Protein AF-0000000068983477 (afdb_homodimer)

Nearest PDB structures (foldseek):
  2esn-assembly1_C  TM=6.328E-01  e=3.014E-26  Pseudomonas aeruginosa
  4x6g-assembly1_D  TM=7.445E-01  e=6.152E-18  Pseudomonas aeruginosa PAO1
  6g4r-assembly1_E  TM=5.663E-01  e=3.046E-17  Corynebacterium glutamicum
  1ixc-assembly1_B-2  TM=5.524E-01  e=1.456E-17  Cupriavidus necator
  7d98-assembly1_Q  TM=5.535E-01  e=3.239E-17  Cupriavidus necator

pLDDT: mean 86.62, std 11.87, range [41.88, 98.44]

Structure (mmCIF, N/CA/C/O backbone):
data_AF-0000000068983477-model_v1
#
loop_
_entity.id
_entity.type
_entity.pdbx_description
1 polymer 'LysR family transcriptional regulator'
#
loop_
_atom_site.group_PDB
_atom_site.id
_atom_site.type_symbol
_atom_site.label_atom_id
_atom_site.label_alt_id
_atom_site.label_comp_id
_atom_site.label_asym_id
_atom_site.label_entity_id
_atom_site.label_seq_id
_atom_site.pdbx_PDB_ins_code
_atom_site.Cartn_x
_atom_site.Cartn_y
_atom_site.Cartn_z
_atom_site.occupancy
_atom_site.B_iso_or_equiv
_atom_site.auth_seq_id
_atom_site.auth_comp_id
_atom_site.auth_asym_id
_atom_site.auth_atom_id
_atom_site.pdbx_PDB_model_num
ATOM 1 N N . MET A 1 1 ? -20.734 -16.891 -41.625 1 42.5 1 MET A N 1
ATOM 2 C CA . MET A 1 1 ? -19.266 -16.938 -41.688 1 42.5 1 MET A CA 1
ATOM 3 C C . MET A 1 1 ? -18.75 -18.344 -41.438 1 42.5 1 MET A C 1
ATOM 5 O O . MET A 1 1 ? -19.203 -19.031 -40.531 1 42.5 1 MET A O 1
ATOM 9 N N . ASN A 1 2 ? -18.406 -19.078 -42.406 1 46.81 2 ASN A N 1
ATOM 10 C CA . ASN A 1 2 ? -17.859 -20.438 -42.312 1 46.81 2 ASN A CA 1
ATOM 11 C C . ASN A 1 2 ? -16.562 -20.469 -41.531 1 46.81 2 ASN A C 1
ATOM 13 O O . ASN A 1 2 ? -15.539 -19.938 -42 1 46.81 2 ASN A O 1
ATOM 17 N N . LEU A 1 3 ? -16.594 -20.891 -40.406 1 57.69 3 LEU A N 1
ATOM 18 C CA . LEU A 1 3 ? -15.469 -20.938 -39.469 1 57.69 3 LEU A CA 1
ATOM 19 C C . LEU A 1 3 ? -14.281 -21.672 -40.094 1 57.69 3 LEU A C 1
ATOM 21 O O . LEU A 1 3 ? -13.125 -21.375 -39.781 1 57.69 3 LEU A O 1
ATOM 25 N N . GLN A 1 4 ? -14.555 -22.609 -41.031 1 56.66 4 GLN A N 1
ATOM 26 C CA . GLN A 1 4 ? -13.492 -23.391 -41.656 1 56.66 4 GLN A CA 1
ATOM 27 C C . GLN A 1 4 ? -12.602 -22.5 -42.531 1 56.66 4 GLN A C 1
ATOM 29 O O . GLN A 1 4 ? -11.445 -22.828 -42.781 1 56.66 4 GLN A O 1
ATOM 34 N N . LYS A 1 5 ? -13.07 -21.422 -42.906 1 60.09 5 LYS A N 1
ATOM 35 C CA . LYS A 1 5 ? -12.344 -20.547 -43.844 1 60.09 5 LYS A CA 1
ATOM 36 C C . LYS A 1 5 ? -11.648 -19.422 -43.094 1 60.09 5 LYS A C 1
ATOM 38 O O . LYS A 1 5 ? -10.875 -18.656 -43.656 1 60.09 5 LYS A O 1
ATOM 43 N N . VAL A 1 6 ? -11.922 -19.391 -41.812 1 61.41 6 VAL A N 1
ATOM 44 C CA . VAL A 1 6 ? -11.367 -18.281 -41.031 1 61.41 6 VAL A CA 1
ATOM 45 C C . VAL A 1 6 ? -10.094 -18.75 -40.344 1 61.41 6 VAL A C 1
ATOM 47 O O . VAL A 1 6 ? -10.055 -19.828 -39.75 1 61.41 6 VAL A O 1
ATOM 50 N N . ASP A 1 7 ? -8.922 -18.156 -40.656 1 68.75 7 ASP A N 1
ATOM 51 C CA . ASP A 1 7 ? -7.688 -18.344 -39.906 1 68.75 7 ASP A CA 1
ATOM 52 C C . ASP A 1 7 ? -7.859 -17.875 -38.469 1 68.75 7 ASP A C 1
ATOM 54 O O . ASP A 1 7 ? -7.793 -16.672 -38.188 1 68.75 7 ASP A O 1
ATOM 58 N N . LEU A 1 8 ? -8.086 -18.844 -37.656 1 70.94 8 LEU A N 1
ATOM 59 C CA . LEU A 1 8 ? -8.375 -18.562 -36.25 1 70.94 8 LEU A CA 1
ATOM 60 C C . LEU A 1 8 ? -7.18 -17.906 -35.562 1 70.94 8 LEU A C 1
ATOM 62 O O . LEU A 1 8 ? -7.324 -17.281 -34.5 1 70.94 8 LEU A O 1
ATOM 66 N N . ASN A 1 9 ? -6.051 -18.062 -36.25 1 74.81 9 ASN A N 1
ATOM 67 C CA . ASN A 1 9 ? -4.871 -17.391 -35.688 1 74.81 9 ASN A CA 1
ATOM 68 C C . ASN A 1 9 ? -5.039 -15.875 -35.688 1 74.81 9 ASN A C 1
ATOM 70 O O . ASN A 1 9 ? -4.367 -15.172 -34.938 1 74.81 9 ASN A O 1
ATOM 74 N N . LEU A 1 10 ? -5.957 -15.492 -36.531 1 82.31 10 LEU A N 1
ATOM 75 C CA . LEU A 1 10 ? -6.227 -14.062 -36.594 1 82.31 10 LEU A CA 1
ATOM 76 C C . LEU A 1 10 ? -6.719 -13.523 -35.25 1 82.31 10 LEU A C 1
ATOM 78 O O . LEU A 1 10 ? -6.477 -12.367 -34.906 1 82.31 10 LEU A O 1
ATOM 82 N N . LEU A 1 11 ? -7.332 -14.414 -34.531 1 82.25 11 LEU A N 1
ATOM 83 C CA . LEU A 1 11 ? -7.859 -14 -33.219 1 82.25 11 LEU A CA 1
ATOM 84 C C . LEU A 1 11 ? -6.723 -13.703 -32.25 1 82.25 11 LEU A C 1
ATOM 86 O O . LEU A 1 11 ? -6.824 -12.781 -31.438 1 82.25 11 LEU A O 1
ATOM 90 N N . VAL A 1 12 ? -5.691 -14.469 -32.344 1 82.44 12 VAL A N 1
ATOM 91 C CA . VAL A 1 12 ? -4.508 -14.242 -31.516 1 82.44 12 VAL A CA 1
ATOM 92 C C . VAL A 1 12 ? -3.904 -12.883 -31.844 1 82.44 12 VAL A C 1
ATOM 94 O O . VAL A 1 12 ? -3.584 -12.102 -30.938 1 82.44 12 VAL A O 1
ATOM 97 N N . TYR A 1 13 ? -3.824 -12.633 -33.125 1 86.62 13 TYR A N 1
ATOM 98 C CA . TYR A 1 13 ? -3.268 -11.367 -33.594 1 86.62 13 TYR A CA 1
ATOM 99 C C . TYR A 1 13 ? -4.141 -10.195 -33.156 1 86.62 13 TYR A C 1
ATOM 101 O O . TYR A 1 13 ? -3.631 -9.156 -32.75 1 86.62 13 TYR A O 1
ATOM 109 N N . LEU A 1 14 ? -5.41 -10.398 -33.25 1 90.12 14 LEU A N 1
ATOM 110 C CA . LEU A 1 14 ? -6.34 -9.344 -32.875 1 90.12 14 LEU A CA 1
ATOM 111 C C . LEU A 1 14 ? -6.207 -9.016 -31.391 1 90.12 14 LEU A C 1
ATOM 113 O O . LEU A 1 14 ? -6.199 -7.84 -31.016 1 90.12 14 LEU A O 1
ATOM 117 N N . ASP A 1 15 ? -6.121 -10.008 -30.594 1 86.12 15 ASP A N 1
ATOM 118 C CA . ASP A 1 15 ? -5.973 -9.82 -29.141 1 86.12 15 ASP A CA 1
ATOM 119 C C . ASP A 1 15 ? -4.746 -8.961 -28.828 1 86.12 15 ASP A C 1
ATOM 121 O O . ASP A 1 15 ? -4.836 -8.008 -28.047 1 86.12 15 ASP A O 1
ATOM 125 N N . VAL A 1 16 ? -3.643 -9.242 -29.438 1 86.12 16 VAL A N 1
ATOM 126 C CA . VAL A 1 16 ? -2.391 -8.531 -29.203 1 86.12 16 VAL A CA 1
ATOM 127 C C . VAL A 1 16 ? -2.496 -7.102 -29.75 1 86.12 16 VAL A C 1
ATOM 129 O O . VAL A 1 16 ? -2.047 -6.152 -29.094 1 86.12 16 VAL A O 1
ATOM 132 N N . LEU A 1 17 ? -3.145 -7 -30.906 1 91.06 17 LEU A N 1
ATOM 133 C CA . LEU A 1 17 ? -3.318 -5.688 -31.531 1 91.06 17 LEU A CA 1
ATOM 134 C C . LEU A 1 17 ? -4.148 -4.773 -30.641 1 91.06 17 LEU A C 1
ATOM 136 O O . LEU A 1 17 ? -3.814 -3.6 -30.453 1 91.06 17 LEU A O 1
ATOM 140 N N . LEU A 1 18 ? -5.168 -5.305 -30.016 1 88.62 18 LEU A N 1
ATOM 141 C CA . LEU A 1 18 ? -6.074 -4.492 -29.203 1 88.62 18 LEU A CA 1
ATOM 142 C C . LEU A 1 18 ? -5.461 -4.184 -27.844 1 88.62 18 LEU A C 1
ATOM 144 O O . LEU A 1 18 ? -5.781 -3.164 -27.234 1 88.62 18 LEU A O 1
ATOM 148 N N . ARG A 1 19 ? -4.625 -5.016 -27.422 1 83.81 19 ARG A N 1
ATOM 149 C CA . ARG A 1 19 ? -3.916 -4.801 -26.156 1 83.81 19 ARG A CA 1
ATOM 150 C C . ARG A 1 19 ? -2.84 -3.729 -26.312 1 83.81 19 ARG A C 1
ATOM 152 O O . ARG A 1 19 ? -2.727 -2.83 -25.484 1 83.81 19 ARG A O 1
ATOM 159 N N . GLU A 1 20 ? -2.09 -3.801 -27.344 1 83 20 GLU A N 1
ATOM 160 C CA . GLU A 1 20 ? -0.937 -2.93 -27.547 1 83 20 GLU A CA 1
ATOM 161 C C . GLU A 1 20 ? -1.353 -1.604 -28.188 1 83 20 GLU A C 1
ATOM 163 O O . GLU A 1 20 ? -0.685 -0.585 -28 1 83 20 GLU A O 1
ATOM 168 N N . LYS A 1 21 ? -2.438 -1.65 -28.969 1 89.12 21 LYS A N 1
ATOM 169 C CA . LYS A 1 21 ? -2.949 -0.511 -29.719 1 89.12 21 LYS A CA 1
ATOM 170 C C . LYS A 1 21 ? -1.852 0.123 -30.578 1 89.12 21 LYS A C 1
ATOM 172 O O . LYS A 1 21 ? -1.79 1.348 -30.703 1 89.12 21 LYS A O 1
ATOM 177 N N . ASN A 1 22 ? -0.98 -0.625 -30.938 1 89 22 ASN A N 1
ATOM 178 C CA . ASN A 1 22 ? 0.175 -0.281 -31.766 1 89 22 ASN A CA 1
ATOM 179 C C . ASN A 1 22 ? 0.612 -1.453 -32.625 1 89 22 ASN A C 1
ATOM 181 O O . ASN A 1 22 ? 0.946 -2.523 -32.125 1 89 22 ASN A O 1
ATOM 185 N N . VAL A 1 23 ? 0.662 -1.191 -33.969 1 90.75 23 VAL A N 1
ATOM 186 C CA . VAL A 1 23 ? 0.909 -2.264 -34.906 1 90.75 23 VAL A CA 1
ATOM 187 C C . VAL A 1 23 ? 2.346 -2.762 -34.781 1 90.75 23 VAL A C 1
ATOM 189 O O . VAL A 1 23 ? 2.596 -3.969 -34.781 1 90.75 23 VAL A O 1
ATOM 192 N N . THR A 1 24 ? 3.229 -1.795 -34.531 1 89.81 24 THR A N 1
ATOM 193 C CA . THR A 1 24 ? 4.641 -2.148 -34.438 1 89.81 24 THR A CA 1
ATOM 194 C C . THR A 1 24 ? 4.906 -2.945 -33.156 1 89.81 24 THR A C 1
ATOM 196 O O . THR A 1 24 ? 5.566 -3.986 -33.188 1 89.81 24 THR A O 1
ATOM 199 N N . ARG A 1 25 ? 4.336 -2.5 -32.094 1 87.81 25 ARG A N 1
ATOM 200 C CA . ARG A 1 25 ? 4.512 -3.184 -30.828 1 87.81 25 ARG A CA 1
ATOM 201 C C . ARG A 1 25 ? 3.85 -4.559 -30.844 1 87.81 25 ARG A C 1
ATOM 203 O O . ARG A 1 25 ? 4.391 -5.52 -30.297 1 87.81 25 ARG A O 1
ATOM 210 N N . ALA A 1 26 ? 2.758 -4.648 -31.469 1 90.38 26 ALA A N 1
ATOM 211 C CA . ALA A 1 26 ? 2.059 -5.922 -31.594 1 90.38 26 ALA A CA 1
ATOM 212 C C . ALA A 1 26 ? 2.881 -6.918 -32.406 1 90.38 26 ALA A C 1
ATOM 214 O O . ALA A 1 26 ? 2.971 -8.094 -32.062 1 90.38 26 ALA A O 1
ATOM 215 N N . ALA A 1 27 ? 3.494 -6.449 -33.438 1 90.12 27 ALA A N 1
ATOM 216 C CA . ALA A 1 27 ? 4.344 -7.293 -34.281 1 90.12 27 ALA A CA 1
ATOM 217 C C . ALA A 1 27 ? 5.531 -7.832 -33.5 1 90.12 27 ALA A C 1
ATOM 219 O O . ALA A 1 27 ? 5.836 -9.023 -33.562 1 90.12 27 ALA A O 1
ATOM 220 N N . GLU A 1 28 ? 6.082 -6.949 -32.719 1 83.69 28 GLU A N 1
ATOM 221 C CA . GLU A 1 28 ? 7.227 -7.316 -31.891 1 83.69 28 GLU A CA 1
ATOM 222 C C . GLU A 1 28 ? 6.848 -8.375 -30.859 1 83.69 28 GLU A C 1
ATOM 224 O O . GLU A 1 28 ? 7.578 -9.352 -30.672 1 83.69 28 GLU A O 1
ATOM 229 N N . GLN A 1 29 ? 5.723 -8.219 -30.375 1 80.81 29 GLN A N 1
ATOM 230 C CA . GLN A 1 29 ? 5.258 -9.141 -29.344 1 80.81 29 GLN A CA 1
ATOM 231 C C . GLN A 1 29 ? 5 -10.531 -29.922 1 80.81 29 GLN A C 1
ATOM 233 O O . GLN A 1 29 ? 5.207 -11.539 -29.234 1 80.81 29 GLN A O 1
ATOM 238 N N . LEU A 1 30 ? 4.656 -10.594 -31.156 1 81.25 30 LEU A N 1
ATOM 239 C CA . LEU A 1 30 ? 4.277 -11.859 -31.781 1 81.25 30 LEU A CA 1
ATOM 240 C C . LEU A 1 30 ? 5.414 -12.414 -32.625 1 81.25 30 LEU A C 1
ATOM 242 O O . LEU A 1 30 ? 5.27 -13.469 -33.25 1 81.25 30 LEU A O 1
ATOM 246 N N . GLY A 1 31 ? 6.496 -11.648 -32.656 1 81.94 31 GLY A N 1
ATOM 247 C CA . GLY A 1 31 ? 7.668 -12.117 -33.375 1 81.94 31 GLY A CA 1
ATOM 248 C C . GLY A 1 31 ? 7.488 -12.125 -34.906 1 81.94 31 GLY A C 1
ATOM 249 O O . GLY A 1 31 ? 7.98 -13.023 -35.594 1 81.94 31 GLY A O 1
ATOM 250 N N . ILE A 1 32 ? 6.699 -11.25 -35.375 1 86 32 ILE A N 1
ATOM 251 C CA . ILE A 1 32 ? 6.516 -11.141 -36.812 1 86 32 ILE A CA 1
ATOM 252 C C . ILE A 1 32 ? 6.898 -9.734 -37.281 1 86 32 ILE A C 1
ATOM 254 O O . ILE A 1 32 ? 7.211 -8.867 -36.469 1 86 32 ILE A O 1
ATOM 258 N N . THR A 1 33 ? 7.039 -9.578 -38.562 1 87.12 33 THR A N 1
ATOM 259 C CA . THR A 1 33 ? 7.418 -8.281 -39.094 1 87.12 33 THR A CA 1
ATOM 260 C C . THR A 1 33 ? 6.234 -7.32 -39.094 1 87.12 33 THR A C 1
ATOM 262 O O . THR A 1 33 ? 5.078 -7.75 -39.062 1 87.12 33 THR A O 1
ATOM 265 N N . GLN A 1 34 ? 6.578 -6.07 -39.031 1 91.06 34 GLN A N 1
ATOM 266 C CA . GLN A 1 34 ? 5.543 -5.039 -39.031 1 91.06 34 GLN A CA 1
ATOM 267 C C . GLN A 1 34 ? 4.676 -5.117 -40.281 1 91.06 34 GLN A C 1
ATOM 269 O O . GLN A 1 34 ? 3.449 -5.027 -40.219 1 91.06 34 GLN A O 1
ATOM 274 N N . PRO A 1 35 ? 5.227 -5.316 -41.5 1 92.31 35 PRO A N 1
ATOM 275 C CA . PRO A 1 35 ? 4.359 -5.465 -42.688 1 92.31 35 PRO A CA 1
ATOM 276 C C . PRO A 1 35 ? 3.42 -6.668 -42.562 1 92.31 35 PRO A C 1
ATOM 278 O O . PRO A 1 35 ? 2.266 -6.594 -43 1 92.31 35 PRO A O 1
ATOM 281 N N . ALA A 1 36 ? 3.938 -7.688 -42 1 90.06 36 ALA A N 1
ATOM 282 C CA . ALA A 1 36 ? 3.107 -8.867 -41.781 1 90.06 36 ALA A CA 1
ATOM 283 C C . ALA A 1 36 ? 1.941 -8.555 -40.844 1 90.06 36 ALA A C 1
ATOM 285 O O . ALA A 1 36 ? 0.804 -8.945 -41.125 1 90.06 36 ALA A O 1
ATOM 286 N N . MET A 1 37 ? 2.221 -7.879 -39.781 1 92.69 37 MET A N 1
ATOM 287 C CA . MET A 1 37 ? 1.184 -7.492 -38.812 1 92.69 37 MET A CA 1
ATOM 288 C C . MET A 1 37 ? 0.181 -6.539 -39.469 1 92.69 37 MET A C 1
ATOM 290 O O . MET A 1 37 ? -1.021 -6.637 -39.219 1 92.69 37 MET A O 1
ATOM 294 N N . SER A 1 38 ? 0.656 -5.645 -40.344 1 92.62 38 SER A N 1
ATOM 295 C CA . SER A 1 38 ? -0.219 -4.727 -41.062 1 92.62 38 SER A CA 1
ATOM 296 C C . SER A 1 38 ? -1.166 -5.477 -42 1 92.62 38 SER A C 1
ATOM 298 O O . SER A 1 38 ? -2.342 -5.125 -42.125 1 92.62 38 SER A O 1
ATOM 300 N N . ASN A 1 39 ? -0.614 -6.441 -42.656 1 92.06 39 ASN A N 1
ATOM 301 C CA . ASN A 1 39 ? -1.444 -7.285 -43.5 1 92.06 39 ASN A CA 1
ATOM 302 C C . ASN A 1 39 ? -2.506 -8.031 -42.688 1 92.06 39 ASN A C 1
ATOM 304 O O . ASN A 1 39 ? -3.652 -8.148 -43.125 1 92.06 39 ASN A O 1
ATOM 308 N N . ILE A 1 40 ? -2.051 -8.523 -41.594 1 91.75 40 ILE A N 1
ATOM 309 C CA . ILE A 1 40 ? -2.967 -9.234 -40.719 1 91.75 40 ILE A CA 1
ATOM 310 C C . ILE A 1 40 ? -4.086 -8.297 -40.25 1 91.75 40 ILE A C 1
ATOM 312 O O . ILE A 1 40 ? -5.254 -8.68 -40.219 1 91.75 40 ILE A O 1
ATOM 316 N N . LEU A 1 41 ? -3.758 -7.051 -39.906 1 93.44 41 LEU A N 1
ATOM 317 C CA . LEU A 1 41 ? -4.766 -6.074 -39.5 1 93.44 41 LEU A CA 1
ATOM 318 C C . LEU A 1 41 ? -5.758 -5.824 -40.625 1 93.44 41 LEU A C 1
ATOM 320 O O . LEU A 1 41 ? -6.961 -5.711 -40.375 1 93.44 41 LEU A O 1
ATOM 324 N N . ARG A 1 42 ? -5.285 -5.773 -41.875 1 92.31 42 ARG A N 1
ATOM 325 C CA . ARG A 1 42 ? -6.156 -5.605 -43.031 1 92.31 42 ARG A CA 1
ATOM 326 C C . ARG A 1 42 ? -7.129 -6.77 -43.156 1 92.31 42 ARG A C 1
ATOM 328 O O . ARG A 1 42 ? -8.32 -6.566 -43.406 1 92.31 42 ARG A O 1
ATOM 335 N N . ARG A 1 43 ? -6.637 -7.957 -42.969 1 89.94 43 ARG A N 1
ATOM 336 C CA . ARG A 1 43 ? -7.477 -9.148 -43.031 1 89.94 43 ARG A CA 1
ATOM 337 C C . ARG A 1 43 ? -8.523 -9.133 -41.938 1 89.94 43 ARG A C 1
ATOM 339 O O . ARG A 1 43 ? -9.68 -9.5 -42.156 1 89.94 43 ARG A O 1
ATOM 346 N N . LEU A 1 44 ? -8.055 -8.766 -40.75 1 92 44 LEU A N 1
ATOM 347 C CA . LEU A 1 44 ? -8.945 -8.68 -39.625 1 92 44 LEU A CA 1
ATOM 348 C C . LEU A 1 44 ? -10.062 -7.668 -39.875 1 92 44 LEU A C 1
ATOM 350 O O . LEU A 1 44 ? -11.227 -7.926 -39.562 1 92 44 LEU A O 1
ATOM 354 N N . ARG A 1 45 ? -9.695 -6.531 -40.438 1 92.44 45 ARG A N 1
ATOM 355 C CA . ARG A 1 45 ? -10.68 -5.508 -40.75 1 92.44 45 ARG A CA 1
ATOM 356 C C . ARG A 1 45 ? -11.727 -6.055 -41.719 1 92.44 45 ARG A C 1
ATOM 358 O O . ARG A 1 45 ? -12.922 -5.793 -41.562 1 92.44 45 ARG A O 1
ATOM 365 N N . SER A 1 46 ? -11.234 -6.773 -42.688 1 90.12 46 SER A N 1
ATOM 366 C CA . SER A 1 46 ? -12.133 -7.379 -43.688 1 90.12 46 SER A CA 1
ATOM 367 C C . SER A 1 46 ? -13.023 -8.43 -43.031 1 90.12 46 SER A C 1
ATOM 369 O O . SER A 1 46 ? -14.227 -8.484 -43.312 1 90.12 46 SER A O 1
ATOM 371 N N . LEU A 1 47 ? -12.43 -9.203 -42.219 1 86.5 47 LEU A N 1
ATOM 372 C CA . LEU A 1 47 ? -13.148 -10.297 -41.562 1 86.5 47 LEU A CA 1
ATOM 373 C C . LEU A 1 47 ? -14.281 -9.766 -40.719 1 86.5 47 LEU A C 1
ATOM 375 O O . LEU A 1 47 ? -15.367 -10.344 -40.688 1 86.5 47 LEU A O 1
ATOM 379 N N . PHE A 1 48 ? -14.031 -8.711 -40 1 88.88 48 PHE A N 1
ATOM 380 C CA . PHE A 1 48 ? -15 -8.203 -39.031 1 88.88 48 PHE A CA 1
ATOM 381 C C . PHE A 1 48 ? -15.781 -7.031 -39.625 1 88.88 48 PHE A C 1
ATOM 383 O O . PHE A 1 48 ? -16.688 -6.492 -39 1 88.88 48 PHE A O 1
ATOM 390 N N . ASN A 1 49 ? -15.414 -6.656 -40.781 1 89.31 49 ASN A N 1
ATOM 391 C CA . ASN A 1 49 ? -16.031 -5.512 -41.469 1 89.31 49 ASN A CA 1
ATOM 392 C C . ASN A 1 49 ? -16.031 -4.281 -40.562 1 89.31 49 ASN A C 1
ATOM 394 O O . ASN A 1 49 ? -17.078 -3.658 -40.344 1 89.31 49 ASN A O 1
ATOM 398 N N . ASP A 1 50 ? -14.922 -4.016 -39.938 1 91.81 50 ASP A N 1
ATOM 399 C CA . ASP A 1 50 ? -14.68 -2.922 -39 1 91.81 50 ASP A CA 1
ATOM 400 C C . ASP A 1 50 ? -13.211 -2.496 -39.031 1 91.81 50 ASP A C 1
ATOM 402 O O . ASP A 1 50 ? -12.312 -3.34 -39.094 1 91.81 50 ASP A O 1
ATOM 406 N N . PRO A 1 51 ? -12.898 -1.225 -38.906 1 93.38 51 PRO A N 1
ATOM 407 C CA . PRO A 1 51 ? -11.508 -0.774 -38.875 1 93.38 51 PRO A CA 1
ATOM 408 C C . PRO A 1 51 ? -10.734 -1.296 -37.656 1 93.38 51 PRO A C 1
ATOM 410 O O . PRO A 1 51 ? -9.5 -1.34 -37.688 1 93.38 51 PRO A O 1
ATOM 413 N N . LEU A 1 52 ? -11.391 -1.762 -36.562 1 92.38 52 LEU A N 1
ATOM 414 C CA . LEU A 1 52 ? -10.906 -2.359 -35.344 1 92.38 52 LEU A CA 1
ATOM 415 C C . LEU A 1 52 ? -9.984 -1.396 -34.594 1 92.38 52 LEU A C 1
ATOM 417 O O . LEU A 1 52 ? -10.195 -1.123 -33.406 1 92.38 52 LEU A O 1
ATOM 421 N N . LEU A 1 53 ? -8.984 -0.766 -35.25 1 92.06 53 LEU A N 1
ATOM 422 C CA . LEU A 1 53 ? -8.078 0.256 -34.75 1 92.06 53 LEU A CA 1
ATOM 423 C C . LEU A 1 53 ? -8 1.439 -35.688 1 92.06 53 LEU A C 1
ATOM 425 O O . LEU A 1 53 ? -7.789 1.258 -36.906 1 92.06 53 LEU A O 1
ATOM 429 N N . VAL A 1 54 ? -8.328 2.592 -35.031 1 90.12 54 VAL A N 1
ATOM 430 C CA . VAL A 1 54 ? -8.312 3.797 -35.875 1 90.12 54 VAL A CA 1
ATOM 431 C C . VAL A 1 54 ? -7.293 4.789 -35.312 1 90.12 54 VAL A C 1
ATOM 433 O O . VAL A 1 54 ? -7.047 4.824 -34.094 1 90.12 54 VAL A O 1
ATOM 436 N N . ARG A 1 55 ? -6.648 5.52 -36.125 1 82.94 55 ARG A N 1
ATOM 437 C CA . ARG A 1 55 ? -5.668 6.52 -35.75 1 82.94 55 ARG A CA 1
ATOM 438 C C . ARG A 1 55 ? -6.344 7.711 -35.062 1 82.94 55 ARG A C 1
ATOM 440 O O . ARG A 1 55 ? -7.375 8.188 -35.531 1 82.94 55 ARG A O 1
ATOM 447 N N . SER A 1 56 ? -5.914 7.914 -33.875 1 78.12 56 SER A N 1
ATOM 448 C CA . SER A 1 56 ? -6.355 9.086 -33.125 1 78.12 56 SER A CA 1
ATOM 449 C C . SER A 1 56 ? -5.168 9.914 -32.656 1 78.12 56 SER A C 1
ATOM 451 O O . SER A 1 56 ? -4.016 9.586 -32.938 1 78.12 56 SER A O 1
ATOM 453 N N . SER A 1 57 ? -5.457 11.055 -31.984 1 74.75 57 SER A N 1
ATOM 454 C CA . SER A 1 57 ? -4.426 11.938 -31.438 1 74.75 57 SER A CA 1
ATOM 455 C C . SER A 1 57 ? -3.574 11.211 -30.406 1 74.75 57 SER A C 1
ATOM 457 O O . SER A 1 57 ? -2.412 11.562 -30.203 1 74.75 57 SER A O 1
ATOM 459 N N . GLU A 1 58 ? -4.137 10.227 -29.906 1 68.38 58 GLU A N 1
ATOM 460 C CA . GLU A 1 58 ? -3.451 9.516 -28.844 1 68.38 58 GLU A CA 1
ATOM 461 C C . GLU A 1 58 ? -2.812 8.227 -29.359 1 68.38 58 GLU A C 1
ATOM 463 O O . GLU A 1 58 ? -2.277 7.438 -28.578 1 68.38 58 GLU A O 1
ATOM 468 N N . GLY A 1 59 ? -2.867 8.133 -30.656 1 77.38 59 GLY A N 1
ATOM 469 C CA . GLY A 1 59 ? -2.391 6.902 -31.266 1 77.38 59 GLY A CA 1
ATOM 470 C C . GLY A 1 59 ? -3.5 6.07 -31.875 1 77.38 59 GLY A C 1
ATOM 471 O O . GLY A 1 59 ? -4.473 6.621 -32.406 1 77.38 59 GLY A O 1
ATOM 472 N N . MET A 1 60 ? -3.268 4.793 -31.938 1 83.62 60 MET A N 1
ATOM 473 C CA . MET A 1 60 ? -4.312 3.914 -32.469 1 83.62 60 MET A CA 1
ATOM 474 C C . MET A 1 60 ? -5.332 3.586 -31.375 1 83.62 60 MET A C 1
ATOM 476 O O . MET A 1 60 ? -4.965 3.146 -30.281 1 83.62 60 MET A O 1
ATOM 480 N N . THR A 1 61 ? -6.555 3.828 -31.641 1 87.31 61 THR A N 1
ATOM 481 C CA . THR A 1 61 ? -7.641 3.617 -30.688 1 87.31 61 THR A CA 1
ATOM 482 C C . THR A 1 61 ? -8.609 2.559 -31.203 1 87.31 61 THR A C 1
ATOM 484 O O . THR A 1 61 ? -9 2.58 -32.375 1 87.31 61 THR A O 1
ATOM 487 N N . PRO A 1 62 ? -8.961 1.605 -30.328 1 88.88 62 PRO A N 1
ATOM 488 C CA . PRO A 1 62 ? -9.953 0.605 -30.734 1 88.88 62 PRO A CA 1
ATOM 489 C C . PRO A 1 62 ? -11.32 1.213 -31.047 1 88.88 62 PRO A C 1
ATOM 491 O O . P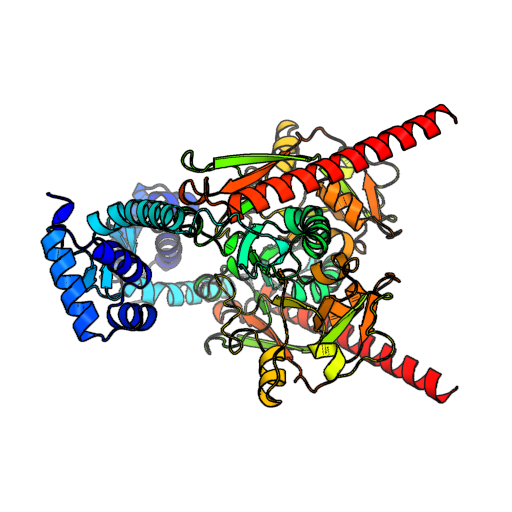RO A 1 62 ? -11.727 2.172 -30.375 1 88.88 62 PRO A O 1
ATOM 494 N N . THR A 1 63 ? -11.969 0.684 -32.062 1 89.94 63 THR A N 1
ATOM 495 C CA . THR A 1 63 ? -13.359 1.048 -32.312 1 89.94 63 THR A CA 1
ATOM 496 C C . THR A 1 63 ? -14.273 0.495 -31.219 1 89.94 63 THR A C 1
ATOM 498 O O . THR A 1 63 ? -13.836 -0.307 -30.391 1 89.94 63 THR A O 1
ATOM 501 N N . GLU A 1 64 ? -15.469 0.967 -31.219 1 83.06 64 GLU A N 1
ATOM 502 C CA . GLU A 1 64 ? -16.453 0.444 -30.266 1 83.06 64 GLU A CA 1
ATOM 503 C C . GLU A 1 64 ? -16.625 -1.065 -30.422 1 83.06 64 GLU A C 1
ATOM 505 O O . GLU A 1 64 ? -16.672 -1.795 -29.438 1 83.06 64 GLU A O 1
ATOM 510 N N . ARG A 1 65 ? -16.703 -1.457 -31.656 1 85.88 65 ARG A N 1
ATOM 511 C CA . ARG A 1 65 ? -16.844 -2.881 -31.953 1 85.88 65 ARG A CA 1
ATOM 512 C C . ARG A 1 65 ? -15.633 -3.662 -31.453 1 85.88 65 ARG A C 1
ATOM 514 O O . ARG A 1 65 ? -15.781 -4.742 -30.875 1 85.88 65 ARG A O 1
ATOM 521 N N . ALA A 1 66 ? -14.445 -3.148 -31.672 1 89.06 66 ALA A N 1
ATOM 522 C CA . ALA A 1 66 ? -13.219 -3.789 -31.203 1 89.06 66 ALA A CA 1
ATOM 523 C C . ALA A 1 66 ? -13.219 -3.93 -29.688 1 89.06 66 ALA A C 1
ATOM 525 O O . ALA A 1 66 ? -12.812 -4.961 -29.141 1 89.06 66 ALA A O 1
ATOM 526 N N . GLY A 1 67 ? -13.695 -2.936 -29.078 1 84.19 67 GLY A N 1
ATOM 527 C CA . GLY A 1 67 ? -13.812 -2.975 -27.641 1 84.19 67 GLY A CA 1
ATOM 528 C C . GLY A 1 67 ? -14.742 -4.07 -27.141 1 84.19 67 GLY A C 1
ATOM 529 O O . GLY A 1 67 ? -14.469 -4.715 -26.125 1 84.19 67 GLY A O 1
ATOM 530 N N . GLU A 1 68 ? -15.766 -4.293 -27.906 1 79.62 68 GLU A N 1
ATOM 531 C CA . GLU A 1 68 ? -16.734 -5.332 -27.578 1 79.62 68 GLU A CA 1
ATOM 532 C C . GLU A 1 68 ? -16.156 -6.723 -27.844 1 79.62 68 GLU A C 1
ATOM 534 O O . GLU A 1 68 ? -16.5 -7.68 -27.141 1 79.62 68 GLU A O 1
ATOM 539 N N . LEU A 1 69 ? -15.383 -6.805 -28.797 1 82.62 69 LEU A N 1
ATOM 540 C CA . LEU A 1 69 ? -14.852 -8.094 -29.234 1 82.62 69 LEU A CA 1
ATOM 541 C C . LEU A 1 69 ? -13.742 -8.562 -28.312 1 82.62 69 LEU A C 1
ATOM 543 O O . LEU A 1 69 ? -13.547 -9.766 -28.125 1 82.62 69 LEU A O 1
ATOM 547 N N . GLN A 1 70 ? -13.078 -7.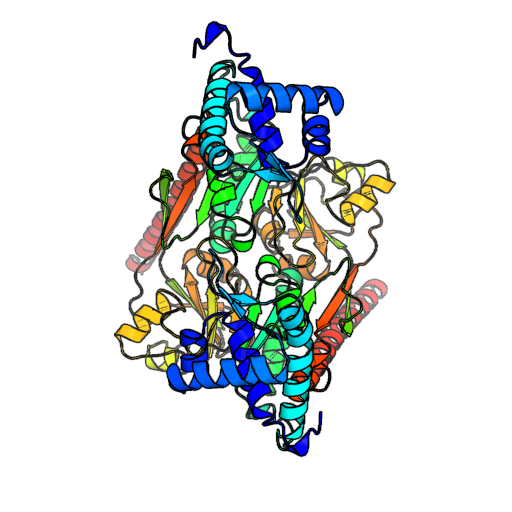578 -27.766 1 81.62 70 GLN A N 1
ATOM 548 C CA . GLN A 1 70 ? -11.828 -7.879 -27.062 1 81.62 70 GLN A CA 1
ATOM 549 C C . GLN A 1 70 ? -12.07 -8.859 -25.906 1 81.62 70 GLN A C 1
ATOM 551 O O . GLN A 1 70 ? -11.406 -9.891 -25.828 1 81.62 70 GLN A O 1
ATOM 556 N N . PRO A 1 71 ? -13.078 -8.625 -25.125 1 74.06 71 PRO A N 1
ATOM 557 C CA . PRO A 1 71 ? -13.289 -9.602 -24.047 1 74.06 71 PRO A CA 1
ATOM 558 C C . PRO A 1 71 ? -13.703 -10.977 -24.562 1 74.06 71 PRO A C 1
ATOM 560 O O . PRO A 1 71 ? -13.305 -12 -24.016 1 74.06 71 PRO A O 1
ATOM 563 N N . ARG A 1 72 ? -14.422 -11.008 -25.609 1 74.56 72 ARG A N 1
ATOM 564 C CA . ARG A 1 72 ? -14.883 -12.266 -26.188 1 74.56 72 ARG A CA 1
ATOM 565 C C . ARG A 1 72 ? -13.734 -13.031 -26.828 1 74.56 72 ARG A C 1
ATOM 567 O O . ARG A 1 72 ? -13.641 -14.25 -26.688 1 74.56 72 ARG A O 1
ATOM 574 N N . ILE A 1 73 ? -12.898 -12.328 -27.469 1 78.81 73 ILE A N 1
ATOM 575 C CA . ILE A 1 73 ? -11.734 -12.945 -28.094 1 78.81 73 ILE A CA 1
ATOM 576 C C . ILE A 1 73 ? -10.836 -13.547 -27.016 1 78.81 73 ILE A C 1
ATOM 578 O O . ILE A 1 73 ? -10.359 -14.68 -27.156 1 78.81 73 ILE A O 1
ATOM 582 N N . ARG A 1 74 ? -10.648 -12.883 -26.062 1 72.12 74 ARG A N 1
ATOM 583 C CA . ARG A 1 74 ? -9.797 -13.375 -24.984 1 72.12 74 ARG A CA 1
ATOM 584 C C . ARG A 1 74 ? -10.383 -14.633 -24.359 1 72.12 74 ARG A C 1
ATOM 586 O O . ARG A 1 74 ? -9.656 -15.57 -24.031 1 72.12 74 ARG A O 1
ATOM 593 N N . GLU A 1 75 ? -11.641 -14.633 -24.188 1 67.31 75 GLU A N 1
ATOM 594 C CA . GLU A 1 75 ? -12.32 -15.82 -23.672 1 67.31 75 GLU A CA 1
ATOM 595 C C . GLU A 1 75 ? -12.086 -17.016 -24.594 1 67.31 75 GLU A C 1
ATOM 597 O O . GLU A 1 75 ? -11.758 -18.109 -24.125 1 67.31 75 GLU A O 1
ATOM 602 N N . ILE A 1 76 ? -12.234 -16.734 -25.812 1 69.69 76 ILE A N 1
ATOM 603 C CA . ILE A 1 76 ? -12.086 -17.797 -26.797 1 69.69 76 ILE A CA 1
ATOM 604 C C . ILE A 1 76 ? -10.641 -18.297 -26.797 1 69.69 76 ILE A C 1
ATOM 606 O O . ILE A 1 76 ? -10.406 -19.5 -26.781 1 69.69 76 ILE A O 1
ATOM 610 N N . LEU A 1 77 ? -9.766 -17.359 -26.781 1 70.31 77 LEU A N 1
ATOM 611 C CA . LEU A 1 77 ? -8.367 -17.75 -26.812 1 70.31 77 LEU A CA 1
ATOM 612 C C . LEU A 1 77 ? -7.988 -18.5 -25.531 1 70.31 77 LEU A C 1
ATOM 614 O O . LEU A 1 77 ? -7.207 -19.453 -25.578 1 70.31 77 LEU A O 1
ATOM 618 N N . SER A 1 78 ? -8.523 -18.062 -24.469 1 66.69 78 SER A N 1
ATOM 619 C CA . SER A 1 78 ? -8.32 -18.797 -23.219 1 66.69 78 SER A CA 1
ATOM 620 C C . SER A 1 78 ? -8.875 -20.219 -23.312 1 66.69 78 SER A C 1
ATOM 622 O O . SER A 1 78 ? -8.219 -21.172 -22.891 1 66.69 78 SER A O 1
ATOM 624 N N . ASP A 1 79 ? -10.008 -20.328 -23.922 1 62.25 79 ASP A N 1
ATOM 625 C CA . ASP A 1 79 ? -10.641 -21.625 -24.094 1 62.25 79 ASP A CA 1
ATOM 626 C C . ASP A 1 79 ? -9.812 -22.516 -25.031 1 62.25 79 ASP A C 1
ATOM 628 O O . ASP A 1 79 ? -9.641 -23.703 -24.766 1 62.25 79 ASP A O 1
ATOM 632 N N . VAL A 1 80 ? -9.398 -21.875 -26.062 1 61.88 80 VAL A N 1
ATOM 633 C CA . VAL A 1 80 ? -8.594 -22.609 -27.031 1 61.88 80 VAL A CA 1
ATOM 634 C C . VAL A 1 80 ? -7.289 -23.062 -26.375 1 61.88 80 VAL A C 1
ATOM 636 O O . VAL A 1 80 ? -6.848 -24.203 -26.594 1 61.88 80 VAL A O 1
ATOM 639 N N . SER A 1 81 ? -6.684 -22.094 -25.703 1 61.12 81 SER A N 1
ATOM 640 C CA . SER A 1 81 ? -5.465 -22.453 -24.984 1 61.12 81 SER A CA 1
ATOM 641 C C . SER A 1 81 ? -5.703 -23.609 -24.047 1 61.12 81 SER A C 1
ATOM 643 O O . SER A 1 81 ? -4.887 -24.531 -23.969 1 61.12 81 SER A O 1
ATOM 645 N N . ALA A 1 82 ? -6.754 -23.5 -23.453 1 57.47 82 ALA A N 1
ATOM 646 C CA . ALA A 1 82 ? -7.121 -24.562 -22.531 1 57.47 82 ALA A CA 1
ATOM 647 C C . ALA A 1 82 ? -7.328 -25.891 -23.281 1 57.47 82 ALA A C 1
ATOM 649 O O . ALA A 1 82 ? -6.969 -26.953 -22.766 1 57.47 82 ALA A O 1
ATOM 650 N N . LEU A 1 83 ? -7.941 -25.719 -24.391 1 54.12 83 LEU A N 1
ATOM 651 C CA . LEU A 1 83 ? -8.203 -26.891 -25.219 1 54.12 83 LEU A CA 1
ATOM 652 C C . LEU A 1 83 ? -6.895 -27.5 -25.719 1 54.12 83 LEU A C 1
ATOM 654 O O . LEU A 1 83 ? -6.781 -28.719 -25.844 1 54.12 83 LEU A O 1
ATOM 658 N N . LEU A 1 84 ? -6.066 -26.594 -26.188 1 51.75 84 LEU A N 1
ATOM 659 C CA . LEU A 1 84 ? -4.809 -27.031 -26.781 1 51.75 84 LEU A CA 1
ATOM 660 C C . LEU A 1 84 ? -3.811 -27.438 -25.703 1 51.75 84 LEU A C 1
ATOM 662 O O . LEU A 1 84 ? -2.811 -28.094 -25.984 1 51.75 84 LEU A O 1
ATOM 666 N N . GLU A 1 85 ? -3.938 -26.641 -24.656 1 49.44 85 GLU A N 1
ATOM 667 C CA . GLU A 1 85 ? -3.074 -27.141 -23.578 1 49.44 85 GLU A CA 1
ATOM 668 C C . GLU A 1 85 ? -3.254 -28.641 -23.391 1 49.44 85 GLU A C 1
ATOM 670 O O . GLU A 1 85 ? -4.379 -29.125 -23.281 1 49.44 85 GLU A O 1
ATOM 675 N N . PRO A 1 86 ? -2.439 -29.375 -24.094 1 46.16 86 PRO A N 1
ATOM 676 C CA . PRO A 1 86 ? -2.609 -30.781 -23.75 1 46.16 86 PRO A CA 1
ATOM 677 C C . PRO A 1 86 ? -3.209 -30.984 -22.359 1 46.16 86 PRO A C 1
ATOM 679 O O . PRO A 1 86 ? -3.029 -30.125 -21.484 1 46.16 86 PRO A O 1
ATOM 682 N N . ARG A 1 87 ? -4.422 -31.562 -22.266 1 49.41 87 ARG A N 1
ATOM 683 C CA . ARG A 1 87 ? -4.875 -32 -20.953 1 49.41 87 ARG A CA 1
ATOM 684 C C . ARG A 1 87 ? -3.693 -32.25 -20.031 1 49.41 87 ARG A C 1
ATOM 686 O O . ARG A 1 87 ? -3.547 -33.375 -19.5 1 49.41 87 ARG A O 1
ATOM 693 N N . THR A 1 88 ? -2.572 -31.781 -20.438 1 52.06 88 THR A N 1
ATOM 694 C CA . THR A 1 88 ? -1.54 -32.125 -19.469 1 52.06 88 THR A CA 1
ATOM 695 C C . THR A 1 88 ? -1.874 -31.531 -18.094 1 52.06 88 THR A C 1
ATOM 697 O O . THR A 1 88 ? -2.334 -30.391 -18 1 52.06 88 THR A O 1
ATOM 700 N N . GLU A 1 89 ? -2.182 -32.375 -17.281 1 66.12 89 GLU A N 1
ATOM 701 C CA . GLU A 1 89 ? -2.441 -32.188 -15.859 1 66.12 89 GLU A CA 1
ATOM 702 C C . GLU A 1 89 ? -1.513 -31.125 -15.273 1 66.12 89 GLU A C 1
ATOM 704 O O . GLU A 1 89 ? -0.309 -31.141 -15.531 1 66.12 89 GLU A O 1
ATOM 709 N N . PHE A 1 90 ? -2.023 -29.938 -15.07 1 81.88 90 PHE A N 1
ATOM 710 C CA . PHE A 1 90 ? -1.225 -28.969 -14.328 1 81.88 90 PHE A CA 1
ATOM 711 C C . PHE A 1 90 ? -0.436 -29.656 -13.219 1 81.88 90 PHE A C 1
ATOM 713 O O . PHE A 1 90 ? -1.006 -30.375 -12.406 1 81.88 90 PHE A O 1
ATOM 720 N N . ARG A 1 91 ? 0.852 -29.547 -13.398 1 86.19 91 ARG A N 1
ATOM 721 C CA . ARG A 1 91 ? 1.748 -30.094 -12.383 1 86.19 91 ARG A CA 1
ATOM 722 C C . ARG A 1 91 ? 2.371 -28.984 -11.547 1 86.19 91 ARG A C 1
ATOM 724 O O . ARG A 1 91 ? 3.361 -28.375 -11.953 1 86.19 91 ARG A O 1
ATOM 731 N N . PRO A 1 92 ? 1.881 -28.812 -10.367 1 89.12 92 PRO A N 1
ATOM 732 C CA . PRO A 1 92 ? 2.318 -27.688 -9.523 1 89.12 92 PRO A CA 1
ATOM 733 C C . PRO A 1 92 ? 3.82 -27.719 -9.242 1 89.12 92 PRO A C 1
ATOM 735 O O . PRO A 1 92 ? 4.477 -26.672 -9.305 1 89.12 92 PRO A O 1
ATOM 738 N N . TYR A 1 93 ? 4.336 -28.828 -9.062 1 88.56 93 TYR A N 1
ATOM 739 C CA . TYR A 1 93 ? 5.719 -28.938 -8.609 1 88.56 93 TYR A CA 1
ATOM 740 C C . TYR A 1 93 ? 6.684 -28.484 -9.695 1 88.56 93 TYR A C 1
ATOM 742 O O . TYR A 1 93 ? 7.77 -27.984 -9.398 1 88.56 93 TYR A O 1
ATOM 750 N N . SER A 1 94 ? 6.246 -28.578 -10.883 1 87.62 94 SER A N 1
ATOM 751 C CA . SER A 1 94 ? 7.184 -28.312 -11.961 1 87.62 94 SER A CA 1
ATOM 752 C C . SER A 1 94 ? 6.879 -26.969 -12.633 1 87.62 94 SER A C 1
ATOM 754 O O . SER A 1 94 ? 7.637 -26.516 -13.484 1 87.62 94 SER A O 1
ATOM 756 N N . THR A 1 95 ? 5.891 -26.297 -12.203 1 86.31 95 THR A N 1
ATOM 757 C CA . THR A 1 95 ? 5.484 -25.078 -12.898 1 86.31 95 THR A CA 1
ATOM 758 C C . THR A 1 95 ? 6.305 -23.875 -12.422 1 86.31 95 THR A C 1
ATOM 760 O O . THR A 1 95 ? 6.699 -23.828 -11.25 1 86.31 95 THR A O 1
ATOM 763 N N . SER A 1 96 ? 6.598 -22.969 -13.336 1 85.25 96 SER A N 1
ATOM 764 C CA . SER A 1 96 ? 7.23 -21.703 -13 1 85.25 96 SER A CA 1
ATOM 765 C C . SER A 1 96 ? 6.316 -20.531 -13.328 1 85.25 96 SER A C 1
ATOM 767 O O . SER A 1 96 ? 6.789 -19.422 -13.594 1 85.25 96 SER A O 1
ATOM 769 N N . ARG A 1 97 ? 5.121 -20.781 -13.25 1 87.19 97 ARG A N 1
ATOM 770 C CA . ARG A 1 97 ? 4.109 -19.797 -13.625 1 87.19 97 ARG A CA 1
ATOM 771 C C . ARG A 1 97 ? 4.102 -18.625 -12.656 1 87.19 97 ARG A C 1
ATOM 773 O O . ARG A 1 97 ? 4.324 -18.797 -11.461 1 87.19 97 ARG A O 1
ATOM 780 N N . VAL A 1 98 ? 3.76 -17.438 -13.281 1 88.88 98 VAL A N 1
ATOM 781 C CA . VAL A 1 98 ? 3.559 -16.234 -12.492 1 88.88 98 VAL A CA 1
ATOM 782 C C . VAL A 1 98 ? 2.068 -16.031 -12.211 1 88.88 98 VAL A C 1
ATOM 784 O O . VAL A 1 98 ? 1.254 -16.031 -13.141 1 88.88 98 VAL A O 1
ATOM 787 N N . PHE A 1 99 ? 1.733 -15.984 -10.984 1 93.69 99 PHE A N 1
ATOM 788 C CA . PHE A 1 99 ? 0.379 -15.602 -10.602 1 93.69 99 PHE A CA 1
ATOM 789 C C . PHE A 1 99 ? 0.342 -14.164 -10.102 1 93.69 99 PHE A C 1
ATOM 791 O O . PHE A 1 99 ? 1.095 -13.797 -9.195 1 93.69 99 PHE A O 1
ATOM 798 N N . ARG A 1 100 ? -0.502 -13.367 -10.688 1 93.75 100 ARG A N 1
ATOM 799 C CA . ARG A 1 100 ? -0.704 -11.977 -10.273 1 93.75 100 ARG A CA 1
ATOM 800 C C . ARG A 1 100 ? -1.964 -11.836 -9.422 1 93.75 100 ARG A C 1
ATOM 802 O O . ARG A 1 100 ? -3.07 -12.109 -9.898 1 93.75 100 ARG A O 1
ATOM 809 N N . ILE A 1 101 ? -1.719 -11.406 -8.211 1 95.5 101 ILE A N 1
ATOM 810 C CA . ILE A 1 101 ? -2.814 -11.359 -7.246 1 95.5 101 ILE A CA 1
ATOM 811 C C . ILE A 1 101 ? -2.936 -9.953 -6.672 1 95.5 101 ILE A C 1
ATOM 813 O O . ILE A 1 101 ? -1.989 -9.43 -6.078 1 95.5 101 ILE A O 1
ATOM 817 N N . MET A 1 102 ? -4.066 -9.32 -6.91 1 94.19 102 MET A N 1
ATOM 818 C CA . MET A 1 102 ? -4.336 -8.047 -6.234 1 94.19 102 MET A CA 1
ATOM 819 C C . MET A 1 102 ? -4.836 -8.289 -4.812 1 94.19 102 MET A C 1
ATOM 821 O O . MET A 1 102 ? -5.789 -9.039 -4.605 1 94.19 102 MET A O 1
ATOM 825 N N . THR A 1 103 ? -4.168 -7.711 -3.877 1 92.75 103 THR A N 1
ATOM 826 C CA . THR A 1 103 ? -4.547 -7.859 -2.477 1 92.75 103 THR A CA 1
ATOM 827 C C . THR A 1 103 ? -4.391 -6.535 -1.731 1 92.75 103 THR A C 1
ATOM 829 O O . THR A 1 103 ? -3.527 -5.727 -2.07 1 92.75 103 THR A O 1
ATOM 832 N N . SER A 1 104 ? -5.293 -6.344 -0.754 1 89.06 104 SER A N 1
ATOM 833 C CA . SER A 1 104 ? -5.047 -5.285 0.219 1 89.06 104 SER A CA 1
ATOM 834 C C . SER A 1 104 ? -3.908 -5.656 1.163 1 89.06 104 SER A C 1
ATOM 836 O O . SER A 1 104 ? -3.498 -6.82 1.224 1 89.06 104 SER A O 1
ATOM 838 N N . ASP A 1 105 ? -3.465 -4.633 1.857 1 88.69 105 ASP A N 1
ATOM 839 C CA . ASP A 1 105 ? -2.449 -4.844 2.885 1 88.69 105 ASP A CA 1
ATOM 840 C C . ASP A 1 105 ? -2.941 -5.816 3.951 1 88.69 105 ASP A C 1
ATOM 842 O O . ASP A 1 105 ? -2.16 -6.605 4.488 1 88.69 105 ASP A O 1
ATOM 846 N N . TYR A 1 106 ? -4.207 -5.855 4.195 1 93.06 106 TYR A N 1
ATOM 847 C CA . TYR A 1 106 ? -4.809 -6.77 5.164 1 93.06 106 TYR A CA 1
ATOM 848 C C . TYR A 1 106 ? -4.691 -8.219 4.695 1 93.06 106 TYR A C 1
ATOM 850 O O . TYR A 1 106 ? -4.18 -9.07 5.418 1 93.06 106 TYR A O 1
ATOM 858 N N . ALA A 1 107 ? -5.176 -8.438 3.533 1 94 107 ALA A N 1
ATOM 859 C CA . ALA A 1 107 ? -5.148 -9.797 2.998 1 94 107 ALA A CA 1
ATOM 860 C C . ALA A 1 107 ? -3.717 -10.297 2.84 1 94 107 ALA A C 1
ATOM 862 O O . ALA A 1 107 ? -3.43 -11.469 3.092 1 94 107 ALA A O 1
ATOM 863 N N . GLU A 1 108 ? -2.881 -9.43 2.432 1 94.25 108 GLU A N 1
ATOM 864 C CA . GLU A 1 108 ? -1.487 -9.828 2.25 1 94.25 108 GLU A CA 1
ATOM 865 C C . GLU A 1 108 ? -0.853 -10.242 3.576 1 94.25 108 GLU A C 1
ATOM 867 O O . GLU A 1 108 ? -0.218 -11.297 3.666 1 94.25 108 GLU A O 1
ATOM 872 N N . ALA A 1 109 ? -1.085 -9.477 4.617 1 93.75 109 ALA A N 1
ATOM 873 C CA . ALA A 1 109 ? -0.455 -9.719 5.914 1 93.75 109 ALA A CA 1
ATOM 874 C C . ALA A 1 109 ? -1.02 -10.969 6.57 1 93.75 109 ALA A C 1
ATOM 876 O O . ALA A 1 109 ? -0.314 -11.664 7.309 1 93.75 109 ALA A O 1
ATOM 877 N N . THR A 1 110 ? -2.252 -11.297 6.316 1 95.62 110 THR A N 1
ATOM 878 C CA . THR A 1 110 ? -2.918 -12.328 7.109 1 95.62 110 THR A CA 1
ATOM 879 C C . THR A 1 110 ? -2.945 -13.656 6.355 1 95.62 110 THR A C 1
ATOM 881 O O . THR A 1 110 ? -2.9 -14.719 6.973 1 95.62 110 THR A O 1
ATOM 884 N N . LEU A 1 111 ? -2.973 -13.609 5.066 1 96.81 111 LEU A N 1
ATOM 885 C CA . LEU A 1 111 ? -3.164 -14.82 4.27 1 96.81 111 LEU A CA 1
ATOM 886 C C . LEU A 1 111 ? -1.869 -15.219 3.57 1 96.81 111 LEU A C 1
ATOM 888 O O . LEU A 1 111 ? -1.52 -16.406 3.529 1 96.81 111 LEU A O 1
ATOM 892 N N . VAL A 1 112 ? -1.129 -14.336 3.092 1 96.19 112 VAL A N 1
ATOM 893 C CA . VAL A 1 112 ? -0.057 -14.555 2.127 1 96.19 112 VAL A CA 1
ATOM 894 C C . VAL A 1 112 ? 1.094 -15.305 2.793 1 96.19 112 VAL A C 1
ATOM 896 O O . VAL A 1 112 ? 1.681 -16.219 2.197 1 96.19 112 VAL A O 1
ATOM 899 N N . PRO A 1 113 ? 1.465 -14.969 4.055 1 95.62 113 PRO A N 1
ATOM 900 C CA . PRO A 1 113 ? 2.559 -15.727 4.672 1 95.62 113 PRO A CA 1
ATOM 901 C C . PRO A 1 113 ? 2.283 -17.234 4.723 1 95.62 113 PRO A C 1
ATOM 903 O O . PRO A 1 113 ? 3.178 -18.031 4.457 1 95.62 113 PRO A O 1
ATOM 906 N N . ARG A 1 114 ? 1.041 -17.562 4.988 1 95.69 114 ARG A N 1
ATOM 907 C CA . ARG A 1 114 ? 0.651 -18.969 5.031 1 95.69 114 ARG A CA 1
ATOM 908 C C . ARG A 1 114 ? 0.619 -19.562 3.627 1 95.69 114 ARG A C 1
ATOM 910 O O . ARG A 1 114 ? 0.98 -20.734 3.436 1 95.69 114 ARG A O 1
ATOM 917 N N . LEU A 1 115 ? 0.199 -18.781 2.736 1 97.06 115 LEU A N 1
ATOM 918 C CA . LEU A 1 115 ? 0.125 -19.234 1.352 1 97.06 115 LEU A CA 1
ATOM 919 C C . LEU A 1 115 ? 1.519 -19.516 0.794 1 97.06 115 LEU A C 1
ATOM 921 O O . LEU A 1 115 ? 1.743 -20.531 0.155 1 97.06 115 LEU A O 1
ATOM 925 N N . VAL A 1 116 ? 2.443 -18.594 1.022 1 96.44 116 VAL A N 1
ATOM 926 C CA . VAL A 1 116 ? 3.805 -18.734 0.519 1 96.44 116 VAL A CA 1
ATOM 927 C C . VAL A 1 116 ? 4.457 -19.969 1.14 1 96.44 116 VAL A C 1
ATOM 929 O O . VAL A 1 116 ? 5.168 -20.719 0.46 1 96.44 116 VAL A O 1
ATOM 932 N N . LYS A 1 117 ? 4.191 -20.188 2.393 1 94.62 117 LYS A N 1
ATOM 933 C CA . LYS A 1 117 ? 4.715 -21.375 3.053 1 94.62 117 LYS A CA 1
ATOM 934 C C . LYS A 1 117 ? 4.199 -22.656 2.385 1 94.62 117 LYS A C 1
ATOM 936 O O . LYS A 1 117 ? 4.973 -23.562 2.102 1 94.62 117 LYS A O 1
ATOM 941 N N . ALA A 1 118 ? 2.924 -22.703 2.131 1 95 118 ALA A N 1
ATOM 942 C CA . ALA A 1 118 ? 2.316 -23.859 1.478 1 95 118 ALA A CA 1
ATOM 943 C C . ALA A 1 118 ? 2.873 -24.047 0.069 1 95 118 ALA A C 1
ATOM 945 O O . ALA A 1 118 ? 3.135 -25.172 -0.354 1 95 118 ALA A O 1
ATOM 946 N N . LEU A 1 119 ? 3.064 -22.984 -0.646 1 94.25 119 LEU A N 1
ATOM 947 C CA . LEU A 1 119 ? 3.533 -23.016 -2.027 1 94.25 119 LEU A CA 1
ATOM 948 C C . LEU A 1 119 ? 4.965 -23.531 -2.102 1 94.25 119 LEU A C 1
ATOM 950 O O . LEU A 1 119 ? 5.352 -24.172 -3.08 1 94.25 119 LEU A O 1
ATOM 954 N N . ARG A 1 120 ? 5.758 -23.234 -1.138 1 89.62 120 ARG A N 1
ATOM 955 C CA . ARG A 1 120 ? 7.152 -23.672 -1.132 1 89.62 120 ARG A CA 1
ATOM 956 C C . ARG A 1 120 ? 7.254 -25.188 -1.246 1 89.62 120 ARG A C 1
ATOM 958 O O . ARG A 1 120 ? 8.18 -25.703 -1.88 1 89.62 120 ARG A O 1
ATOM 965 N N . SER A 1 121 ? 6.328 -25.859 -0.679 1 88.69 121 SER A N 1
ATOM 966 C CA . SER A 1 121 ? 6.312 -27.312 -0.708 1 88.69 121 SER A CA 1
ATOM 967 C C . SER A 1 121 ? 5.609 -27.844 -1.956 1 88.69 121 SER A C 1
ATOM 969 O O . SER A 1 121 ? 6.09 -28.781 -2.6 1 88.69 121 SER A O 1
ATOM 971 N N . GLU A 1 122 ? 4.566 -27.219 -2.348 1 91.38 122 GLU A N 1
ATOM 972 C CA . GLU A 1 122 ? 3.689 -27.75 -3.387 1 91.38 122 GLU A CA 1
ATOM 973 C C . GLU A 1 122 ? 4.137 -27.281 -4.773 1 91.38 122 GLU A C 1
ATOM 975 O O . GLU A 1 122 ? 4 -28.031 -5.75 1 91.38 122 GLU A O 1
ATOM 980 N N . ALA A 1 123 ? 4.613 -26.109 -4.852 1 93.69 123 ALA A N 1
ATOM 981 C CA . ALA A 1 123 ? 4.984 -25.5 -6.125 1 93.69 123 ALA A CA 1
ATOM 982 C C . ALA A 1 123 ? 6.152 -24.531 -5.945 1 93.69 123 ALA A C 1
ATOM 984 O O . ALA A 1 123 ? 6 -23.328 -6.125 1 93.69 123 ALA A O 1
ATOM 985 N N . PRO A 1 124 ? 7.297 -25.078 -5.734 1 91.44 124 PRO A N 1
ATOM 986 C CA . PRO A 1 124 ? 8.445 -24.297 -5.289 1 91.44 124 PRO A CA 1
ATOM 987 C C . PRO A 1 124 ? 8.922 -23.297 -6.34 1 91.44 124 PRO A C 1
ATOM 989 O O . PRO A 1 124 ? 9.648 -22.344 -6.02 1 91.44 124 PRO A O 1
ATOM 992 N N . ASN A 1 125 ? 8.484 -23.438 -7.582 1 90.31 125 ASN A N 1
ATOM 993 C CA . ASN A 1 125 ? 9.008 -22.578 -8.633 1 90.31 125 ASN A CA 1
ATOM 994 C C . ASN A 1 125 ? 7.98 -21.531 -9.062 1 90.31 125 ASN A C 1
ATOM 996 O O . ASN A 1 125 ? 8.25 -20.719 -9.953 1 90.31 125 ASN A O 1
ATOM 1000 N N . VAL A 1 126 ? 6.863 -21.531 -8.438 1 92.56 126 VAL A N 1
ATOM 1001 C CA . VAL A 1 126 ? 5.828 -20.547 -8.719 1 92.56 126 VAL A CA 1
ATOM 1002 C C . VAL A 1 126 ? 6.301 -19.156 -8.289 1 92.56 126 VAL A C 1
ATOM 1004 O O . VAL A 1 126 ? 6.965 -19.016 -7.254 1 92.56 126 VAL A O 1
ATOM 1007 N N . ILE A 1 127 ? 5.949 -18.203 -9.117 1 92.25 127 ILE A N 1
ATOM 1008 C CA . ILE A 1 127 ? 6.242 -16.812 -8.797 1 92.25 127 ILE A CA 1
ATOM 1009 C C . ILE A 1 127 ? 4.945 -16.078 -8.469 1 92.25 127 ILE A C 1
ATOM 1011 O O . ILE A 1 127 ? 3.969 -16.172 -9.219 1 92.25 127 ILE A O 1
ATOM 1015 N N . LEU A 1 128 ? 4.941 -15.406 -7.348 1 94.62 128 LEU A N 1
ATOM 1016 C CA . LEU A 1 128 ? 3.779 -14.625 -6.934 1 94.62 128 LEU A CA 1
ATOM 1017 C C . LEU A 1 128 ? 4.047 -13.133 -7.09 1 94.62 128 LEU A C 1
ATOM 1019 O O . LEU A 1 128 ? 5.047 -12.617 -6.582 1 94.62 128 LEU A O 1
ATOM 1023 N N . ASP A 1 129 ? 3.162 -12.438 -7.785 1 93.31 129 ASP A N 1
ATOM 1024 C CA . ASP A 1 129 ? 3.207 -10.984 -7.953 1 93.31 129 ASP A CA 1
ATOM 1025 C C . ASP A 1 129 ? 1.99 -10.32 -7.316 1 93.31 129 ASP A C 1
ATOM 1027 O O . ASP A 1 129 ? 0.909 -10.297 -7.906 1 93.31 129 ASP A O 1
ATOM 1031 N N . PHE A 1 130 ? 2.223 -9.773 -6.164 1 93.12 130 PHE A N 1
ATOM 1032 C CA . PHE A 1 130 ? 1.135 -9.117 -5.445 1 93.12 130 PHE A CA 1
ATOM 1033 C C . PHE A 1 130 ? 1.024 -7.656 -5.855 1 93.12 130 PHE A C 1
ATOM 1035 O O . PHE A 1 130 ? 2.002 -6.906 -5.777 1 93.12 130 PHE A O 1
ATOM 1042 N N . LEU A 1 131 ? -0.173 -7.27 -6.219 1 90.25 131 LEU A N 1
ATOM 1043 C CA . LEU A 1 131 ? -0.454 -5.914 -6.676 1 90.25 131 LEU A CA 1
ATOM 1044 C C . LEU A 1 131 ? -1.351 -5.18 -5.684 1 90.25 131 LEU A C 1
ATOM 1046 O O . LEU A 1 131 ? -2.207 -5.793 -5.043 1 90.25 131 LEU A O 1
ATOM 1050 N N . THR A 1 132 ? -1.115 -3.891 -5.648 1 87.81 132 THR A N 1
ATOM 1051 C CA . THR A 1 132 ? -1.977 -3.088 -4.785 1 87.81 132 THR A CA 1
ATOM 1052 C C . THR A 1 132 ? -3.293 -2.766 -5.488 1 87.81 132 THR A C 1
ATOM 1054 O O . THR A 1 132 ? -3.332 -2.621 -6.711 1 87.81 132 THR A O 1
ATOM 1057 N N . PRO A 1 133 ? -4.309 -2.574 -4.68 1 87.06 133 PRO A N 1
ATOM 1058 C CA . PRO A 1 133 ? -5.617 -2.301 -5.277 1 87.06 133 PRO A CA 1
ATOM 1059 C C . PRO A 1 133 ? -5.605 -1.081 -6.191 1 87.06 133 PRO A C 1
ATOM 1061 O O . PRO A 1 133 ? -6.266 -1.082 -7.234 1 87.06 133 PRO A O 1
ATOM 1064 N N . SER A 1 134 ? -4.84 -0.118 -5.879 1 85.31 134 SER A N 1
ATOM 1065 C CA . SER A 1 134 ? -4.812 1.119 -6.652 1 85.31 134 SER A CA 1
ATOM 1066 C C . SER A 1 134 ? -4.156 0.905 -8.008 1 85.31 134 SER A C 1
ATOM 1068 O O . SER A 1 134 ? -4.316 1.724 -8.922 1 85.31 134 SER A O 1
ATOM 1070 N N . ASP A 1 135 ? -3.438 -0.196 -8.125 1 84.62 135 ASP A N 1
ATOM 1071 C CA . ASP A 1 135 ? -2.686 -0.447 -9.352 1 84.62 135 ASP A CA 1
ATOM 1072 C C . ASP A 1 135 ? -3.488 -1.313 -10.32 1 84.62 135 ASP A C 1
ATOM 1074 O O . ASP A 1 135 ? -3.031 -1.599 -11.43 1 84.62 135 ASP A O 1
ATOM 1078 N N . VAL A 1 136 ? -4.629 -1.727 -9.906 1 84.12 136 VAL A N 1
ATOM 1079 C CA . VAL A 1 136 ? -5.391 -2.686 -10.695 1 84.12 136 VAL A CA 1
ATOM 1080 C C . VAL A 1 136 ? -6.766 -2.111 -11.023 1 84.12 136 VAL A C 1
ATOM 1082 O O . VAL A 1 136 ? -7.473 -1.634 -10.141 1 84.12 136 VAL A O 1
ATOM 1085 N N . SER A 1 137 ? -7.117 -2.131 -12.242 1 82.69 137 SER A N 1
ATOM 1086 C CA . SER A 1 137 ? -8.453 -1.72 -12.672 1 82.69 137 SER A CA 1
ATOM 1087 C C . SER A 1 137 ? -9.359 -2.926 -12.891 1 82.69 137 SER A C 1
ATOM 1089 O O . SER A 1 137 ? -8.883 -4.059 -12.984 1 82.69 137 SER A O 1
ATOM 1091 N N . TYR A 1 138 ? -10.609 -2.615 -12.977 1 81.31 138 TYR A N 1
ATOM 1092 C CA . TYR A 1 138 ? -11.555 -3.67 -13.312 1 81.31 138 TYR A CA 1
ATOM 1093 C C . TYR A 1 138 ? -11.234 -4.277 -14.672 1 81.31 138 TYR A C 1
ATOM 1095 O O . TYR A 1 138 ? -11.391 -5.484 -14.875 1 81.31 138 TYR A O 1
ATOM 1103 N N . ARG A 1 139 ? -10.82 -3.443 -15.484 1 81.69 139 ARG A N 1
ATOM 1104 C CA . ARG A 1 139 ? -10.477 -3.898 -16.828 1 81.69 139 ARG A CA 1
ATOM 1105 C C . ARG A 1 139 ? -9.328 -4.898 -16.781 1 81.69 139 ARG A C 1
ATOM 1107 O O . ARG A 1 139 ? -9.336 -5.895 -17.516 1 81.69 139 ARG A O 1
ATOM 1114 N N . ASP A 1 140 ? -8.32 -4.648 -15.945 1 83.69 140 ASP A N 1
ATOM 1115 C CA . ASP A 1 140 ? -7.199 -5.566 -15.766 1 83.69 140 ASP A CA 1
ATOM 1116 C C . ASP A 1 140 ? -7.688 -6.941 -15.312 1 83.69 140 ASP A C 1
ATOM 1118 O O . ASP A 1 140 ? -7.176 -7.969 -15.773 1 83.69 140 ASP A O 1
ATOM 1122 N N . MET A 1 141 ? -8.664 -6.957 -14.523 1 85.44 141 MET A N 1
ATOM 1123 C CA . MET A 1 141 ? -9.234 -8.195 -14.016 1 85.44 141 MET A CA 1
ATOM 1124 C C . MET A 1 141 ? -10.062 -8.898 -15.094 1 85.44 141 MET A C 1
ATOM 1126 O O . MET A 1 141 ? -9.961 -10.109 -15.266 1 85.44 141 MET A O 1
ATOM 1130 N N . GLU A 1 142 ? -10.773 -8.109 -15.75 1 82.44 142 GLU A N 1
ATOM 1131 C CA . GLU A 1 142 ? -11.656 -8.664 -16.781 1 82.44 142 GLU A CA 1
ATOM 1132 C C . GLU A 1 142 ? -10.852 -9.336 -17.891 1 82.44 142 GLU A C 1
ATOM 1134 O O . GLU A 1 142 ? -11.266 -10.367 -18.422 1 82.44 142 GLU A O 1
ATOM 1139 N N . GLN A 1 143 ? -9.727 -8.758 -18.094 1 76.81 143 GLN A N 1
ATOM 1140 C CA . GLN A 1 143 ? -8.906 -9.242 -19.203 1 76.81 143 GLN A CA 1
ATOM 1141 C C . GLN A 1 143 ? -7.969 -10.359 -18.75 1 76.81 143 GLN A C 1
ATOM 1143 O O . GLN A 1 143 ? -7.188 -10.883 -19.547 1 76.81 143 GLN A O 1
ATOM 1148 N N . GLY A 1 144 ? -8.008 -10.656 -17.547 1 78.44 144 GLY A N 1
ATOM 1149 C CA . GLY A 1 144 ? -7.211 -11.758 -17.031 1 78.44 144 GLY A CA 1
ATOM 1150 C C . GLY A 1 144 ? -5.754 -11.391 -16.828 1 78.44 144 GLY A C 1
ATOM 1151 O O . GLY A 1 144 ? -4.906 -12.266 -16.656 1 78.44 144 GLY A O 1
ATOM 1152 N N . ARG A 1 145 ? -5.414 -10.109 -16.953 1 82.75 145 ARG A N 1
ATOM 1153 C CA . ARG A 1 145 ? -4.051 -9.68 -16.656 1 82.75 145 ARG A CA 1
ATOM 1154 C C . ARG A 1 145 ? -3.707 -9.883 -15.188 1 82.75 145 ARG A C 1
ATOM 1156 O O . ARG A 1 145 ? -2.537 -10.047 -14.836 1 82.75 145 ARG A O 1
ATOM 1163 N N . VAL A 1 146 ? -4.715 -9.789 -14.438 1 90.94 146 VAL A N 1
ATOM 1164 C CA . VAL A 1 146 ? -4.637 -10.141 -13.023 1 90.94 146 VAL A CA 1
ATOM 1165 C C . VAL A 1 146 ? -5.406 -11.43 -12.766 1 90.94 146 VAL A C 1
ATOM 1167 O O . VAL A 1 146 ? -6.566 -11.562 -13.164 1 90.94 146 VAL A O 1
ATOM 1170 N N . ASP A 1 147 ? -4.711 -12.344 -12.125 1 92.44 147 ASP A N 1
ATOM 1171 C CA . ASP A 1 147 ? -5.293 -13.672 -11.953 1 92.44 147 ASP A CA 1
ATOM 1172 C C . ASP A 1 147 ? -6.426 -13.648 -10.93 1 92.44 147 ASP A C 1
ATOM 1174 O O . ASP A 1 147 ? -7.48 -14.25 -11.148 1 92.44 147 ASP A O 1
ATOM 1178 N N . LEU A 1 148 ? -6.125 -13.016 -9.82 1 94.88 148 LEU A N 1
ATOM 1179 C CA . LEU A 1 148 ? -7.043 -13.023 -8.688 1 94.88 148 LEU A CA 1
ATOM 1180 C C . LEU A 1 148 ? -7.02 -11.688 -7.957 1 94.88 148 LEU A C 1
ATOM 1182 O O . LEU A 1 148 ? -6.004 -10.992 -7.953 1 94.88 148 LEU A O 1
ATOM 1186 N N . ALA A 1 149 ? -8.172 -11.383 -7.414 1 95.19 149 ALA A N 1
ATOM 1187 C CA . ALA A 1 149 ? -8.258 -10.305 -6.434 1 95.19 149 ALA A CA 1
ATOM 1188 C C . ALA A 1 149 ? -8.773 -10.82 -5.094 1 95.19 149 ALA A C 1
ATOM 1190 O O . ALA A 1 149 ? -9.758 -11.562 -5.047 1 95.19 149 ALA A O 1
ATOM 1191 N N . ILE A 1 150 ? -8.07 -10.539 -4.055 1 96 150 ILE A N 1
ATOM 1192 C CA . ILE A 1 150 ? -8.5 -10.875 -2.701 1 96 150 ILE A CA 1
ATOM 1193 C C . ILE A 1 150 ? -8.625 -9.602 -1.866 1 96 150 ILE A C 1
ATOM 1195 O O . ILE A 1 150 ? -7.621 -8.969 -1.536 1 96 150 ILE A O 1
ATOM 1199 N N . ASN A 1 151 ? -9.812 -9.242 -1.551 1 93.38 151 ASN A N 1
ATOM 1200 C CA . ASN A 1 151 ? -10.078 -7.988 -0.855 1 93.38 151 ASN A CA 1
ATOM 1201 C C . ASN A 1 151 ? -11.492 -7.965 -0.273 1 93.38 151 ASN A C 1
ATOM 1203 O O . ASN A 1 151 ? -12.242 -8.93 -0.405 1 93.38 151 ASN A O 1
ATOM 1207 N N . ARG A 1 152 ? -11.719 -6.953 0.52 1 91.12 152 ARG A N 1
ATOM 1208 C CA . ARG A 1 152 ? -13.094 -6.578 0.843 1 91.12 152 ARG A CA 1
ATOM 1209 C C . ARG A 1 152 ? -13.711 -5.738 -0.272 1 91.12 152 ARG A C 1
ATOM 1211 O O . ARG A 1 152 ? -13.211 -4.66 -0.595 1 91.12 152 ARG A O 1
ATOM 1218 N N . PHE A 1 153 ? -14.766 -6.289 -0.906 1 85.06 153 PHE A N 1
ATOM 1219 C CA . PHE A 1 153 ? -15.406 -5.578 -2.01 1 85.06 153 PHE A CA 1
ATOM 1220 C C . PHE A 1 153 ? -16.781 -5.074 -1.605 1 85.06 153 PHE A C 1
ATOM 1222 O O . PHE A 1 153 ? -17.562 -5.805 -0.995 1 85.06 153 PHE A O 1
ATOM 1229 N N . ASN A 1 154 ? -16.969 -3.793 -1.889 1 76.69 154 ASN A N 1
ATOM 1230 C CA . ASN A 1 154 ? -18.328 -3.303 -1.704 1 76.69 154 ASN A CA 1
ATOM 1231 C C . ASN A 1 154 ? -19.266 -3.816 -2.799 1 76.69 154 ASN A C 1
ATOM 1233 O O . ASN A 1 154 ? -20.406 -4.199 -2.52 1 76.69 154 ASN A O 1
ATOM 1237 N N . GLU A 1 155 ? -18.719 -3.756 -4.004 1 79 155 GLU A N 1
ATOM 1238 C CA . GLU A 1 155 ? -19.438 -4.25 -5.172 1 79 155 GLU A CA 1
ATOM 1239 C C . GLU A 1 155 ? -18.484 -4.91 -6.168 1 79 155 GLU A C 1
ATOM 1241 O O . GLU A 1 155 ? -17.344 -4.465 -6.336 1 79 155 GLU A O 1
ATOM 1246 N N . ILE A 1 156 ? -18.875 -6.043 -6.652 1 78.25 156 ILE A N 1
ATOM 1247 C CA . ILE A 1 156 ? -18.156 -6.727 -7.723 1 78.25 156 ILE A CA 1
ATOM 1248 C C . ILE A 1 156 ? -19.094 -6.984 -8.891 1 78.25 156 ILE A C 1
ATOM 1250 O O . ILE A 1 156 ? -20.234 -7.426 -8.695 1 78.25 156 ILE A O 1
ATOM 1254 N N . PRO A 1 157 ? -18.578 -6.613 -10 1 80.88 157 PRO A N 1
ATOM 1255 C CA . PRO A 1 157 ? -19.422 -6.941 -11.148 1 80.88 157 PRO A CA 1
ATOM 1256 C C . PRO A 1 157 ? -19.906 -8.391 -11.125 1 80.88 157 PRO A C 1
ATOM 1258 O O . PRO A 1 157 ? -19.141 -9.297 -10.773 1 80.88 157 PRO A O 1
ATOM 1261 N N . GLN A 1 158 ? -21.078 -8.562 -11.492 1 80.31 158 GLN A N 1
ATOM 1262 C CA . GLN A 1 158 ? -21.719 -9.875 -11.445 1 80.31 158 GLN A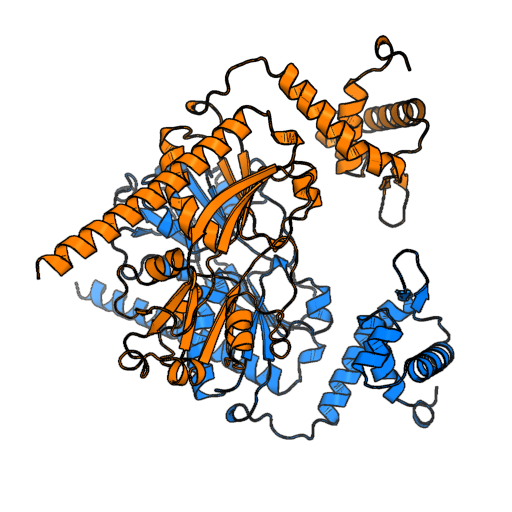 CA 1
ATOM 1263 C C . GLN A 1 158 ? -21.031 -10.859 -12.383 1 80.31 158 GLN A C 1
ATOM 1265 O O . GLN A 1 158 ? -21.156 -12.07 -12.227 1 80.31 158 GLN A O 1
ATOM 1270 N N . SER A 1 159 ? -20.375 -10.305 -13.273 1 85.56 159 SER A N 1
ATOM 1271 C CA . SER A 1 159 ? -19.703 -11.164 -14.25 1 85.56 159 SER A CA 1
ATOM 1272 C C . SER A 1 159 ? -18.516 -11.898 -13.633 1 85.56 159 SER A C 1
ATOM 1274 O O . SER A 1 159 ? -18.047 -12.891 -14.18 1 85.56 159 SER A O 1
ATOM 1276 N N . PHE A 1 160 ? -18.078 -11.422 -12.562 1 90.88 160 PHE A N 1
ATOM 1277 C CA . PHE A 1 160 ? -16.938 -12.055 -11.914 1 90.88 160 PHE A CA 1
ATOM 1278 C C . PHE A 1 160 ? -17.391 -13.234 -11.062 1 90.88 160 PHE A C 1
ATOM 1280 O O . PHE A 1 160 ? -18.5 -13.227 -10.523 1 90.88 160 PHE A O 1
ATOM 1287 N N . HIS A 1 161 ? -16.594 -14.258 -11.062 1 93.06 161 HIS A N 1
ATOM 1288 C CA . HIS A 1 161 ? -16.75 -15.273 -10.023 1 93.06 161 HIS A CA 1
ATOM 1289 C C . HIS A 1 161 ? -16.172 -14.789 -8.695 1 93.06 161 HIS A C 1
ATOM 1291 O O . HIS A 1 161 ? -15.25 -13.977 -8.672 1 93.06 161 HIS A O 1
ATOM 1297 N N . GLN A 1 162 ? -16.75 -15.195 -7.641 1 94.62 162 GLN A N 1
ATOM 1298 C CA . GLN A 1 162 ? -16.266 -14.828 -6.316 1 94.62 162 GLN A CA 1
ATOM 1299 C C . GLN A 1 162 ? -16.531 -15.938 -5.301 1 94.62 162 GLN A C 1
ATOM 1301 O O . GLN A 1 162 ? -17.484 -16.703 -5.445 1 94.62 162 GLN A O 1
ATOM 1306 N N . VAL A 1 163 ? -15.68 -16.062 -4.367 1 96.56 163 VAL A N 1
ATOM 1307 C CA . VAL A 1 163 ? -15.828 -17.016 -3.268 1 96.56 163 VAL A CA 1
ATOM 1308 C C . VAL A 1 163 ? -15.414 -16.359 -1.954 1 96.56 163 VAL A C 1
ATOM 1310 O O . VAL A 1 163 ? -14.477 -15.555 -1.925 1 96.56 163 VAL A O 1
ATOM 1313 N N . LEU A 1 164 ? -16.141 -16.672 -0.896 1 97.12 164 LEU A N 1
ATOM 1314 C CA . LEU A 1 164 ? -15.812 -16.203 0.443 1 97.12 164 LEU A CA 1
ATOM 1315 C C . LEU A 1 164 ? -14.539 -16.875 0.949 1 97.12 164 LEU A C 1
ATOM 1317 O O . LEU A 1 164 ? -14.438 -18.094 0.96 1 97.12 164 LEU A O 1
ATOM 1321 N N . VAL A 1 165 ? -13.531 -16.078 1.312 1 98 165 VAL A N 1
ATOM 1322 C CA . VAL A 1 165 ? -12.297 -16.594 1.896 1 98 165 VAL A CA 1
ATOM 1323 C C . VAL A 1 165 ? -12.477 -16.781 3.4 1 98 165 VAL A C 1
ATOM 1325 O O . VAL A 1 165 ? -12.281 -17.875 3.924 1 98 165 VAL A O 1
ATOM 1328 N N . TRP A 1 166 ? -12.836 -15.68 4.129 1 98.06 166 TRP A N 1
ATOM 1329 C CA . TRP A 1 166 ? -13.219 -15.773 5.535 1 98.06 166 TRP A CA 1
ATOM 1330 C C . TRP A 1 166 ? -13.961 -14.523 5.984 1 98.06 166 TRP A C 1
ATOM 1332 O O . TRP A 1 166 ? -14.125 -13.578 5.207 1 98.06 166 TRP A O 1
ATOM 1342 N N . ARG A 1 167 ? -14.547 -14.609 7.117 1 97.19 167 ARG A N 1
ATOM 1343 C CA . ARG A 1 167 ? -15.102 -13.461 7.824 1 97.19 167 ARG A CA 1
ATOM 1344 C C . ARG A 1 167 ? -14.203 -13.039 8.977 1 97.19 167 ARG A C 1
ATOM 1346 O O . ARG A 1 167 ? -13.477 -13.867 9.539 1 97.19 167 ARG A O 1
ATOM 1353 N N . ASP A 1 168 ? -14.211 -11.805 9.219 1 96.81 168 ASP A N 1
ATOM 1354 C CA . ASP A 1 168 ? -13.422 -11.266 10.328 1 96.81 168 ASP A CA 1
ATOM 1355 C C . ASP A 1 168 ? -14.18 -10.164 11.062 1 96.81 168 ASP A C 1
ATOM 1357 O O . ASP A 1 168 ? -15.188 -9.664 10.562 1 96.81 168 ASP A O 1
ATOM 1361 N N . THR A 1 169 ? -13.797 -9.984 12.25 1 97.06 169 THR A N 1
ATOM 1362 C CA . THR A 1 169 ? -14.359 -8.945 13.109 1 97.06 169 THR A CA 1
ATOM 1363 C C . THR A 1 169 ? -13.367 -7.805 13.305 1 97.06 169 THR A C 1
ATOM 1365 O O . THR A 1 169 ? -12.359 -7.723 12.594 1 97.06 169 THR A O 1
ATOM 1368 N N . PHE A 1 170 ? -13.758 -6.875 14.203 1 97.19 170 PHE A N 1
ATOM 1369 C CA . PHE A 1 170 ? -12.891 -5.73 14.461 1 97.19 170 PHE A CA 1
ATOM 1370 C C . PHE A 1 170 ? -12.398 -5.742 15.898 1 97.19 170 P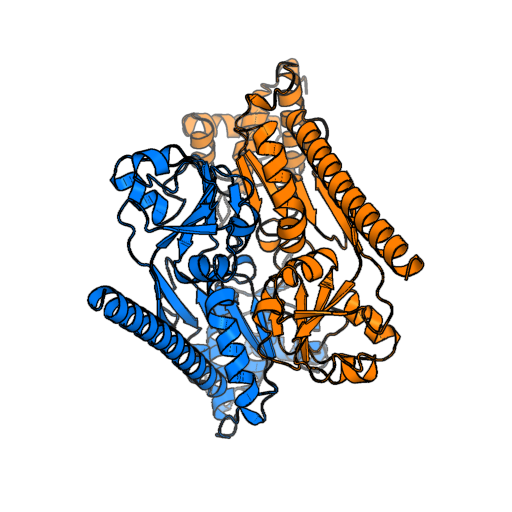HE A C 1
ATOM 1372 O O . PHE A 1 170 ? -13.078 -6.246 16.797 1 97.19 170 PHE A O 1
ATOM 1379 N N . SER A 1 171 ? -11.234 -5.203 16.094 1 97.94 171 SER A N 1
ATOM 1380 C CA . SER A 1 171 ? -10.625 -4.988 17.406 1 97.94 171 SER A CA 1
ATOM 1381 C C . SER A 1 171 ? -9.945 -3.629 17.484 1 97.94 171 SER A C 1
ATOM 1383 O O . SER A 1 171 ? -9.609 -3.037 16.453 1 97.94 171 SER A O 1
ATOM 1385 N N . CYS A 1 172 ? -9.805 -3.158 18.672 1 98.19 172 CYS A N 1
ATOM 1386 C CA . CYS A 1 172 ? -9.133 -1.885 18.891 1 98.19 172 CYS A CA 1
ATOM 1387 C C . CYS A 1 172 ? -7.707 -2.104 19.391 1 98.19 172 CYS A C 1
ATOM 1389 O O . CYS A 1 172 ? -7.473 -2.93 20.281 1 98.19 172 CYS A O 1
ATOM 1391 N N . LEU A 1 173 ? -6.793 -1.419 18.781 1 97.44 173 LEU A N 1
ATOM 1392 C CA . LEU A 1 173 ? -5.395 -1.398 19.203 1 97.44 173 LEU A CA 1
ATOM 1393 C C . LEU A 1 173 ? -5.082 -0.124 19.984 1 97.44 173 LEU A C 1
ATOM 1395 O O . LEU A 1 173 ? -5.355 0.98 19.516 1 97.44 173 LEU A O 1
ATOM 1399 N N . LEU A 1 174 ? -4.559 -0.306 21.188 1 97.19 174 LEU A N 1
ATOM 1400 C CA . LEU A 1 174 ? -4.145 0.8 22.047 1 97.19 174 LEU A CA 1
ATOM 1401 C C . LEU A 1 174 ? -2.715 0.605 22.531 1 97.19 174 LEU A C 1
ATOM 1403 O O . LEU A 1 174 ? -2.232 -0.526 22.625 1 97.19 174 LEU A O 1
ATOM 1407 N N . SER A 1 175 ? -2.092 1.728 22.828 1 96.56 175 SER A N 1
ATOM 1408 C CA . SER A 1 175 ? -0.859 1.625 23.594 1 96.56 175 SER A CA 1
ATOM 1409 C C . SER A 1 175 ? -1.121 1.018 24.969 1 96.56 175 SER A C 1
ATOM 1411 O O . SER A 1 175 ? -2.146 1.299 25.594 1 96.56 175 SER A O 1
ATOM 1413 N N . ALA A 1 176 ? -0.178 0.189 25.422 1 96.31 176 ALA A N 1
ATOM 1414 C CA . ALA A 1 176 ? -0.286 -0.374 26.766 1 96.31 176 ALA A CA 1
ATOM 1415 C C . ALA A 1 176 ? -0.323 0.728 27.812 1 96.31 176 ALA A C 1
ATOM 1417 O O . ALA A 1 176 ? -0.864 0.533 28.906 1 96.31 176 ALA A O 1
ATOM 1418 N N . ASP A 1 177 ? 0.163 1.89 27.453 1 96.12 177 ASP A N 1
ATOM 1419 C CA . ASP A 1 177 ? 0.227 3.023 28.375 1 96.12 177 ASP A CA 1
ATOM 1420 C C . ASP A 1 177 ? -0.926 3.994 28.125 1 96.12 177 ASP A C 1
ATOM 1422 O O . ASP A 1 177 ? -0.927 5.109 28.656 1 96.12 177 ASP A O 1
ATOM 1426 N N . SER A 1 178 ? -1.82 3.594 27.328 1 96.81 178 SER A N 1
ATOM 1427 C CA . SER A 1 178 ? -2.965 4.461 27.047 1 96.81 178 SER A CA 1
ATOM 1428 C C . SER A 1 178 ? -3.766 4.727 28.328 1 96.81 178 SER A C 1
ATOM 1430 O O . SER A 1 178 ? -3.982 3.816 29.125 1 96.81 178 SER A O 1
ATOM 1432 N N . PRO A 1 179 ? -4.27 5.941 28.453 1 96.44 179 PRO A N 1
ATOM 1433 C CA . PRO A 1 179 ? -5.121 6.234 29.609 1 96.44 179 PRO A CA 1
ATOM 1434 C C . PRO A 1 179 ? -6.469 5.516 29.547 1 96.44 179 PRO A C 1
ATOM 1436 O O . PRO A 1 179 ? -7.207 5.496 30.531 1 96.44 179 PRO A O 1
ATOM 1439 N N . TYR A 1 180 ? -6.715 4.902 28.453 1 96.69 180 TYR A N 1
ATOM 1440 C CA . TYR A 1 180 ? -8.047 4.352 28.234 1 96.69 180 TYR A CA 1
ATOM 1441 C C . TYR A 1 180 ? -8.055 2.842 28.453 1 96.69 180 TYR A C 1
ATOM 1443 O O . TYR A 1 180 ? -9.109 2.207 28.422 1 96.69 180 TYR A O 1
ATOM 1451 N N . VAL A 1 181 ? -6.934 2.23 28.656 1 96.31 181 VAL A N 1
ATOM 1452 C CA . VAL A 1 181 ? -6.816 0.776 28.688 1 96.31 181 VAL A CA 1
ATOM 1453 C C . VAL A 1 181 ? -7.684 0.209 29.812 1 96.31 181 VAL A C 1
ATOM 1455 O O . VAL A 1 181 ? -8.422 -0.758 29.609 1 96.31 181 VAL A O 1
ATOM 1458 N N . SER A 1 182 ? -7.695 0.778 30.953 1 95.62 182 SER A N 1
ATOM 1459 C CA . SER A 1 182 ? -8.375 0.247 32.125 1 95.62 182 SER A CA 1
ATOM 1460 C C . SER A 1 182 ? -9.875 0.534 32.062 1 95.62 182 SER A C 1
ATOM 1462 O O . SER A 1 182 ? -10.68 -0.205 32.656 1 95.62 182 SER A O 1
ATOM 1464 N N . ARG A 1 183 ? -10.258 1.58 31.453 1 95.5 183 ARG A N 1
ATOM 1465 C CA . ARG A 1 183 ? -11.656 1.942 31.312 1 95.5 183 ARG A CA 1
ATOM 1466 C C . ARG A 1 183 ? -12.016 2.141 29.844 1 95.5 183 ARG A C 1
ATOM 1468 O O . ARG A 1 183 ? -12.414 3.234 29.438 1 95.5 183 ARG A O 1
ATOM 1475 N N . PHE A 1 184 ? -12.023 1.099 29.141 1 97.56 184 PHE A N 1
ATOM 1476 C CA . PHE A 1 184 ? -12.297 1.166 27.719 1 97.56 184 PHE A CA 1
ATOM 1477 C C . PHE A 1 184 ? -13.789 1.041 27.438 1 97.56 184 PHE A C 1
ATOM 1479 O O . PHE A 1 184 ? -14.352 -0.053 27.531 1 97.56 184 PHE A O 1
ATOM 1486 N N . ASN A 1 185 ? -14.406 2.074 27.281 1 98.06 185 ASN A N 1
ATOM 1487 C CA . ASN A 1 185 ? -15.82 2.189 26.969 1 98.06 185 ASN A CA 1
ATOM 1488 C C . ASN A 1 185 ? -16.078 3.188 25.844 1 98.06 185 ASN A C 1
ATOM 1490 O O . ASN A 1 185 ? -15.125 3.768 25.297 1 98.06 185 ASN A O 1
ATOM 1494 N N . LEU A 1 186 ? -17.359 3.35 25.453 1 98.19 186 LEU A N 1
ATOM 1495 C CA . LEU A 1 186 ? -17.688 4.176 24.297 1 98.19 186 LEU A CA 1
ATOM 1496 C C . LEU A 1 186 ? -17.281 5.629 24.531 1 98.19 186 LEU A C 1
ATOM 1498 O O . LEU A 1 186 ? -16.75 6.285 23.641 1 98.19 186 LEU A O 1
ATOM 1502 N N . LYS A 1 187 ? -17.516 6.082 25.719 1 97.94 187 LYS A N 1
ATOM 1503 C CA . LYS A 1 187 ? -17.203 7.461 26.062 1 97.94 187 LYS A CA 1
ATOM 1504 C C . LYS A 1 187 ? -15.711 7.742 25.859 1 97.94 187 LYS A C 1
ATOM 1506 O O . LYS A 1 187 ? -15.336 8.719 25.219 1 97.94 187 LYS A O 1
ATOM 1511 N N . ASN A 1 188 ? -14.875 6.852 26.422 1 97.88 188 ASN A N 1
ATOM 1512 C CA . ASN A 1 188 ? -13.43 7.027 26.328 1 97.88 188 ASN A CA 1
ATOM 1513 C C . ASN A 1 188 ? -12.922 6.77 24.906 1 97.88 188 ASN A C 1
ATOM 1515 O O . ASN A 1 188 ? -11.969 7.402 24.453 1 97.88 188 ASN A O 1
ATOM 1519 N N . TYR A 1 189 ? -13.578 5.875 24.219 1 98.31 189 TYR A N 1
ATOM 1520 C CA . TYR A 1 189 ? -13.297 5.645 22.812 1 98.31 189 TYR A CA 1
ATOM 1521 C C . TYR A 1 189 ? -13.477 6.922 22 1 98.31 189 TYR A C 1
ATOM 1523 O O . TYR A 1 189 ? -12.641 7.254 21.156 1 98.31 189 TYR A O 1
ATOM 1531 N N . LEU A 1 190 ? -14.484 7.637 22.328 1 97.44 190 LEU A N 1
ATOM 1532 C CA . LEU A 1 190 ? -14.82 8.828 21.547 1 97.44 190 LEU A CA 1
ATOM 1533 C C . LEU A 1 190 ? -13.938 10.008 21.953 1 97.44 190 LEU A C 1
ATOM 1535 O O . LEU A 1 190 ? -13.789 10.961 21.188 1 97.44 190 LEU A O 1
ATOM 1539 N N . LYS A 1 191 ? -13.391 9.93 23.141 1 96.44 191 LYS A N 1
ATOM 1540 C CA . LYS A 1 191 ? -12.492 10.984 23.609 1 96.44 191 LYS A CA 1
ATOM 1541 C C . LYS A 1 191 ? -11.117 10.852 22.969 1 96.44 191 LYS A C 1
ATOM 1543 O O . LYS A 1 191 ? -10.383 11.844 22.859 1 96.44 191 LYS A O 1
ATOM 1548 N N . ALA A 1 192 ? -10.797 9.734 22.562 1 96.5 192 ALA A N 1
ATOM 1549 C CA . ALA A 1 192 ? -9.469 9.43 22.031 1 96.5 192 ALA A CA 1
ATOM 1550 C C . ALA A 1 192 ? -9.305 9.992 20.625 1 96.5 192 ALA A C 1
ATOM 1552 O O . ALA A 1 192 ? -10.281 10.414 20 1 96.5 192 ALA A O 1
ATOM 1553 N N . GLN A 1 193 ? -8.016 10.086 20.219 1 95.31 193 GLN A N 1
ATOM 1554 C CA . GLN A 1 193 ? -7.684 10.258 18.812 1 95.31 193 GLN A CA 1
ATOM 1555 C C . GLN A 1 193 ? -7.605 8.914 18.094 1 95.31 193 GLN A C 1
ATOM 1557 O O . GLN A 1 193 ? -7.359 7.887 18.719 1 95.31 193 GLN A O 1
ATOM 1562 N N . HIS A 1 194 ? -7.855 8.984 16.766 1 96.25 194 HIS A N 1
ATOM 1563 C CA . HIS A 1 194 ? -7.961 7.707 16.078 1 96.25 194 HIS A CA 1
ATOM 1564 C C . HIS A 1 194 ? -7.098 7.688 14.812 1 96.25 194 HIS A C 1
ATOM 1566 O O . HIS A 1 194 ? -6.859 8.734 14.203 1 96.25 194 HIS A O 1
ATOM 1572 N N . VAL A 1 195 ? -6.645 6.488 14.516 1 95.88 195 VAL A N 1
ATOM 1573 C CA . VAL A 1 195 ? -6.051 6.164 13.219 1 95.88 195 VAL A CA 1
ATOM 1574 C C . VAL A 1 195 ? -7.074 5.438 12.352 1 95.88 195 VAL A C 1
ATOM 1576 O O . VAL A 1 195 ? -7.703 4.477 12.789 1 95.88 195 VAL A O 1
ATOM 1579 N N . TRP A 1 196 ? -7.297 5.988 11.211 1 93.38 196 TRP A N 1
ATOM 1580 C CA . TRP A 1 196 ? -8.133 5.336 10.211 1 93.38 196 TRP A CA 1
ATOM 1581 C C . TRP A 1 196 ? -7.281 4.598 9.18 1 93.38 196 TRP A C 1
ATOM 1583 O O . TRP A 1 196 ? -6.359 5.176 8.602 1 93.38 196 TRP A O 1
ATOM 1593 N N . VAL A 1 197 ? -7.559 3.291 9.039 1 90.56 197 VAL A N 1
ATOM 1594 C CA . VAL A 1 197 ? -6.816 2.48 8.086 1 90.56 197 VAL A CA 1
ATOM 1595 C C . VAL A 1 197 ? -7.785 1.813 7.109 1 90.56 197 VAL A C 1
ATOM 1597 O O . VAL A 1 197 ? -8.688 1.082 7.523 1 90.56 197 VAL A O 1
ATOM 1600 N N . SER A 1 198 ? -7.57 2.109 5.844 1 77.38 198 SER A N 1
ATOM 1601 C CA . SER A 1 198 ? -8.391 1.369 4.891 1 77.38 198 SER A CA 1
ATOM 1602 C C . SER A 1 198 ? -7.855 1.517 3.469 1 77.38 198 SER A C 1
ATOM 1604 O O . SER A 1 198 ? -7.367 2.582 3.092 1 77.38 198 SER A O 1
ATOM 1606 N N . LYS A 1 199 ? -7.77 0.464 2.867 1 72.81 199 LYS A N 1
ATOM 1607 C CA . LYS A 1 199 ? -7.699 0.431 1.409 1 72.81 199 LYS A CA 1
ATOM 1608 C C . LYS A 1 199 ? -8.602 -0.659 0.84 1 72.81 199 LYS A C 1
ATOM 1610 O O . LYS A 1 199 ? -8.172 -1.798 0.655 1 72.81 199 LYS A O 1
ATOM 1615 N N . THR A 1 200 ? -9.891 -0.372 0.707 1 65.75 200 THR A N 1
ATOM 1616 C CA . THR A 1 200 ? -10.883 -1.327 0.225 1 65.75 200 THR A CA 1
ATOM 1617 C C . THR A 1 200 ? -11.156 -1.121 -1.262 1 65.75 200 THR A C 1
ATOM 1619 O O . THR A 1 200 ? -10.75 -0.109 -1.838 1 65.75 200 THR A O 1
ATOM 1622 N N . GLY A 1 201 ? -11.648 -2.09 -1.842 1 67 201 GLY A N 1
ATOM 1623 C CA . GLY A 1 201 ? -12.055 -1.985 -3.236 1 67 201 GLY A CA 1
ATOM 1624 C C . GLY A 1 201 ? -10.891 -2.133 -4.203 1 67 201 GLY A C 1
ATOM 1625 O O . GLY A 1 201 ? -9.938 -2.863 -3.93 1 67 201 GLY A O 1
ATOM 1626 N N . MET A 1 202 ? -11.164 -1.585 -5.383 1 69.56 202 MET A N 1
ATOM 1627 C CA . MET A 1 202 ? -10.18 -1.617 -6.465 1 69.56 202 MET A CA 1
ATOM 1628 C C . MET A 1 202 ? -10.078 -0.259 -7.148 1 69.56 202 MET A C 1
ATOM 1630 O O . MET A 1 202 ? -11.062 0.487 -7.203 1 69.56 202 MET A O 1
ATOM 1634 N N . GLY A 1 203 ? -8.852 -0.019 -7.535 1 70.38 203 GLY A N 1
ATOM 1635 C CA . GLY A 1 203 ? -8.648 1.209 -8.289 1 70.38 203 GLY A CA 1
ATOM 1636 C C . GLY A 1 203 ? -8.117 2.35 -7.438 1 70.38 203 GLY A C 1
ATOM 1637 O O . GLY A 1 203 ? -7.816 2.162 -6.258 1 70.38 203 GLY A O 1
ATOM 1638 N N . VAL A 1 204 ? -7.996 3.461 -8.109 1 68.44 204 VAL A N 1
ATOM 1639 C CA . VAL A 1 204 ? -7.445 4.656 -7.48 1 68.44 204 VAL A CA 1
ATOM 1640 C C . VAL A 1 204 ? -8.469 5.258 -6.523 1 68.44 204 VAL A C 1
ATOM 1642 O O . VAL A 1 204 ? -9.656 5.328 -6.84 1 68.44 204 VAL A O 1
ATOM 1645 N N . GLY A 1 205 ? -8.125 5.465 -5.32 1 65.31 205 GLY A N 1
ATOM 1646 C CA . GLY A 1 205 ? -8.93 6.176 -4.34 1 65.31 205 GLY A CA 1
ATOM 1647 C C . GLY A 1 205 ? -8.203 7.348 -3.711 1 65.31 205 GLY A C 1
ATOM 1648 O O . GLY A 1 205 ? -7.195 7.168 -3.02 1 65.31 205 GLY A O 1
ATOM 1649 N N . PHE A 1 206 ? -8.766 8.445 -4.211 1 62.75 206 PHE A N 1
ATOM 1650 C CA . PHE A 1 206 ? -8.062 9.641 -3.76 1 62.75 206 PHE A CA 1
ATOM 1651 C C . PHE A 1 206 ? -8.562 10.086 -2.389 1 62.75 206 PHE A C 1
ATOM 1653 O O . PHE A 1 206 ? -9.773 10.164 -2.164 1 62.75 206 PHE A O 1
ATOM 1660 N N . GLY A 1 207 ? -7.711 10.391 -1.46 1 64.62 207 GLY A N 1
ATOM 1661 C CA . GLY A 1 207 ? -7.762 11.047 -0.161 1 64.62 207 GLY A CA 1
ATOM 1662 C C . GLY A 1 207 ? -9.125 10.953 0.5 1 64.62 207 GLY A C 1
ATOM 1663 O O . GLY A 1 207 ? -10.055 10.383 -0.066 1 64.62 207 GLY A O 1
ATOM 1664 N N . VAL A 1 208 ? -9.188 11.125 1.809 1 64.19 208 VAL A N 1
ATOM 1665 C CA . VAL A 1 208 ? -10.391 11.07 2.635 1 64.19 208 VAL A CA 1
ATOM 1666 C C . VAL A 1 208 ? -10.875 12.484 2.938 1 64.19 208 VAL A C 1
ATOM 1668 O O . VAL A 1 208 ? -10.078 13.43 2.992 1 64.19 208 VAL A O 1
ATOM 1671 N N . ASN A 1 209 ? -12.109 12.703 2.748 1 64.31 209 ASN A N 1
ATOM 1672 C CA . ASN A 1 209 ? -12.703 13.898 3.336 1 64.31 209 ASN A CA 1
ATOM 1673 C C . ASN A 1 209 ? -13.164 13.648 4.77 1 64.31 209 ASN A C 1
ATOM 1675 O O . ASN A 1 209 ? -14.203 13.023 4.988 1 64.31 209 ASN A O 1
ATOM 1679 N N . PRO A 1 210 ? -12.383 14.133 5.645 1 62.44 210 PRO A N 1
ATOM 1680 C CA . PRO A 1 210 ? -12.688 13.836 7.047 1 62.44 210 PRO A CA 1
ATOM 1681 C C . PRO A 1 210 ? -14.078 14.32 7.457 1 62.44 210 PRO A C 1
ATOM 1683 O O . PRO A 1 210 ? -14.641 13.82 8.438 1 62.44 210 PRO A O 1
ATOM 1686 N N . GLU A 1 211 ? -14.547 15.289 6.754 1 60.88 211 GLU A N 1
ATOM 1687 C CA . GLU A 1 211 ? -15.852 15.82 7.133 1 60.88 211 GLU A CA 1
ATOM 1688 C C . GLU A 1 211 ? -16.984 14.914 6.652 1 60.88 211 GLU A C 1
ATOM 1690 O O . GLU A 1 211 ? -18.109 14.992 7.168 1 60.88 211 GLU A O 1
ATOM 1695 N N . LYS A 1 212 ? -16.672 14.172 5.688 1 59.22 212 LYS A N 1
ATOM 1696 C CA . LYS A 1 212 ? -17.703 13.258 5.195 1 59.22 212 LYS A CA 1
ATOM 1697 C C . LYS A 1 212 ? -17.547 11.867 5.82 1 59.22 212 LYS A C 1
ATOM 1699 O O . LYS A 1 212 ? -16.703 11.078 5.398 1 59.22 212 LYS A O 1
ATOM 1704 N N . SER A 1 213 ? -18.266 11.641 7.043 1 51.91 213 SER A N 1
ATOM 1705 C CA . SER A 1 213 ? -18.172 10.414 7.828 1 51.91 213 SER A CA 1
ATOM 1706 C C . SER A 1 213 ? -18.594 9.203 7.004 1 51.91 213 SER A C 1
ATOM 1708 O O . SER A 1 213 ? -18 8.125 7.133 1 51.91 213 SER A O 1
ATOM 1710 N N . GLY A 1 214 ? -19.75 9.352 6.301 1 53.34 214 GLY A N 1
ATOM 1711 C CA . GLY A 1 214 ? -20.344 8.234 5.59 1 53.34 214 GLY A CA 1
ATOM 1712 C C . GLY A 1 214 ? -19.391 7.543 4.645 1 53.34 214 GLY A C 1
ATOM 1713 O O . GLY A 1 214 ? -19.562 6.363 4.328 1 53.34 214 GLY A O 1
ATOM 1714 N N . GLY A 1 215 ? -18.344 8.172 4.465 1 64.81 215 GLY A N 1
ATOM 1715 C CA . GLY A 1 215 ? -17.438 7.645 3.447 1 64.81 215 GLY A CA 1
ATOM 1716 C C . GLY A 1 215 ? -16.219 6.973 4.031 1 64.81 215 GLY A C 1
ATOM 1717 O O . GLY A 1 215 ? -15.328 6.539 3.289 1 64.81 215 GLY A O 1
ATOM 1718 N N . LEU A 1 216 ? -16.312 6.738 5.414 1 76.88 216 LEU A N 1
ATOM 1719 C CA . LEU A 1 216 ? -15.094 6.258 6.055 1 76.88 216 LEU A CA 1
ATOM 1720 C C . LEU A 1 216 ? -15.141 4.746 6.238 1 76.88 216 LEU A C 1
ATOM 1722 O O . LEU A 1 216 ? -14.102 4.117 6.473 1 76.88 216 LEU A O 1
ATOM 1726 N N . GLY A 1 217 ? -16.297 4.117 6.102 1 85.31 217 GLY A N 1
ATOM 1727 C CA . GLY A 1 217 ? -16.359 2.668 6.164 1 85.31 217 GLY A CA 1
ATOM 1728 C C . GLY A 1 217 ? -17.281 2.154 7.246 1 85.31 217 GLY A C 1
ATOM 1729 O O . GLY A 1 217 ? -18.094 2.914 7.797 1 85.31 217 GLY A O 1
ATOM 1730 N N . SER A 1 218 ? -17.266 0.884 7.57 1 87.75 218 SER A N 1
ATOM 1731 C CA . SER A 1 218 ? -18.219 0.174 8.414 1 87.75 218 SER A CA 1
ATOM 1732 C C . SER A 1 218 ? -18.109 0.633 9.867 1 87.75 218 SER A C 1
ATOM 1734 O O . SER A 1 218 ? -19.125 0.691 10.57 1 87.75 218 SER A O 1
ATOM 1736 N N . ILE A 1 219 ? -16.953 0.988 10.297 1 93.12 219 ILE A N 1
ATOM 1737 C CA . ILE A 1 219 ? -16.75 1.407 11.68 1 93.12 219 ILE A CA 1
ATOM 1738 C C . ILE A 1 219 ? -17.469 2.734 11.93 1 93.12 219 ILE A C 1
ATOM 1740 O O . ILE A 1 219 ? -18.219 2.867 12.891 1 93.12 219 ILE A O 1
ATOM 1744 N N . ASP A 1 220 ? -17.281 3.646 11.062 1 92.75 220 ASP A N 1
ATOM 1745 C CA . ASP A 1 220 ? -17.875 4.973 11.242 1 92.75 220 ASP A CA 1
ATOM 1746 C C . ASP A 1 220 ? -19.375 4.953 10.969 1 92.75 220 ASP A C 1
ATOM 1748 O O . ASP A 1 220 ? -20.125 5.715 11.57 1 92.75 220 ASP A O 1
ATOM 1752 N N . GLN A 1 221 ? -19.766 4.039 10.07 1 90.94 221 GLN A N 1
ATOM 1753 C CA . GLN A 1 221 ? -21.188 3.834 9.883 1 90.94 221 GLN A CA 1
ATOM 1754 C C . GLN A 1 221 ? -21.844 3.324 11.164 1 90.94 221 GLN A C 1
ATOM 1756 O O . GLN A 1 221 ? -22.953 3.746 11.516 1 90.94 221 GLN A O 1
ATOM 1761 N N . ALA A 1 222 ? -21.188 2.461 11.82 1 94.75 222 ALA A N 1
ATOM 1762 C CA . ALA A 1 222 ? -21.688 1.93 13.086 1 94.75 222 ALA A CA 1
ATOM 1763 C C . ALA A 1 222 ? -21.781 3.025 14.141 1 94.75 222 ALA A C 1
ATOM 1765 O O . ALA A 1 222 ? -22.75 3.1 14.891 1 94.75 222 ALA A O 1
ATOM 1766 N N . LEU A 1 223 ? -20.797 3.877 14.227 1 95.62 223 LEU A N 1
ATOM 1767 C CA . LEU A 1 223 ? -20.812 4.996 15.164 1 95.62 223 LEU A CA 1
ATOM 1768 C C . LEU A 1 223 ? -21.922 5.977 14.828 1 95.62 223 LEU A C 1
ATOM 1770 O O . LEU A 1 223 ? -22.609 6.488 15.727 1 95.62 223 LEU A O 1
ATOM 1774 N N . GLN A 1 224 ? -22.094 6.152 13.586 1 92.94 224 GLN A N 1
ATOM 1775 C CA . GLN A 1 224 ? -23.125 7.074 13.125 1 92.94 224 GLN A CA 1
ATOM 1776 C C . GLN A 1 224 ? -24.516 6.594 13.547 1 92.94 224 GLN A C 1
ATOM 1778 O O . GLN A 1 224 ? -25.375 7.402 13.883 1 92.94 224 GLN A O 1
ATOM 1783 N N . ARG A 1 225 ? -24.703 5.328 13.492 1 93.88 225 ARG A N 1
ATOM 1784 C CA . ARG A 1 225 ? -25.969 4.746 13.914 1 93.88 225 ARG A CA 1
ATOM 1785 C C . ARG A 1 225 ? -26.25 5.039 15.383 1 93.88 225 ARG A C 1
ATOM 1787 O O . ARG A 1 225 ? -27.406 5.102 15.805 1 93.88 225 ARG A O 1
ATOM 1794 N N . LEU A 1 226 ? -25.234 5.305 16.141 1 95.25 226 LEU A N 1
ATOM 1795 C CA . LEU A 1 226 ? -25.359 5.641 17.562 1 95.25 226 LEU A CA 1
ATOM 1796 C C . LEU A 1 226 ? -25.359 7.152 17.766 1 95.25 226 LEU A C 1
ATOM 1798 O O . LEU A 1 226 ? -25.328 7.629 18.906 1 95.25 226 LEU A O 1
ATOM 1802 N N . GLY A 1 227 ? -25.297 7.859 16.641 1 94.69 227 GLY A N 1
ATOM 1803 C CA . GLY A 1 227 ? -25.25 9.312 16.703 1 94.69 227 GLY A CA 1
ATOM 1804 C C . GLY A 1 227 ? -23.906 9.844 17.172 1 94.69 227 GLY A C 1
ATOM 1805 O O . GLY A 1 227 ? -23.828 10.922 17.766 1 94.69 227 GLY A O 1
ATOM 1806 N N . GLN A 1 228 ? -22.875 8.969 16.953 1 95.38 228 GLN A N 1
ATOM 1807 C CA . GLN A 1 228 ? -21.547 9.336 17.453 1 95.38 228 GLN A CA 1
ATOM 1808 C C . GLN A 1 228 ? -20.547 9.484 16.312 1 95.38 228 GLN A C 1
ATOM 1810 O O . GLN A 1 228 ? -20.781 8.992 15.203 1 95.38 228 GLN A O 1
ATOM 1815 N N . LYS A 1 229 ? -19.484 10.242 16.578 1 93.88 229 LYS A N 1
ATOM 1816 C CA . LYS A 1 229 ? -18.391 10.461 15.641 1 93.88 229 LYS A CA 1
ATOM 1817 C C . LYS A 1 229 ? -17.047 10.453 16.359 1 93.88 229 LYS A C 1
ATOM 1819 O O . LYS A 1 229 ? -16.891 11.078 17.406 1 93.88 229 LYS A O 1
ATOM 1824 N N . ARG A 1 230 ? -16.172 9.727 15.766 1 94.38 230 ARG A N 1
ATOM 1825 C CA . ARG A 1 230 ? -14.836 9.727 16.359 1 94.38 230 ARG A CA 1
ATOM 1826 C C . ARG A 1 230 ? -13.945 10.773 15.711 1 94.38 230 ARG A C 1
ATOM 1828 O O . ARG A 1 230 ? -14.266 11.297 14.641 1 94.38 230 ARG A O 1
ATOM 1835 N N . GLN A 1 231 ? -12.883 11.086 16.422 1 92.44 231 GLN A N 1
ATOM 1836 C CA . GLN A 1 231 ? -11.914 12.062 15.938 1 92.44 231 GLN A CA 1
ATOM 1837 C C . GLN A 1 231 ? -10.703 11.367 15.32 1 92.44 231 GLN A C 1
ATOM 1839 O O . GLN A 1 231 ? -9.875 10.805 16.031 1 92.44 231 GLN A O 1
ATOM 1844 N N . ILE A 1 232 ? -10.586 11.5 14.008 1 93.38 232 ILE A N 1
ATOM 1845 C CA . ILE A 1 232 ? -9.5 10.836 13.297 1 93.38 232 ILE A CA 1
ATOM 1846 C C . ILE A 1 232 ? -8.375 11.828 13.016 1 93.38 232 ILE A C 1
ATOM 1848 O O . ILE A 1 232 ? -8.609 12.883 12.414 1 93.38 232 ILE A O 1
ATOM 1852 N N . SER A 1 233 ? -7.188 11.484 13.453 1 93.75 233 SER A N 1
ATOM 1853 C CA . SER A 1 233 ? -6.07 12.414 13.273 1 93.75 233 SER A CA 1
ATOM 1854 C C . SER A 1 233 ? -5.098 11.906 12.211 1 93.75 233 SER A C 1
ATOM 1856 O O . SER A 1 233 ? -4.293 12.672 11.68 1 93.75 233 SER A O 1
ATOM 1858 N N . VAL A 1 234 ? -5.133 10.586 11.961 1 94.69 234 VAL A N 1
ATOM 1859 C CA . VAL A 1 234 ? -4.234 10 10.969 1 94.69 234 VAL A CA 1
ATOM 1860 C C . VAL A 1 234 ? -5.02 9.07 10.047 1 94.69 234 VAL A C 1
ATOM 1862 O O . VAL A 1 234 ? -5.711 8.156 10.516 1 94.69 234 VAL A O 1
ATOM 1865 N N . PHE A 1 235 ? -4.93 9.328 8.797 1 92.88 235 PHE A N 1
ATOM 1866 C CA . PHE A 1 235 ? -5.43 8.438 7.758 1 92.88 235 PHE A CA 1
ATOM 1867 C C . PHE A 1 235 ? -4.277 7.738 7.047 1 92.88 235 PHE A C 1
ATOM 1869 O O . PHE A 1 235 ? -3.332 8.391 6.602 1 92.88 235 PHE A O 1
ATOM 1876 N N . THR A 1 236 ? -4.355 6.414 7.027 1 92.38 236 THR A N 1
ATOM 1877 C CA . THR A 1 236 ? -3.336 5.645 6.32 1 92.38 236 THR A CA 1
ATOM 1878 C C . THR A 1 236 ? -3.963 4.469 5.578 1 92.38 236 THR A C 1
ATOM 1880 O O . THR A 1 236 ? -5.141 4.156 5.777 1 92.38 236 THR A O 1
ATOM 1883 N N . ARG A 1 237 ? -3.16 3.873 4.652 1 89.25 237 ARG A N 1
ATOM 1884 C CA . ARG A 1 237 ? -3.619 2.725 3.879 1 89.25 237 ARG A CA 1
ATOM 1885 C C . ARG A 1 237 ? -2.854 1.463 4.266 1 89.25 237 ARG A C 1
ATOM 1887 O O . ARG A 1 237 ? -3.035 0.409 3.65 1 89.25 237 ARG A O 1
ATOM 1894 N N . HIS A 1 238 ? -2.047 1.574 5.254 1 89.88 238 HIS A N 1
ATOM 1895 C CA . HIS A 1 238 ? -1.211 0.455 5.672 1 89.88 238 HIS A CA 1
ATOM 1896 C C . HIS A 1 238 ? -1.598 -0.032 7.062 1 89.88 238 HIS A C 1
ATOM 1898 O O . HIS A 1 238 ? -1.418 0.687 8.047 1 89.88 238 HIS A O 1
ATOM 1904 N N . TYR A 1 239 ? -1.973 -1.241 7.141 1 90 239 TYR A N 1
ATOM 1905 C CA . TYR A 1 239 ? -2.541 -1.803 8.359 1 90 239 TYR A CA 1
ATOM 1906 C C . TYR A 1 239 ? -1.457 -2.043 9.406 1 90 239 TYR A C 1
ATOM 1908 O O . TYR A 1 239 ? -1.759 -2.271 10.578 1 90 239 TYR A O 1
ATOM 1916 N N . GLN A 1 240 ? -0.241 -1.907 9.047 1 87.31 240 GLN A N 1
ATOM 1917 C CA . GLN A 1 240 ? 0.827 -2.125 10.016 1 87.31 240 GLN A CA 1
ATOM 1918 C C . GLN A 1 240 ? 1.159 -0.838 10.766 1 87.31 240 GLN A C 1
ATOM 1920 O O . GLN A 1 240 ? 1.851 -0.869 11.789 1 87.31 240 GLN A O 1
ATOM 1925 N N . MET A 1 241 ? 0.673 0.217 10.352 1 92 241 MET A N 1
ATOM 1926 C CA . MET A 1 241 ? 1.093 1.53 10.836 1 92 241 MET A CA 1
ATOM 1927 C C . MET A 1 241 ? 0.607 1.768 12.258 1 92 241 MET A C 1
ATOM 1929 O O . MET A 1 241 ? 1.349 2.289 13.094 1 92 241 MET A O 1
ATOM 1933 N N . PRO A 1 242 ? -0.561 1.337 12.648 1 93.19 242 PRO A N 1
ATOM 1934 C CA . PRO A 1 242 ? -1.073 1.675 13.977 1 93.19 242 PRO A CA 1
ATOM 1935 C C . PRO A 1 242 ? -0.148 1.214 15.102 1 93.19 242 PRO A C 1
ATOM 1937 O O . PRO A 1 242 ? 0.114 1.971 16.047 1 93.19 242 PRO A O 1
ATOM 1940 N N . ALA A 1 243 ? 0.39 0.055 15.008 1 92.31 243 ALA A N 1
ATOM 1941 C CA . ALA A 1 243 ? 1.287 -0.428 16.047 1 92.31 243 ALA A CA 1
ATOM 1942 C C . ALA A 1 243 ? 2.533 0.445 16.156 1 92.31 243 ALA A C 1
ATOM 1944 O O . ALA A 1 243 ? 3.08 0.636 17.25 1 92.31 243 ALA A O 1
ATOM 1945 N N . MET A 1 244 ? 2.938 0.969 15.062 1 92.25 244 MET A N 1
ATOM 1946 C CA . MET A 1 244 ? 4.137 1.798 15.023 1 92.25 244 MET A CA 1
ATOM 1947 C C . MET A 1 244 ? 3.873 3.172 15.633 1 92.25 244 MET A C 1
ATOM 1949 O O . MET A 1 244 ? 4.809 3.906 15.953 1 92.25 244 MET A O 1
ATOM 1953 N N . LEU A 1 245 ? 2.635 3.512 15.789 1 93.69 245 LEU A N 1
ATOM 1954 C CA . LEU A 1 245 ? 2.252 4.816 16.312 1 93.69 245 LEU A CA 1
ATOM 1955 C C . LEU A 1 245 ? 1.941 4.727 17.812 1 93.69 245 LEU A C 1
ATOM 1957 O O . LEU A 1 245 ? 1.322 5.633 18.375 1 93.69 245 LEU A O 1
ATOM 1961 N N . ALA A 1 246 ? 2.354 3.672 18.5 1 87.75 246 ALA A N 1
ATOM 1962 C CA . ALA A 1 246 ? 1.993 3.361 19.891 1 87.75 246 ALA A CA 1
ATOM 1963 C C . ALA A 1 246 ? 2.561 4.402 20.844 1 87.75 246 ALA A C 1
ATOM 1965 O O . ALA A 1 246 ? 2.107 4.512 21.984 1 87.75 246 ALA A O 1
ATOM 1966 N N . ALA A 1 247 ? 3.557 5.164 20.406 1 86.31 247 ALA A N 1
ATOM 1967 C CA . ALA A 1 247 ? 4.121 6.211 21.25 1 86.31 247 ALA A CA 1
ATOM 1968 C C . ALA A 1 247 ? 3.08 7.285 21.562 1 86.31 247 ALA A C 1
ATOM 1970 O O . ALA A 1 247 ? 3.195 8 22.562 1 86.31 247 ALA A O 1
ATOM 1971 N N . ASN A 1 248 ? 2.189 7.414 20.656 1 91.06 248 ASN A N 1
ATOM 1972 C CA . ASN A 1 248 ? 1.052 8.289 20.922 1 91.06 248 ASN A CA 1
ATOM 1973 C C . ASN A 1 248 ? -0.033 7.582 21.719 1 91.06 248 ASN A C 1
ATOM 1975 O O . ASN A 1 248 ? -0.913 6.934 21.156 1 91.06 248 ASN A O 1
ATOM 1979 N N . LYS A 1 249 ? -0.064 7.867 22.953 1 93.38 249 LYS A N 1
ATOM 1980 C CA . LYS A 1 249 ? -0.737 7.012 23.938 1 93.38 249 LYS A CA 1
ATOM 1981 C C . LYS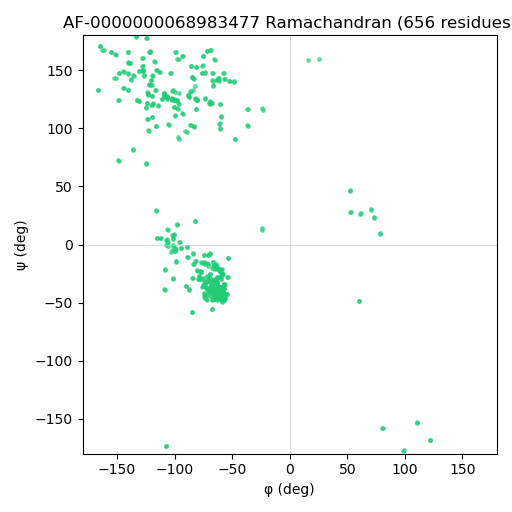 A 1 249 ? -2.25 7.199 23.875 1 93.38 249 LYS A C 1
ATOM 1983 O O . LYS A 1 249 ? -3.004 6.371 24.391 1 93.38 249 LYS A O 1
ATOM 1988 N N . ASP A 1 250 ? -2.703 8.219 23.25 1 92.62 250 ASP A N 1
ATOM 1989 C CA . ASP A 1 250 ? -4.141 8.453 23.172 1 92.62 250 ASP A CA 1
ATOM 1990 C C . ASP A 1 250 ? -4.707 8.039 21.828 1 92.62 250 ASP A C 1
ATOM 1992 O O . ASP A 1 250 ? -5.867 8.312 21.516 1 92.62 250 ASP A O 1
ATOM 1996 N N . LEU A 1 251 ? -3.846 7.445 21.016 1 95.81 251 LEU A N 1
ATOM 1997 C CA . LEU A 1 251 ? -4.273 7.008 19.703 1 95.81 251 LEU A CA 1
ATOM 1998 C C . LEU A 1 251 ? -4.879 5.609 19.766 1 95.81 251 LEU A C 1
ATOM 2000 O O . LEU A 1 251 ? -4.324 4.719 20.406 1 95.81 251 LEU A O 1
ATOM 2004 N N . ILE A 1 252 ? -6.039 5.492 19.141 1 97.56 252 ILE A N 1
ATOM 2005 C CA . ILE A 1 252 ? -6.695 4.199 19.016 1 97.56 252 ILE A CA 1
ATOM 2006 C C . ILE A 1 252 ? -6.871 3.855 17.547 1 97.56 252 ILE A C 1
ATOM 2008 O O . ILE A 1 252 ? -7.195 4.727 16.734 1 97.56 252 ILE A O 1
ATOM 2012 N N . ALA A 1 253 ? -6.609 2.646 17.203 1 97.56 253 ALA A N 1
ATOM 2013 C CA . ALA A 1 253 ? -6.918 2.143 15.875 1 97.56 253 ALA A CA 1
ATOM 2014 C C . ALA A 1 253 ? -7.91 0.985 15.938 1 97.56 253 ALA A C 1
ATOM 2016 O O . ALA A 1 253 ? -7.695 0.013 16.672 1 97.56 253 ALA A O 1
ATOM 2017 N N . THR A 1 254 ? -9.031 1.116 15.297 1 97.19 254 THR A N 1
ATOM 2018 C CA . THR A 1 254 ? -9.969 0.016 15.125 1 97.19 254 THR A CA 1
ATOM 2019 C C . THR A 1 254 ? -9.711 -0.708 13.805 1 97.19 254 THR A C 1
ATOM 2021 O O . THR A 1 254 ? -9.891 -0.134 12.727 1 97.19 254 THR A O 1
ATOM 2024 N N . LEU A 1 255 ? -9.258 -1.975 13.945 1 96.12 255 LEU A N 1
ATOM 2025 C CA . LEU A 1 255 ? -8.773 -2.758 12.812 1 96.12 255 LEU A CA 1
ATOM 2026 C C . LEU A 1 255 ? -9.469 -4.117 12.758 1 96.12 255 LEU A C 1
ATOM 2028 O O . LEU A 1 255 ? -10.039 -4.57 13.75 1 96.12 255 LEU A O 1
ATOM 2032 N N . PRO A 1 256 ? -9.398 -4.75 11.508 1 96.31 256 PRO A N 1
ATOM 2033 C CA . PRO A 1 256 ? -9.758 -6.168 11.523 1 96.31 256 PRO A CA 1
ATOM 2034 C C . PRO A 1 256 ? -8.984 -6.965 12.57 1 96.31 256 PRO A C 1
ATOM 2036 O O . PRO A 1 256 ? -7.793 -6.727 12.781 1 96.31 256 PRO A O 1
ATOM 2039 N N . THR A 1 257 ? -9.641 -7.855 13.203 1 96.94 257 THR A N 1
ATOM 2040 C CA . THR A 1 257 ? -9.117 -8.531 14.383 1 96.94 257 THR A CA 1
ATOM 2041 C C . THR A 1 257 ? -7.844 -9.305 14.047 1 96.94 257 THR A C 1
ATOM 2043 O O . THR A 1 257 ? -6.875 -9.289 14.812 1 96.94 257 THR A O 1
ATOM 2046 N N . ARG A 1 258 ? -7.777 -9.969 12.93 1 96.44 258 ARG A N 1
ATOM 2047 C CA . ARG A 1 258 ? -6.629 -10.797 12.57 1 96.44 258 ARG A CA 1
ATOM 2048 C C . ARG A 1 258 ? -5.359 -9.961 12.477 1 96.44 258 ARG A C 1
ATOM 2050 O O . ARG A 1 258 ? -4.305 -10.367 12.969 1 96.44 258 ARG A O 1
ATOM 2057 N N . VAL A 1 259 ? -5.469 -8.805 11.836 1 94.88 259 VAL A N 1
ATOM 2058 C CA . VAL A 1 259 ? -4.277 -7.969 11.695 1 94.88 259 VAL A CA 1
ATOM 2059 C C . VAL A 1 259 ? -3.955 -7.297 13.031 1 94.88 259 VAL A C 1
ATOM 2061 O O . VAL A 1 259 ? -2.785 -7.105 13.367 1 94.88 259 VAL A O 1
ATOM 2064 N N . ALA A 1 260 ? -4.969 -6.922 13.836 1 96 260 ALA A N 1
ATOM 2065 C CA . ALA A 1 260 ? -4.73 -6.367 15.172 1 96 260 ALA A CA 1
ATOM 2066 C C . ALA A 1 260 ? -3.928 -7.34 16.031 1 96 260 ALA A C 1
ATOM 2068 O O . ALA A 1 260 ? -2.951 -6.949 16.672 1 96 260 ALA A O 1
ATOM 2069 N N . LYS A 1 261 ? -4.293 -8.578 16.016 1 94.69 261 LYS A N 1
ATOM 2070 C CA . LYS A 1 261 ? -3.619 -9.602 16.797 1 94.69 261 LYS A CA 1
ATOM 2071 C C . LYS A 1 261 ? -2.189 -9.82 16.312 1 94.69 261 LYS A C 1
ATOM 2073 O O . LYS A 1 261 ? -1.28 -10.047 17.109 1 94.69 261 LYS A O 1
ATOM 2078 N N . LEU A 1 262 ? -2.066 -9.758 15.047 1 91.69 262 LEU A N 1
ATOM 2079 C CA . LEU A 1 262 ? -0.729 -9.898 14.477 1 91.69 262 LEU A CA 1
ATOM 2080 C C . LEU A 1 262 ? 0.191 -8.789 14.969 1 91.69 262 LEU A C 1
ATOM 2082 O O . LEU A 1 262 ? 1.352 -9.039 15.305 1 91.69 262 LEU A O 1
ATOM 2086 N N . GLN A 1 263 ? -0.303 -7.598 14.969 1 91.44 263 GLN A N 1
ATOM 2087 C CA . GLN A 1 263 ? 0.498 -6.449 15.383 1 91.44 263 GLN A CA 1
ATOM 2088 C C . GLN A 1 263 ? 0.824 -6.516 16.875 1 91.44 263 GLN A C 1
ATOM 2090 O O . GLN A 1 263 ? 1.865 -6.016 17.297 1 91.44 263 GLN A O 1
ATOM 2095 N N . ALA A 1 264 ? -0.028 -7.07 17.594 1 92.38 264 ALA A N 1
ATOM 2096 C CA . ALA A 1 264 ? 0.157 -7.148 19.031 1 92.38 264 ALA A CA 1
ATOM 2097 C C . ALA A 1 264 ? 1.043 -8.336 19.406 1 92.38 264 ALA A C 1
ATOM 2099 O O . ALA A 1 264 ? 1.544 -8.414 20.531 1 92.38 264 ALA A O 1
ATOM 2100 N N . HIS A 1 265 ? 1.157 -9.219 18.438 1 87.94 265 HIS A N 1
ATOM 2101 C CA . HIS A 1 265 ? 1.916 -10.43 18.734 1 87.94 265 HIS A CA 1
ATOM 2102 C C . HIS A 1 265 ? 3.355 -10.102 19.109 1 87.94 265 HIS A C 1
ATOM 2104 O O . HIS A 1 265 ? 4.062 -9.43 18.359 1 87.94 265 HIS A O 1
ATOM 2110 N N . ASN A 1 266 ? 3.799 -10.477 20.297 1 80.69 266 ASN A N 1
ATOM 2111 C CA . ASN A 1 266 ? 5.137 -10.281 20.844 1 80.69 266 ASN A CA 1
ATOM 2112 C C . ASN A 1 266 ? 5.473 -8.797 20.969 1 80.69 266 ASN A C 1
ATOM 2114 O O . ASN A 1 266 ? 6.613 -8.391 20.734 1 80.69 266 ASN A O 1
ATOM 2118 N N . ASN A 1 267 ? 4.477 -7.961 21.125 1 89.06 267 ASN A N 1
ATOM 2119 C CA . ASN A 1 267 ? 4.656 -6.531 21.328 1 89.06 267 ASN A CA 1
ATOM 2120 C C . ASN A 1 267 ? 3.99 -6.066 22.625 1 89.06 267 ASN A C 1
ATOM 2122 O O . ASN A 1 267 ? 2.793 -5.77 22.641 1 89.06 267 ASN A O 1
ATOM 2126 N N . PRO A 1 268 ? 4.727 -5.941 23.625 1 90.69 268 PRO A N 1
ATOM 2127 C CA . PRO A 1 268 ? 4.148 -5.598 24.922 1 90.69 268 PRO A CA 1
ATOM 2128 C C . PRO A 1 268 ? 3.645 -4.156 24.984 1 90.69 268 PRO A C 1
ATOM 2130 O O . PRO A 1 268 ? 2.951 -3.781 25.938 1 90.69 268 PRO A O 1
ATOM 2133 N N . GLN A 1 269 ? 3.945 -3.408 24.016 1 92.31 269 GLN A N 1
ATOM 2134 C CA . GLN A 1 269 ? 3.562 -2 24.031 1 92.31 269 GLN A CA 1
ATOM 2135 C C . GLN A 1 269 ? 2.133 -1.815 23.531 1 92.31 269 GLN A C 1
ATOM 2137 O O . GLN A 1 269 ? 1.569 -0.724 23.625 1 92.31 269 GLN A O 1
ATOM 2142 N N . ILE A 1 270 ? 1.562 -2.865 23.047 1 94.75 270 ILE A N 1
ATOM 2143 C CA . ILE A 1 270 ? 0.26 -2.777 22.406 1 94.75 270 ILE A CA 1
ATOM 2144 C C . ILE A 1 270 ? -0.733 -3.697 23.109 1 94.75 270 ILE A C 1
ATOM 2146 O O . ILE A 1 270 ? -0.391 -4.82 23.484 1 94.75 270 ILE A O 1
ATOM 2150 N N . VAL A 1 271 ? -1.889 -3.217 23.297 1 96.31 271 VAL A N 1
ATOM 2151 C CA . VAL A 1 271 ? -2.988 -4.004 23.859 1 96.31 271 VAL A CA 1
ATOM 2152 C C . VAL A 1 271 ? -4.145 -4.047 22.859 1 96.31 271 VAL A C 1
ATOM 2154 O O . VAL A 1 271 ? -4.406 -3.062 22.156 1 96.31 271 VAL A O 1
ATOM 2157 N N . VAL A 1 272 ? -4.801 -5.211 22.781 1 97.62 272 VAL A N 1
ATOM 2158 C CA . VAL A 1 272 ? -5.957 -5.41 21.922 1 97.62 272 VAL A CA 1
ATOM 2159 C C . VAL A 1 272 ? -7.23 -5.477 22.75 1 97.62 272 VAL A C 1
ATOM 2161 O O . VAL A 1 272 ? -7.289 -6.211 23.75 1 97.62 272 VAL A O 1
ATOM 2164 N N . LYS A 1 273 ? -8.258 -4.664 22.422 1 98 273 LYS A N 1
ATOM 2165 C CA . LYS A 1 273 ? -9.531 -4.637 23.141 1 98 273 LYS A CA 1
ATOM 2166 C C . LYS A 1 273 ? -10.703 -4.805 22.172 1 98 273 LYS A C 1
ATOM 2168 O O . LYS A 1 273 ? -10.594 -4.449 21 1 98 273 LYS A O 1
ATOM 2173 N N . GLU A 1 274 ? -11.75 -5.391 22.688 1 97.88 274 GLU A N 1
ATOM 2174 C CA . GLU A 1 274 ? -13 -5.402 21.922 1 97.88 274 GLU A CA 1
ATOM 2175 C C . GLU A 1 274 ? -13.562 -3.994 21.781 1 97.88 274 GLU A C 1
ATOM 2177 O O . GLU A 1 274 ? -13.539 -3.205 22.719 1 97.88 274 GLU A O 1
ATOM 2182 N N . PRO A 1 275 ? -14.039 -3.695 20.531 1 98.38 275 PRO A N 1
ATOM 2183 C CA . PRO A 1 275 ? -14.672 -2.381 20.406 1 98.38 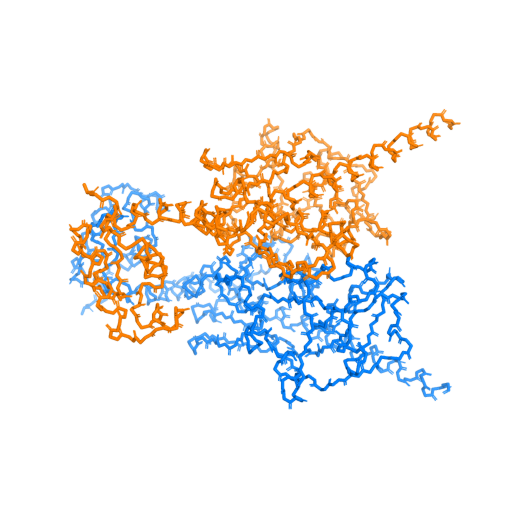275 PRO A CA 1
ATOM 2184 C C . PRO A 1 275 ? -15.828 -2.193 21.391 1 98.38 275 PRO A C 1
ATOM 2186 O O . PRO A 1 275 ? -16.578 -3.135 21.656 1 98.38 275 PRO A O 1
ATOM 2189 N N . PRO A 1 276 ? -16 -1.011 21.938 1 98.44 276 PRO A N 1
ATOM 2190 C CA . PRO A 1 276 ? -17.078 -0.759 22.906 1 98.44 276 PRO A CA 1
ATOM 2191 C C . PRO A 1 276 ? -18.422 -0.476 22.234 1 98.44 276 PRO A C 1
ATOM 2193 O O . PRO A 1 276 ? -19.266 0.216 22.812 1 98.44 276 PRO A O 1
ATOM 2196 N N . PHE A 1 277 ? -18.641 -0.846 21.016 1 97.81 277 PHE A N 1
ATOM 2197 C CA . PHE A 1 277 ? -19.875 -0.811 20.266 1 97.81 277 PHE A CA 1
ATOM 2198 C C . PHE A 1 277 ? -19.906 -1.911 19.203 1 97.81 277 PHE A C 1
ATOM 2200 O O . PHE A 1 277 ? -18.859 -2.502 18.891 1 97.81 277 PHE A O 1
ATOM 2207 N N . PHE A 1 278 ? -21.047 -2.172 18.719 1 97.12 278 PHE A N 1
ATOM 2208 C CA . PHE A 1 278 ? -21.188 -3.275 17.781 1 97.12 278 PHE A CA 1
ATOM 2209 C C . PHE A 1 278 ? -20.766 -2.854 16.391 1 97.12 278 PHE A C 1
ATOM 2211 O O . PHE A 1 278 ? -21.25 -1.847 15.859 1 97.12 278 PHE A O 1
ATOM 2218 N N . ILE A 1 279 ? -19.828 -3.588 15.797 1 96.75 279 ILE A N 1
ATOM 2219 C CA . ILE A 1 279 ? -19.422 -3.439 14.406 1 96.75 279 ILE A CA 1
ATOM 2220 C C . ILE A 1 279 ? -19.656 -4.75 13.656 1 96.75 279 ILE A C 1
ATOM 2222 O O . ILE A 1 279 ? -19.109 -5.793 14.031 1 96.75 279 ILE A O 1
ATOM 2226 N N . PRO A 1 280 ? -20.438 -4.75 12.656 1 95.31 280 PRO A N 1
ATOM 2227 C CA . PRO A 1 280 ? -20.656 -5.988 11.906 1 95.31 280 PRO A CA 1
ATOM 2228 C C . PRO A 1 280 ? -19.359 -6.578 11.352 1 95.31 280 PRO A C 1
ATOM 2230 O O . PRO A 1 280 ? -18.438 -5.84 11.016 1 95.31 280 PRO A O 1
ATOM 2233 N N . GLU A 1 281 ? -19.359 -7.898 11.289 1 95.94 281 GLU A N 1
ATOM 2234 C CA . GLU A 1 281 ? -18.234 -8.562 10.641 1 95.94 281 GLU A CA 1
ATOM 2235 C C . GLU A 1 281 ? -18.172 -8.227 9.156 1 95.94 281 GLU A C 1
ATOM 2237 O O . GLU A 1 281 ? -19.156 -7.746 8.586 1 95.94 281 GLU A O 1
ATOM 2242 N N . PHE A 1 282 ? -17.016 -8.398 8.57 1 93.56 282 PHE A N 1
ATOM 2243 C CA . PHE A 1 282 ? -16.891 -8.195 7.133 1 93.56 282 PHE A CA 1
ATOM 2244 C C . PHE A 1 282 ? -16.391 -9.461 6.449 1 93.56 282 PHE A C 1
ATOM 2246 O O . PHE A 1 282 ? -15.93 -10.391 7.113 1 93.56 282 PHE A O 1
ATOM 2253 N N . GLU A 1 283 ? -16.531 -9.461 5.141 1 94.69 283 GLU A N 1
ATOM 2254 C CA . GLU A 1 283 ? -16.156 -10.625 4.344 1 94.69 283 GLU A CA 1
ATOM 2255 C C . GLU A 1 283 ? -14.93 -10.328 3.488 1 94.69 283 GLU A C 1
ATOM 2257 O O . GLU A 1 283 ? -14.875 -9.305 2.803 1 94.69 283 GLU A O 1
ATOM 2262 N N . LEU A 1 284 ? -13.953 -11.164 3.654 1 96.19 284 LEU A N 1
ATOM 2263 C CA . LEU A 1 284 ? -12.875 -11.219 2.678 1 96.19 284 LEU A CA 1
ATOM 2264 C C . LEU A 1 284 ? -13.211 -12.172 1.539 1 96.19 284 LEU A C 1
ATOM 2266 O O . LEU A 1 284 ? -13.508 -13.344 1.774 1 96.19 284 LEU A O 1
ATOM 2270 N N . THR A 1 285 ? -13.086 -11.625 0.321 1 96.19 285 THR A N 1
ATOM 2271 C CA . THR A 1 285 ? -13.547 -12.391 -0.83 1 96.19 285 THR A CA 1
ATOM 2272 C C . THR A 1 285 ? -12.445 -12.516 -1.875 1 96.19 285 THR A C 1
ATOM 2274 O O . THR A 1 285 ? -11.594 -11.633 -1.999 1 96.19 285 THR A O 1
ATOM 2277 N N . MET A 1 286 ? -12.422 -13.625 -2.521 1 97 286 MET A N 1
ATOM 2278 C CA . MET A 1 286 ? -11.586 -13.875 -3.697 1 97 286 MET A CA 1
ATOM 2279 C C . MET A 1 286 ? -12.414 -13.789 -4.977 1 97 286 MET A C 1
ATOM 2281 O O . MET A 1 286 ? -13.469 -14.422 -5.086 1 97 286 MET A O 1
ATOM 2285 N N . ALA A 1 287 ? -12 -12.969 -5.91 1 95.81 287 ALA A N 1
ATOM 2286 C CA . ALA A 1 287 ? -12.727 -12.766 -7.16 1 95.81 287 ALA A CA 1
ATOM 2287 C C . ALA A 1 287 ? -11.805 -12.953 -8.359 1 95.81 287 ALA A C 1
ATOM 2289 O O . ALA A 1 287 ? -10.602 -12.688 -8.281 1 95.81 287 ALA A O 1
ATOM 2290 N N . TRP A 1 288 ? -12.359 -13.406 -9.445 1 94.56 288 TRP A N 1
ATOM 2291 C CA . TRP A 1 288 ? -11.578 -13.586 -10.664 1 94.56 288 TRP A CA 1
ATOM 2292 C C . TRP A 1 288 ? -12.477 -13.531 -11.898 1 94.56 288 TRP A C 1
ATOM 2294 O O . TRP A 1 288 ? -13.703 -13.609 -11.781 1 94.56 288 TRP A O 1
ATOM 2304 N N . SER A 1 289 ? -11.883 -13.398 -13 1 90.12 289 SER A N 1
ATOM 2305 C CA . SER A 1 289 ? -12.578 -13.32 -14.281 1 90.12 289 SER A CA 1
ATOM 2306 C C . SER A 1 289 ? -13.125 -14.68 -14.703 1 90.12 289 SER A C 1
ATOM 2308 O O . SER A 1 289 ? -12.484 -15.703 -14.484 1 90.12 289 SER A O 1
ATOM 2310 N N . PRO A 1 290 ? -14.242 -14.703 -15.398 1 84 290 PRO A N 1
ATOM 2311 C CA . PRO A 1 290 ? -14.75 -15.953 -15.969 1 84 290 PRO A CA 1
ATOM 2312 C C . PRO A 1 290 ? -13.758 -16.609 -16.922 1 84 290 PRO A C 1
ATOM 2314 O O . PRO A 1 290 ? -13.758 -17.828 -17.078 1 84 290 PRO A O 1
ATOM 2317 N N . LEU A 1 291 ? -12.922 -15.852 -17.5 1 79.69 291 LEU A N 1
ATOM 2318 C CA . LEU A 1 291 ? -11.914 -16.359 -18.438 1 79.69 291 LEU A CA 1
ATOM 2319 C C . LEU A 1 291 ? -11.023 -17.391 -17.75 1 79.69 291 LEU A C 1
ATOM 2321 O O . LEU A 1 291 ? -10.477 -18.281 -18.422 1 79.69 291 LEU A O 1
ATOM 2325 N N . LEU A 1 292 ? -10.93 -17.281 -16.469 1 87.25 292 LEU A N 1
ATOM 2326 C CA . LEU A 1 292 ? -9.969 -18.109 -15.758 1 87.25 292 LEU A CA 1
ATOM 2327 C C . LEU A 1 292 ? -10.672 -19.203 -14.977 1 87.25 292 LEU A C 1
ATOM 2329 O O . LEU A 1 292 ? -10.016 -20.047 -14.344 1 87.25 292 LEU A O 1
ATOM 2333 N N . GLN A 1 293 ? -11.945 -19.328 -15.086 1 85.56 293 GLN A N 1
ATOM 2334 C CA . GLN A 1 293 ? -12.758 -20.219 -14.273 1 85.56 293 GLN A CA 1
ATOM 2335 C C . GLN A 1 293 ? -12.305 -21.672 -14.422 1 85.56 293 GLN A C 1
ATOM 2337 O O . GLN A 1 293 ? -12.234 -22.406 -13.445 1 85.56 293 GLN A O 1
ATOM 2342 N N . HIS A 1 294 ? -11.906 -22.031 -15.609 1 81.44 294 HIS A N 1
ATOM 2343 C CA . HIS A 1 294 ? -11.641 -23.453 -15.852 1 81.44 294 HIS A CA 1
ATOM 2344 C C . HIS A 1 294 ? -10.172 -23.688 -16.156 1 81.44 294 HIS A C 1
ATOM 2346 O O . HIS A 1 294 ? -9.789 -24.797 -16.547 1 81.44 294 HIS A O 1
ATOM 2352 N N . HIS A 1 295 ? -9.398 -22.641 -16.031 1 81.12 295 HIS A N 1
ATOM 2353 C CA . HIS A 1 295 ? -7.957 -22.812 -16.234 1 81.12 295 HIS A CA 1
ATOM 2354 C C . HIS A 1 295 ? -7.348 -23.656 -15.125 1 81.12 295 HIS A C 1
ATOM 2356 O O . HIS A 1 295 ? -7.465 -23.328 -13.938 1 81.12 295 HIS A O 1
ATOM 2362 N N . PRO A 1 296 ? -6.711 -24.781 -15.406 1 85.25 296 PRO A N 1
ATOM 2363 C CA . PRO A 1 296 ? -6.27 -25.75 -14.391 1 85.25 296 PRO A CA 1
ATOM 2364 C C . PRO A 1 296 ? -5.332 -25.125 -13.359 1 85.25 296 PRO A C 1
ATOM 2366 O O . PRO A 1 296 ? -5.484 -25.359 -12.156 1 85.25 296 PRO A O 1
ATOM 2369 N N . ALA A 1 297 ? -4.348 -24.344 -13.797 1 88.75 297 ALA A N 1
ATOM 2370 C CA . ALA A 1 297 ? -3.416 -23.719 -12.867 1 88.75 297 ALA A CA 1
ATOM 2371 C C . ALA A 1 297 ? -4.141 -22.75 -11.93 1 88.75 297 ALA A C 1
ATOM 2373 O O . ALA A 1 297 ? -3.844 -22.703 -10.734 1 88.75 297 ALA A O 1
ATOM 2374 N N . HIS A 1 298 ? -5.059 -22.031 -12.5 1 91.19 298 HIS A N 1
ATOM 2375 C CA . HIS A 1 298 ? -5.836 -21.078 -11.711 1 91.19 298 HIS A CA 1
ATOM 2376 C C . HIS A 1 298 ? -6.73 -21.797 -10.711 1 91.19 298 HIS A C 1
ATOM 2378 O O . HIS A 1 298 ? -6.824 -21.406 -9.547 1 91.19 298 HIS A O 1
ATOM 2384 N N . ARG A 1 299 ? -7.367 -22.844 -11.148 1 91.56 299 ARG A N 1
ATOM 2385 C CA . ARG A 1 299 ? -8.203 -23.641 -10.258 1 91.56 299 ARG A CA 1
ATOM 2386 C C . ARG A 1 299 ? -7.383 -24.203 -9.102 1 91.56 299 ARG A C 1
ATOM 2388 O O . ARG A 1 299 ? -7.832 -24.172 -7.949 1 91.56 299 ARG A O 1
ATOM 2395 N N . TRP A 1 300 ? -6.266 -24.703 -9.477 1 94.12 300 TRP A N 1
ATOM 2396 C CA . TRP A 1 300 ? -5.375 -25.234 -8.453 1 94.12 300 TRP A CA 1
ATOM 2397 C C . TRP A 1 300 ? -5.035 -24.172 -7.414 1 94.12 300 TRP A C 1
ATOM 2399 O O . TRP A 1 300 ? -5.129 -24.422 -6.211 1 94.12 300 TRP A O 1
ATOM 2409 N N . LEU A 1 301 ? -4.66 -22.953 -7.812 1 96.5 301 LEU A N 1
ATOM 2410 C CA . LEU A 1 301 ? -4.293 -21.875 -6.898 1 96.5 301 LEU A CA 1
ATOM 2411 C C . LEU A 1 301 ? -5.477 -21.484 -6.02 1 96.5 301 LEU A C 1
ATOM 2413 O O . LEU A 1 301 ? -5.316 -21.281 -4.812 1 96.5 301 LEU A O 1
ATOM 2417 N N . ARG A 1 302 ? -6.633 -21.344 -6.609 1 97.44 302 ARG A N 1
ATOM 2418 C CA . ARG A 1 302 ? -7.824 -21 -5.844 1 97.44 302 ARG A CA 1
ATOM 2419 C C . ARG A 1 302 ? -8.094 -22.031 -4.75 1 97.44 302 ARG A C 1
ATOM 2421 O O . ARG A 1 302 ? -8.422 -21.672 -3.621 1 97.44 302 ARG A O 1
ATOM 2428 N N . GLN A 1 303 ? -7.961 -23.266 -5.094 1 96.81 303 GLN A N 1
ATOM 2429 C CA . GLN A 1 303 ? -8.18 -24.328 -4.121 1 96.81 303 GLN A CA 1
ATOM 2430 C C . GLN A 1 303 ? -7.145 -24.281 -3.006 1 96.81 303 GLN A C 1
ATOM 2432 O O . GLN A 1 303 ? -7.473 -24.484 -1.835 1 96.81 303 GLN A O 1
ATOM 2437 N N . LEU A 1 304 ? -5.941 -24.047 -3.385 1 97.25 304 LEU A N 1
ATOM 2438 C CA . LEU A 1 304 ? -4.887 -23.938 -2.383 1 97.25 304 LEU A CA 1
ATOM 2439 C C . LEU A 1 304 ? -5.156 -22.766 -1.438 1 97.25 304 LEU A C 1
ATOM 2441 O O . LEU A 1 304 ? -4.992 -22.891 -0.222 1 97.25 304 LEU A O 1
ATOM 2445 N N . ILE A 1 305 ? -5.527 -21.594 -1.94 1 98.12 305 ILE A N 1
ATOM 2446 C CA . ILE A 1 305 ? -5.82 -20.406 -1.14 1 98.12 305 ILE A CA 1
ATOM 2447 C C . ILE A 1 305 ? -6.945 -20.719 -0.156 1 98.12 305 ILE A C 1
ATOM 2449 O O . ILE A 1 305 ? -6.855 -20.391 1.026 1 98.12 305 ILE A O 1
ATOM 2453 N N . LEU A 1 306 ? -7.973 -21.406 -0.646 1 98.19 306 LEU A N 1
ATOM 2454 C CA . LEU A 1 306 ? -9.094 -21.75 0.218 1 98.19 306 LEU A CA 1
ATOM 2455 C C . LEU A 1 306 ? -8.68 -22.75 1.289 1 98.19 306 LEU A C 1
ATOM 2457 O O . LEU A 1 306 ? -9.141 -22.672 2.43 1 98.19 306 LEU A O 1
ATOM 2461 N N . HIS A 1 307 ? -7.859 -23.703 0.894 1 97.62 307 HIS A N 1
ATOM 2462 C CA . HIS A 1 307 ? -7.336 -24.656 1.861 1 97.62 307 HIS A CA 1
ATOM 2463 C C . HIS A 1 307 ? -6.562 -23.953 2.971 1 97.62 307 HIS A C 1
ATOM 2465 O O . HIS A 1 307 ? -6.789 -24.219 4.152 1 97.62 307 HIS A O 1
ATOM 2471 N N . VAL A 1 308 ? -5.699 -23.031 2.637 1 97.44 308 VAL A N 1
ATOM 2472 C CA . VAL A 1 308 ? -4.902 -22.281 3.59 1 97.44 308 VAL A CA 1
ATOM 2473 C C . VAL A 1 308 ? -5.82 -21.438 4.48 1 97.44 308 VAL A C 1
ATOM 2475 O O . VAL A 1 308 ? -5.617 -21.359 5.695 1 97.44 308 VAL A O 1
ATOM 2478 N N . ALA A 1 309 ? -6.766 -20.812 3.896 1 98.12 309 ALA A N 1
ATOM 2479 C CA . ALA A 1 309 ? -7.723 -20 4.656 1 98.12 309 ALA A CA 1
ATOM 2480 C C . ALA A 1 309 ? -8.438 -20.844 5.703 1 98.12 309 ALA A C 1
ATOM 2482 O O . ALA A 1 309 ? -8.609 -20.422 6.848 1 98.12 309 ALA A O 1
ATOM 2483 N N . ARG A 1 310 ? -8.852 -22 5.344 1 97.25 310 ARG A N 1
ATOM 2484 C CA . ARG A 1 310 ? -9.523 -22.906 6.266 1 97.25 310 ARG A CA 1
ATOM 2485 C C . ARG A 1 310 ? -8.617 -23.297 7.43 1 97.25 310 ARG A C 1
ATOM 2487 O O . ARG A 1 310 ? -9.078 -23.438 8.562 1 97.25 310 ARG A O 1
ATOM 2494 N N . GLN A 1 311 ? -7.387 -23.484 7.141 1 96.31 311 GLN A N 1
ATOM 2495 C CA . GLN A 1 311 ? -6.426 -23.797 8.195 1 96.31 311 GLN A CA 1
ATOM 2496 C C . GLN A 1 311 ? -6.301 -22.641 9.188 1 96.31 311 GLN A C 1
ATOM 2498 O O . GLN A 1 311 ? -6.219 -22.875 10.398 1 96.31 311 GLN A O 1
ATOM 2503 N N . VAL A 1 312 ? -6.234 -21.453 8.656 1 95.31 312 VAL A N 1
ATOM 2504 C CA . VAL A 1 312 ? -6.152 -20.266 9.508 1 95.31 312 VAL A CA 1
ATOM 2505 C C . VAL A 1 312 ? -7.367 -20.203 10.43 1 95.31 312 VAL A C 1
ATOM 2507 O O . VAL A 1 312 ? -7.227 -20 11.641 1 95.31 312 VAL A O 1
ATOM 2510 N N . ILE A 1 313 ? -8.531 -20.453 9.875 1 96.06 313 ILE A N 1
ATOM 2511 C CA . ILE A 1 313 ? -9.781 -20.422 10.641 1 96.06 313 ILE A CA 1
ATOM 2512 C C . ILE A 1 313 ? -9.758 -21.516 11.711 1 96.06 313 ILE A C 1
ATOM 2514 O O . ILE A 1 313 ? -10.102 -21.266 12.867 1 96.06 313 ILE A O 1
ATOM 2518 N N . ALA A 1 314 ? -9.336 -22.672 11.344 1 95.06 314 ALA A N 1
ATOM 2519 C CA . ALA A 1 314 ? -9.297 -23.812 12.258 1 95.06 314 ALA A CA 1
ATOM 2520 C C . ALA A 1 314 ? -8.344 -23.547 13.422 1 95.06 314 ALA A C 1
ATOM 2522 O O . ALA A 1 314 ? -8.648 -23.891 14.57 1 95.06 314 ALA A O 1
ATOM 2523 N N . GLU A 1 315 ? -7.23 -22.969 13.117 1 93.56 315 GLU A N 1
ATOM 2524 C CA . GLU A 1 315 ? -6.254 -22.641 14.156 1 93.56 315 GLU A CA 1
ATOM 2525 C C . GLU A 1 315 ? -6.805 -21.609 15.133 1 93.56 315 GLU A C 1
ATOM 2527 O O . GLU A 1 315 ? -6.566 -21.703 16.344 1 93.56 315 GLU A O 1
ATOM 2532 N N . GLU A 1 316 ? -7.48 -20.672 14.617 1 92.12 316 GLU A N 1
ATOM 2533 C CA . GLU A 1 316 ? -8.078 -19.656 15.461 1 92.12 316 GLU A CA 1
ATOM 2534 C C . GLU A 1 316 ? -9.156 -20.25 16.375 1 92.12 316 GLU A C 1
ATOM 2536 O O . GLU A 1 316 ? -9.25 -19.891 17.547 1 92.12 316 GLU A O 1
ATOM 2541 N N . GLU A 1 317 ? -9.984 -21.125 15.828 1 91.5 317 GLU A N 1
ATOM 2542 C CA . GLU A 1 317 ? -11.031 -21.781 16.609 1 91.5 317 GLU A CA 1
ATOM 2543 C C . GLU A 1 317 ? -10.438 -22.672 17.688 1 91.5 317 GLU A C 1
ATOM 2545 O O . GLU A 1 317 ? -10.953 -22.719 18.812 1 91.5 317 GLU A O 1
ATOM 2550 N N . ALA A 1 318 ? -9.391 -23.297 17.375 1 90.06 318 ALA A N 1
ATOM 2551 C CA . ALA A 1 318 ? -8.711 -24.141 18.359 1 90.06 318 ALA A CA 1
ATOM 2552 C C . ALA A 1 318 ? -8.133 -23.312 19.5 1 90.06 318 ALA A C 1
ATOM 2554 O O . ALA A 1 318 ? -8.195 -23.719 20.656 1 90.06 318 ALA A O 1
ATOM 2555 N N . ALA A 1 319 ? -7.559 -22.219 19.094 1 86.69 319 ALA A N 1
ATOM 2556 C CA . ALA A 1 319 ? -6.984 -21.328 20.109 1 86.69 319 ALA A CA 1
ATOM 2557 C C . ALA A 1 319 ? -8.07 -20.781 21.031 1 86.69 319 ALA A C 1
ATOM 2559 O O . ALA A 1 319 ? -7.852 -20.641 22.234 1 86.69 319 ALA A O 1
ATOM 2560 N N . LEU A 1 320 ? -9.219 -20.453 20.5 1 84.31 320 LEU A N 1
ATOM 2561 C CA . LEU A 1 320 ? -10.336 -19.938 21.281 1 84.31 320 LEU A CA 1
ATOM 2562 C C . LEU A 1 320 ? -10.875 -21 22.234 1 84.31 320 LEU A C 1
ATOM 2564 O O . LEU A 1 320 ? -11.219 -20.703 23.375 1 84.31 320 LEU A O 1
ATOM 2568 N N . GLN A 1 321 ? -10.922 -22.188 21.75 1 87.12 321 GLN A N 1
ATOM 2569 C CA . GLN A 1 321 ? -11.398 -23.297 22.562 1 87.12 321 GLN A CA 1
ATOM 2570 C C . GLN A 1 321 ? -10.438 -23.578 23.719 1 87.12 321 GLN A C 1
ATOM 2572 O O . GLN A 1 321 ? -10.875 -23.859 24.844 1 87.12 321 GLN A O 1
ATOM 2577 N N . SER A 1 322 ? -9.227 -23.562 23.375 1 83.81 322 SER A N 1
ATOM 2578 C CA . SER A 1 322 ? -8.211 -23.781 24.406 1 83.81 322 SER A CA 1
ATOM 2579 C C . SER A 1 322 ? -8.258 -22.703 25.469 1 83.81 322 SER A C 1
ATOM 2581 O O . SER A 1 322 ? -8.117 -22.984 26.672 1 83.81 322 SER A O 1
ATOM 2583 N N . ALA A 1 323 ? -8.445 -21.531 25 1 75.81 323 ALA A N 1
ATOM 2584 C CA . ALA A 1 323 ? -8.523 -20.406 25.922 1 75.81 323 ALA A CA 1
ATOM 2585 C C . ALA A 1 323 ? -9.758 -20.516 26.828 1 75.81 323 ALA A C 1
ATOM 2587 O O . ALA A 1 323 ? -9.703 -20.172 28 1 75.81 323 ALA A O 1
ATOM 2588 N N . ARG A 1 324 ? -10.812 -21.047 26.344 1 74.38 324 ARG A N 1
ATOM 2589 C CA . ARG A 1 324 ? -12.047 -21.234 27.094 1 74.38 324 ARG A CA 1
ATOM 2590 C C . ARG A 1 324 ? -11.883 -22.344 28.141 1 74.38 324 ARG A C 1
ATOM 2592 O O . ARG A 1 324 ? -12.414 -22.25 29.25 1 74.38 324 ARG A O 1
ATOM 2599 N N . LEU A 1 325 ? -11.211 -23.281 27.734 1 74.5 325 LEU A N 1
ATOM 2600 C CA . LEU A 1 325 ? -10.992 -24.406 28.641 1 74.5 325 LEU A CA 1
ATOM 2601 C C . LEU A 1 325 ? -10.125 -23.984 29.828 1 74.5 325 LEU A C 1
ATOM 2603 O O . LEU A 1 325 ? -10.359 -24.422 30.953 1 74.5 325 LEU A O 1
ATOM 2607 N N . ILE A 1 326 ? -9.25 -23.219 29.547 1 71.44 326 ILE A N 1
ATOM 2608 C CA . ILE A 1 326 ? -8.359 -22.75 30.609 1 71.44 326 ILE A CA 1
ATOM 2609 C C . ILE A 1 326 ? -9.117 -21.812 31.531 1 71.44 326 ILE A C 1
ATOM 2611 O O . ILE A 1 326 ? -8.969 -21.891 32.75 1 71.44 326 ILE A O 1
ATOM 2615 N N . LYS A 1 327 ? -9.93 -21 31.047 1 72.69 327 LYS A N 1
ATOM 2616 C CA . LYS A 1 327 ? -10.703 -20.078 31.875 1 72.69 327 LYS A CA 1
ATOM 2617 C C . LYS A 1 327 ? -11.734 -20.828 32.719 1 72.69 327 LYS A C 1
ATOM 2619 O O . LYS A 1 327 ? -12.047 -20.406 33.844 1 72.69 327 LYS A O 1
ATOM 2624 N N . SER A 1 328 ? -12.273 -21.812 32.188 1 71.94 328 SER A N 1
ATOM 2625 C CA . SER A 1 328 ? -13.234 -22.609 32.938 1 71.94 328 SER A CA 1
ATOM 2626 C C . SER A 1 328 ? -12.555 -23.422 34.031 1 71.94 328 SER A C 1
ATOM 2628 O O . SER A 1 328 ? -13.18 -23.781 35.031 1 71.94 328 SER A O 1
ATOM 2630 N N . SER A 1 329 ? -11.367 -23.672 33.719 1 65.69 329 SER A N 1
ATOM 2631 C CA . SER A 1 329 ? -10.656 -24.453 34.719 1 65.69 329 SER A CA 1
ATOM 2632 C C . SER A 1 329 ? -10.156 -23.578 35.844 1 65.69 329 SER A C 1
ATOM 2634 O O . SER A 1 329 ? -9.727 -24.078 36.906 1 65.69 329 SER A O 1
ATOM 2636 N N . THR A 1 330 ? -10.148 -22.234 35.656 1 54.09 330 THR A N 1
ATOM 2637 C CA . THR A 1 330 ? -9.75 -21.391 36.75 1 54.09 330 THR A CA 1
ATOM 2638 C C . THR A 1 330 ? -10.969 -20.75 37.406 1 54.09 330 THR A C 1
ATOM 2640 O O . THR A 1 330 ? -11.891 -20.312 36.719 1 54.09 330 THR A O 1
ATOM 2643 N N . MET B 1 1 ? -6.641 44.281 -20.891 1 41.88 1 MET B N 1
ATOM 2644 C CA . MET B 1 1 ? -7.707 43.906 -19.953 1 41.88 1 MET B CA 1
ATOM 2645 C C . MET B 1 1 ? -7.527 44.625 -18.625 1 41.88 1 MET B C 1
ATOM 2647 O O . MET B 1 1 ? -6.422 44.688 -18.078 1 41.88 1 MET B O 1
ATOM 2651 N N . ASN B 1 2 ? -8.18 45.656 -18.328 1 46.91 2 ASN B N 1
ATOM 2652 C CA . ASN B 1 2 ? -8.133 46.406 -17.094 1 46.91 2 ASN B CA 1
ATOM 2653 C C . ASN B 1 2 ? -8.555 45.562 -15.891 1 46.91 2 ASN B C 1
ATOM 2655 O O . ASN B 1 2 ? -9.719 45.188 -15.773 1 46.91 2 ASN B O 1
ATOM 2659 N N . LEU B 1 3 ? -7.652 45.156 -15.156 1 57.34 3 LEU B N 1
ATOM 2660 C CA . LEU B 1 3 ? -7.852 44.281 -14.008 1 57.34 3 LEU B CA 1
ATOM 2661 C C . LEU B 1 3 ? -8.898 44.844 -13.055 1 57.34 3 LEU B C 1
ATOM 2663 O O . LEU B 1 3 ? -9.594 44.125 -12.359 1 57.34 3 LEU B O 1
ATOM 2667 N N . GLN B 1 4 ? -9.039 46.188 -13.023 1 56.34 4 GLN B N 1
ATOM 2668 C CA . GLN B 1 4 ? -9.984 46.844 -12.125 1 56.34 4 GLN B CA 1
ATOM 2669 C C . GLN B 1 4 ? -11.422 46.5 -12.492 1 56.34 4 GLN B C 1
ATOM 2671 O O . GLN B 1 4 ? -12.32 46.562 -11.648 1 56.34 4 GLN B O 1
ATOM 2676 N N . LYS B 1 5 ? -11.664 46.094 -13.641 1 60.12 5 LYS B N 1
ATOM 2677 C CA . LYS B 1 5 ? -13.016 45.844 -14.125 1 60.12 5 LYS B CA 1
ATOM 2678 C C . LYS B 1 5 ? -13.336 44.344 -14.07 1 60.12 5 LYS B C 1
ATOM 2680 O O . LYS B 1 5 ? -14.477 43.938 -14.32 1 60.12 5 LYS B O 1
ATOM 2685 N N . VAL B 1 6 ? -12.32 43.625 -13.727 1 60.91 6 VAL B N 1
ATOM 2686 C CA . VAL B 1 6 ? -12.516 42.156 -13.734 1 60.91 6 VAL B CA 1
ATOM 2687 C C . VAL B 1 6 ? -12.836 41.688 -12.32 1 60.91 6 VAL B C 1
ATOM 2689 O O . VAL B 1 6 ? -12.172 42.062 -11.359 1 60.91 6 VAL B O 1
ATOM 2692 N N . ASP B 1 7 ? -14.039 41.125 -12.086 1 68.25 7 ASP B N 1
ATOM 2693 C CA . ASP B 1 7 ? -14.367 40.438 -10.844 1 68.25 7 ASP B CA 1
ATOM 2694 C C . ASP B 1 7 ? -13.438 39.25 -10.633 1 68.25 7 ASP B C 1
ATOM 2696 O O . ASP B 1 7 ? -13.641 38.188 -11.227 1 68.25 7 ASP B O 1
ATOM 2700 N N . LEU B 1 8 ? -12.492 39.5 -9.82 1 70.62 8 LEU B N 1
ATOM 2701 C CA . LEU B 1 8 ? -11.461 38.5 -9.586 1 70.62 8 LEU B CA 1
ATOM 2702 C C . LEU B 1 8 ? -12.047 37.25 -8.938 1 70.62 8 LEU B C 1
ATOM 2704 O O . LEU B 1 8 ? -11.438 36.156 -8.977 1 70.62 8 LEU B O 1
ATOM 2708 N N . ASN B 1 9 ? -13.234 37.438 -8.398 1 74.25 9 ASN B N 1
ATOM 2709 C CA . ASN B 1 9 ? -13.906 36.281 -7.836 1 74.25 9 ASN B CA 1
ATOM 2710 C C . ASN B 1 9 ? -14.203 35.219 -8.906 1 74.25 9 ASN B C 1
ATOM 2712 O O . ASN B 1 9 ? -14.383 34.062 -8.594 1 74.25 9 ASN B O 1
ATOM 2716 N N . LEU B 1 10 ? -14.195 35.75 -10.086 1 81.94 10 LEU B N 1
ATOM 2717 C CA . LEU B 1 10 ? -14.453 34.844 -11.203 1 81.94 10 LEU B CA 1
ATOM 2718 C C . LEU B 1 10 ? -13.383 33.75 -11.281 1 81.94 10 LEU B C 1
ATOM 2720 O O . LEU B 1 10 ? -13.664 32.625 -11.719 1 81.94 10 LEU B O 1
ATOM 2724 N N . LEU B 1 11 ? -12.219 34.125 -10.797 1 82.06 11 LEU B N 1
ATOM 2725 C CA . LEU B 1 11 ? -11.125 33.156 -10.844 1 82.06 11 LEU B CA 1
ATOM 2726 C C . LEU B 1 11 ? -11.375 32 -9.883 1 82.06 11 LEU B C 1
ATOM 2728 O O . LEU B 1 11 ? -11.031 30.844 -10.188 1 82.06 11 LEU B O 1
ATOM 2732 N N . VAL B 1 12 ? -11.953 32.312 -8.766 1 82.12 12 VAL B N 1
ATOM 2733 C CA . VAL B 1 12 ? -12.32 31.281 -7.797 1 82.12 12 VAL B CA 1
ATOM 2734 C C . VAL B 1 12 ? -13.344 30.328 -8.414 1 82.12 12 VAL B C 1
ATOM 2736 O O . VAL B 1 12 ? -13.203 29.094 -8.312 1 82.12 12 VAL B O 1
ATOM 2739 N N . TYR B 1 13 ? -14.305 30.922 -9.07 1 86.69 13 TYR B N 1
ATOM 2740 C CA . TYR B 1 13 ? -15.352 30.141 -9.719 1 86.69 13 TYR B CA 1
ATOM 2741 C C . TYR B 1 13 ? -14.781 29.281 -10.836 1 86.69 13 TYR B C 1
ATOM 2743 O O . TYR B 1 13 ? -15.156 28.109 -10.992 1 86.69 13 TYR B O 1
ATOM 2751 N N . LEU B 1 14 ? -13.891 29.859 -11.57 1 90 14 LEU B N 1
ATOM 2752 C CA . LEU B 1 14 ? -13.273 29.125 -12.672 1 90 14 LEU B CA 1
ATOM 2753 C C . LEU B 1 14 ? -12.5 27.922 -12.164 1 90 14 LEU B C 1
ATOM 2755 O O . LEU B 1 14 ? -12.586 26.828 -12.742 1 90 14 LEU B O 1
ATOM 2759 N N . ASP B 1 15 ? -11.766 28.109 -11.133 1 85.94 15 ASP B N 1
ATOM 2760 C CA . ASP B 1 15 ? -10.992 27.031 -10.539 1 85.94 15 ASP B CA 1
ATOM 2761 C C . ASP B 1 15 ? -11.891 25.844 -10.164 1 85.94 15 ASP B C 1
ATOM 2763 O O . ASP B 1 15 ? -11.586 24.703 -10.492 1 85.94 15 ASP B O 1
ATOM 2767 N N . VAL B 1 16 ? -12.992 26.109 -9.523 1 85.94 16 VAL B N 1
ATOM 2768 C CA . VAL B 1 16 ? -13.922 25.078 -9.07 1 85.94 16 VAL B CA 1
ATOM 2769 C C . VAL B 1 16 ? -14.594 24.422 -10.281 1 85.94 16 VAL B C 1
ATOM 2771 O O . VAL B 1 16 ? -14.758 23.203 -10.312 1 85.94 16 VAL B O 1
ATOM 2774 N N . LEU B 1 17 ? -14.914 25.266 -11.258 1 90.94 17 LEU B N 1
ATOM 2775 C CA . LEU B 1 17 ? -15.562 24.766 -12.469 1 90.94 17 LEU B CA 1
ATOM 2776 C C . LEU B 1 17 ? -14.648 23.797 -13.203 1 90.94 17 LEU B C 1
ATOM 2778 O O . LEU B 1 17 ? -15.094 22.734 -13.664 1 90.94 17 LEU B O 1
ATOM 2782 N N . LEU B 1 18 ? -13.375 24.078 -13.258 1 88.44 18 LEU B N 1
ATOM 2783 C CA . LEU B 1 18 ? -12.438 23.25 -14.008 1 88.44 18 LEU B CA 1
ATOM 2784 C C . LEU B 1 18 ? -12.078 21.984 -13.227 1 88.44 18 LEU B C 1
ATOM 2786 O O . LEU B 1 18 ? -11.734 20.969 -13.828 1 88.44 18 LEU B O 1
ATOM 2790 N N . ARG B 1 19 ? -12.156 22.078 -11.984 1 83.62 19 ARG B N 1
ATOM 2791 C CA . ARG B 1 19 ? -11.906 20.922 -11.133 1 83.62 19 ARG B CA 1
ATOM 2792 C C . ARG B 1 19 ? -13.062 19.938 -11.188 1 83.62 19 ARG B C 1
ATOM 2794 O O . ARG B 1 19 ? -12.859 18.734 -11.328 1 83.62 19 ARG B O 1
ATOM 2801 N N . GLU B 1 20 ? -14.242 20.422 -11.086 1 82.75 20 GLU B N 1
ATOM 2802 C CA . GLU B 1 20 ? -15.438 19.578 -10.992 1 82.75 20 GLU B CA 1
ATOM 2803 C C . GLU B 1 20 ? -15.922 19.156 -12.375 1 82.75 20 GLU B C 1
ATOM 2805 O O . GLU B 1 20 ? -16.562 18.109 -12.508 1 82.75 20 GLU B O 1
ATOM 2810 N N . LYS B 1 21 ? -15.648 20 -13.375 1 89.06 21 LYS B N 1
ATOM 2811 C CA . LYS B 1 21 ? -16.094 19.797 -14.75 1 89.06 21 LYS B CA 1
ATOM 2812 C C . LYS B 1 21 ? -17.594 19.562 -14.82 1 89.06 21 LYS B C 1
ATOM 2814 O O . LYS B 1 21 ? -18.062 18.734 -15.617 1 89.06 21 LYS B O 1
ATOM 2819 N N . ASN B 1 22 ? -18.25 20.062 -13.945 1 88.75 22 ASN B N 1
ATOM 2820 C CA . ASN B 1 22 ? -19.688 19.984 -13.773 1 88.75 22 ASN B CA 1
ATOM 2821 C C . ASN B 1 22 ? -20.234 21.25 -13.125 1 88.75 22 ASN B C 1
ATOM 2823 O O . ASN B 1 22 ? -19.844 21.609 -12.016 1 88.75 22 ASN B O 1
ATOM 2827 N N . VAL B 1 23 ? -21.203 21.875 -13.82 1 90.62 23 VAL B N 1
ATOM 2828 C CA . VAL B 1 23 ? -21.703 23.172 -13.391 1 90.62 23 VAL B CA 1
ATOM 2829 C C . VAL B 1 23 ? -22.5 23.031 -12.086 1 90.62 23 VAL B C 1
ATOM 2831 O O . VAL B 1 23 ? -22.328 23.828 -11.164 1 90.62 23 VAL B O 1
ATOM 2834 N N . THR B 1 24 ? -23.234 21.922 -12.031 1 89.56 24 THR B N 1
ATOM 2835 C CA . THR B 1 24 ? -24.062 21.688 -10.852 1 89.56 24 THR B CA 1
ATOM 2836 C C . THR B 1 24 ? -23.203 21.391 -9.633 1 89.56 24 THR B C 1
ATOM 2838 O O . THR B 1 24 ? -23.406 21.969 -8.562 1 89.56 24 THR B O 1
ATOM 2841 N N . ARG B 1 25 ? -22.25 20.578 -9.844 1 87.56 25 ARG B N 1
ATOM 2842 C CA . ARG B 1 25 ? -21.359 20.219 -8.742 1 87.56 25 ARG B CA 1
ATOM 2843 C C . ARG B 1 25 ? -20.516 21.406 -8.305 1 87.56 25 ARG B C 1
ATOM 2845 O O . ARG B 1 25 ? -20.281 21.594 -7.109 1 87.56 25 ARG B O 1
ATOM 2852 N N . ALA B 1 26 ? -20.125 22.188 -9.203 1 90.19 26 ALA B N 1
ATOM 2853 C CA . ALA B 1 26 ? -19.344 23.391 -8.898 1 90.19 26 ALA B CA 1
ATOM 2854 C C . ALA B 1 26 ? -20.188 24.375 -8.086 1 90.19 26 ALA B C 1
ATOM 2856 O O . ALA B 1 26 ? -19.688 24.984 -7.125 1 90.19 26 ALA B O 1
ATOM 2857 N N . ALA B 1 27 ? -21.422 24.5 -8.422 1 90 27 ALA B N 1
ATOM 2858 C CA . ALA B 1 27 ? -22.328 25.391 -7.699 1 90 27 ALA B CA 1
ATOM 2859 C C . ALA B 1 27 ? -22.516 24.938 -6.254 1 90 27 ALA B C 1
ATOM 2861 O O . ALA B 1 27 ? -22.438 25.734 -5.328 1 90 27 ALA B O 1
ATOM 2862 N N . GLU B 1 28 ? -22.656 23.656 -6.141 1 83.56 28 GLU B N 1
ATOM 2863 C CA . GLU B 1 28 ? -22.828 23.062 -4.816 1 83.56 28 GLU B CA 1
ATOM 2864 C C . GLU B 1 28 ? -21.594 23.297 -3.945 1 83.56 28 GLU B C 1
ATOM 2866 O O . GLU B 1 28 ? -21.719 23.656 -2.775 1 83.56 28 GLU B O 1
ATOM 2871 N N . GLN B 1 29 ? -20.547 23.203 -4.555 1 80.5 29 GLN B N 1
ATOM 2872 C CA . GLN B 1 29 ? -19.281 23.359 -3.828 1 80.5 29 GLN B CA 1
ATOM 2873 C C . GLN B 1 29 ? -19.094 24.797 -3.355 1 80.5 29 GLN B C 1
ATOM 2875 O O . GLN B 1 29 ? -18.516 25.031 -2.287 1 80.5 29 GLN B O 1
ATOM 2880 N N . LEU B 1 30 ? -19.625 25.719 -4.082 1 80.88 30 LEU B N 1
ATOM 2881 C CA . LEU B 1 30 ? -19.406 27.125 -3.777 1 80.88 30 LEU B CA 1
ATOM 2882 C C . LEU B 1 30 ? -20.609 27.734 -3.07 1 80.88 30 LEU B C 1
ATOM 2884 O O . LEU B 1 30 ? -20.625 28.922 -2.754 1 80.88 30 LEU B O 1
ATOM 2888 N N . GLY B 1 31 ? -21.609 26.875 -2.873 1 81.44 31 GLY B N 1
ATOM 2889 C CA . GLY B 1 31 ? -22.781 27.328 -2.127 1 81.44 31 GLY B CA 1
ATOM 2890 C C . GLY B 1 31 ? -23.625 28.328 -2.887 1 81.44 31 GLY B C 1
ATOM 2891 O O . GLY B 1 31 ? -24.188 29.25 -2.295 1 81.44 31 GLY B O 1
ATOM 2892 N N . ILE B 1 32 ? -23.641 28.234 -4.152 1 85.75 32 ILE B N 1
ATOM 2893 C CA . ILE B 1 32 ? -24.469 29.109 -4.961 1 85.75 32 ILE B CA 1
ATOM 2894 C C . ILE B 1 32 ? -25.422 28.281 -5.809 1 85.75 32 ILE B C 1
ATOM 2896 O O . ILE B 1 32 ? -25.359 27.047 -5.805 1 85.75 32 ILE B O 1
ATOM 2900 N N . THR B 1 33 ? -26.391 28.922 -6.355 1 87.06 33 THR B N 1
ATOM 2901 C CA . THR B 1 33 ? -27.375 28.219 -7.172 1 87.06 33 THR B CA 1
ATOM 2902 C C . THR B 1 33 ? -26.781 27.859 -8.531 1 87.06 33 THR B C 1
ATOM 2904 O O . THR B 1 33 ? -25.828 28.5 -8.992 1 87.06 33 THR B O 1
ATOM 2907 N N . GLN B 1 34 ? -27.344 26.828 -9.086 1 90.94 34 GLN B N 1
ATOM 2908 C CA . GLN B 1 34 ? -26.891 26.391 -10.406 1 90.94 34 GLN B CA 1
ATOM 2909 C C . GLN B 1 34 ? -27.062 27.484 -11.445 1 90.94 34 GLN B C 1
ATOM 2911 O O . GLN B 1 34 ? -26.172 27.734 -12.258 1 90.94 34 GLN B O 1
ATOM 2916 N N . PRO B 1 35 ? -28.188 28.234 -11.492 1 92.25 35 PRO B N 1
ATOM 2917 C CA . PRO B 1 35 ? -28.297 29.328 -12.461 1 92.25 35 PRO B CA 1
ATOM 2918 C C . PRO B 1 35 ? -27.219 30.391 -12.25 1 92.25 35 PRO B C 1
ATOM 2920 O O . PRO B 1 35 ? -26.703 30.953 -13.219 1 92.25 35 PRO B O 1
ATOM 2923 N N . ALA B 1 36 ? -26.953 30.625 -11.023 1 89.75 36 ALA B N 1
ATOM 2924 C CA . ALA B 1 36 ? -25.906 31.578 -10.711 1 89.75 36 ALA B CA 1
ATOM 2925 C C . ALA B 1 36 ? -24.562 31.109 -11.258 1 89.75 36 ALA B C 1
ATOM 2927 O O . ALA B 1 36 ? -23.812 31.891 -11.859 1 89.75 36 ALA B O 1
ATOM 2928 N N . MET B 1 37 ? -24.234 29.875 -11.062 1 92.69 37 MET B N 1
ATOM 2929 C CA . MET B 1 37 ? -23 29.312 -11.57 1 92.69 37 MET B CA 1
ATOM 2930 C C . MET B 1 37 ? -22.969 29.328 -13.094 1 92.69 37 MET B C 1
ATOM 2932 O O . MET B 1 37 ? -21.922 29.594 -13.695 1 92.69 37 MET B O 1
ATOM 2936 N N . SER B 1 38 ? -24.109 29.094 -13.734 1 92.62 38 SER B N 1
ATOM 2937 C CA . SER B 1 38 ? -24.219 29.141 -15.188 1 92.62 38 SER B CA 1
ATOM 2938 C C . SER B 1 38 ? -23.938 30.547 -15.719 1 92.62 38 SER B C 1
ATOM 2940 O O . SER B 1 38 ? -23.281 30.703 -16.75 1 92.62 38 SER B O 1
ATOM 2942 N N . ASN B 1 39 ? -24.5 31.484 -15.031 1 91.88 39 ASN B N 1
ATOM 2943 C CA . ASN B 1 39 ? -24.234 32.875 -15.398 1 91.88 39 ASN B CA 1
ATOM 2944 C C . ASN B 1 39 ? -22.75 33.219 -15.258 1 91.88 39 ASN B C 1
ATOM 2946 O O . ASN B 1 39 ? -22.188 33.906 -16.109 1 91.88 39 ASN B O 1
ATOM 2950 N N . ILE B 1 40 ? -22.203 32.75 -14.172 1 91.56 40 ILE B N 1
ATOM 2951 C CA . ILE B 1 40 ? -20.781 32.969 -13.93 1 91.56 40 ILE B CA 1
ATOM 2952 C C . ILE B 1 40 ? -19.969 32.344 -15.055 1 91.56 40 ILE B C 1
ATOM 2954 O O . ILE B 1 40 ? -19.016 32.938 -15.547 1 91.56 40 ILE B O 1
ATOM 2958 N N . LEU B 1 41 ? -20.312 31.125 -15.477 1 93.38 41 LEU B N 1
ATOM 2959 C CA . LEU B 1 41 ? -19.609 30.469 -16.578 1 93.38 41 LEU B CA 1
ATOM 2960 C C . LEU B 1 41 ? -19.703 31.281 -17.859 1 93.38 41 LEU B C 1
ATOM 2962 O O . LEU B 1 41 ? -18.734 31.406 -18.594 1 93.38 41 LEU B O 1
ATOM 2966 N N . ARG B 1 42 ? -20.844 31.891 -18.109 1 92.31 42 ARG B N 1
ATOM 2967 C CA . ARG B 1 42 ? -21.031 32.75 -19.281 1 92.31 42 ARG B CA 1
ATOM 2968 C C . ARG B 1 42 ? -20.094 33.969 -19.219 1 92.31 42 ARG B C 1
ATOM 2970 O O . ARG B 1 42 ? -19.484 34.312 -20.219 1 92.31 42 ARG B O 1
ATOM 2977 N N . ARG B 1 43 ? -20.016 34.562 -18.078 1 89.88 43 ARG B N 1
ATOM 2978 C CA . ARG B 1 43 ? -19.125 35.688 -17.875 1 89.88 43 ARG B CA 1
ATOM 2979 C C . ARG B 1 43 ? -17.672 35.281 -18.094 1 89.88 43 ARG B C 1
ATOM 2981 O O . ARG B 1 43 ? -16.891 36.031 -18.703 1 89.88 43 ARG B O 1
ATOM 2988 N N . LEU B 1 44 ? -17.344 34.156 -17.516 1 91.88 44 LEU B N 1
ATOM 2989 C CA . LEU B 1 44 ? -15.984 33.656 -17.656 1 91.88 44 LEU B CA 1
ATOM 2990 C C . LEU B 1 44 ? -15.641 33.406 -19.109 1 91.88 44 LEU B C 1
ATOM 2992 O O . LEU B 1 44 ? -14.539 33.719 -19.562 1 91.88 44 LEU B O 1
ATOM 2996 N N . ARG B 1 45 ? -16.578 32.812 -19.844 1 92.38 45 ARG B N 1
ATOM 2997 C CA . ARG B 1 45 ? -16.375 32.594 -21.266 1 92.38 45 ARG B CA 1
ATOM 2998 C C . ARG B 1 45 ? -16.109 33.875 -22.016 1 92.38 45 ARG B C 1
ATOM 3000 O O . ARG B 1 45 ? -15.234 33.938 -22.875 1 92.38 45 ARG B O 1
ATOM 3007 N N . SER B 1 46 ? -16.891 34.875 -21.656 1 90.06 46 SER B N 1
ATOM 3008 C CA . SER B 1 46 ? -16.734 36.188 -22.281 1 90.06 46 SER B CA 1
ATOM 3009 C C . SER B 1 46 ? -15.383 36.812 -21.906 1 90.06 46 SER B C 1
ATOM 3011 O O . SER B 1 46 ? -14.695 37.375 -22.766 1 90.06 46 SER B O 1
ATOM 3013 N N . LEU B 1 47 ? -15.062 36.656 -20.672 1 86.5 47 LEU B N 1
ATOM 3014 C CA . LEU B 1 47 ? -13.828 37.25 -20.172 1 86.5 47 LEU B CA 1
ATOM 3015 C C . LEU B 1 47 ? -12.609 36.656 -20.859 1 86.5 47 LEU B C 1
ATOM 3017 O O . LEU B 1 47 ? -11.664 37.375 -21.172 1 86.5 47 LEU B O 1
ATOM 3021 N N . PHE B 1 48 ? -12.617 35.375 -21.062 1 88.75 48 PHE B N 1
ATOM 3022 C CA . PHE B 1 48 ? -11.445 34.719 -21.594 1 88.75 48 PHE B CA 1
ATOM 3023 C C . PHE B 1 48 ? -11.602 34.469 -23.094 1 88.75 48 PHE B C 1
ATOM 3025 O O . PHE B 1 48 ? -10.695 33.938 -23.734 1 88.75 48 PHE B O 1
ATOM 3032 N N . ASN B 1 49 ? -12.727 34.812 -23.594 1 89.25 49 ASN B N 1
ATOM 3033 C CA . ASN B 1 49 ? -13.039 34.594 -25 1 89.25 49 ASN B CA 1
ATOM 3034 C C . ASN B 1 49 ? -12.781 33.125 -25.406 1 89.25 49 ASN B C 1
ATOM 3036 O O . ASN B 1 49 ? -12.086 32.875 -26.391 1 89.25 49 ASN B O 1
ATOM 3040 N N . ASP B 1 50 ? -13.258 32.25 -24.594 1 91.56 50 ASP B N 1
ATOM 3041 C CA . ASP B 1 50 ? -13.125 30.797 -24.734 1 91.56 50 ASP B CA 1
ATOM 3042 C C . ASP B 1 50 ? -14.297 30.078 -24.062 1 91.56 50 ASP B C 1
ATOM 3044 O O . ASP B 1 50 ? -14.742 30.469 -22.984 1 91.56 50 ASP B O 1
ATOM 3048 N N . PRO B 1 51 ? -14.781 28.984 -24.625 1 93.31 51 PRO B N 1
ATOM 3049 C CA . PRO B 1 51 ? -15.883 28.234 -24.016 1 93.31 51 PRO B CA 1
ATOM 3050 C C . PRO B 1 51 ? -15.508 27.625 -22.672 1 93.31 51 PRO B C 1
ATOM 3052 O O . PRO B 1 51 ? -16.391 27.312 -21.859 1 93.31 51 PRO B O 1
ATOM 3055 N N . LEU B 1 52 ? -14.203 27.469 -22.328 1 92.19 52 LEU B N 1
ATOM 3056 C CA . LEU B 1 52 ? -13.586 26.984 -21.094 1 92.19 52 LEU B CA 1
ATOM 3057 C C . LEU B 1 52 ? -14.016 25.547 -20.797 1 92.19 52 LEU B C 1
ATOM 3059 O O . LEU B 1 52 ? -13.172 24.672 -20.609 1 92.19 52 LEU B O 1
ATOM 3063 N N . LEU B 1 53 ? -15.328 25.203 -20.844 1 92.06 53 LEU B N 1
ATOM 3064 C CA . LEU B 1 53 ? -15.922 23.891 -20.688 1 92.06 53 LEU B CA 1
ATOM 3065 C C . LEU B 1 53 ? -16.922 23.609 -21.812 1 92.06 53 LEU B C 1
ATOM 3067 O O . LEU B 1 53 ? -17.812 24.438 -22.078 1 92.06 53 LEU B O 1
ATOM 3071 N N . VAL B 1 54 ? -16.578 22.469 -22.469 1 90.12 54 VAL B N 1
ATOM 3072 C CA . VAL B 1 54 ? -17.453 22.109 -23.578 1 90.12 54 VAL B CA 1
ATOM 3073 C C . VAL B 1 54 ? -18.094 20.75 -23.312 1 90.12 54 VAL B C 1
ATOM 3075 O O . VAL B 1 54 ? -17.484 19.891 -22.656 1 90.12 54 VAL B O 1
ATOM 3078 N N . ARG B 1 55 ? -19.297 20.547 -23.719 1 82.88 55 ARG B N 1
ATOM 3079 C CA . ARG B 1 55 ? -20 19.281 -23.547 1 82.88 55 ARG B CA 1
ATOM 3080 C C . ARG B 1 55 ? -19.406 18.188 -24.453 1 82.88 55 ARG B C 1
ATOM 3082 O O . ARG B 1 55 ? -19.109 18.453 -25.609 1 82.88 55 ARG B O 1
ATOM 3089 N N . SER B 1 56 ? -19 17.188 -23.797 1 77.94 56 SER B N 1
ATOM 3090 C CA . SER B 1 56 ? -18.531 16.016 -24.5 1 77.94 56 SER B CA 1
ATOM 3091 C C . SER B 1 56 ? -19.281 14.758 -24.062 1 77.94 56 SER B C 1
ATOM 3093 O O . SER B 1 56 ? -20.188 14.836 -23.25 1 77.94 56 SER B O 1
ATOM 3095 N N . SER B 1 57 ? -18.953 13.609 -24.688 1 74.69 57 SER B N 1
ATOM 3096 C CA . SER B 1 57 ? -19.578 12.328 -24.344 1 74.69 57 SER B CA 1
ATOM 3097 C C . SER B 1 57 ? -19.297 11.953 -22.891 1 74.69 57 SER B C 1
ATOM 3099 O O . SER B 1 57 ? -20.078 11.219 -22.281 1 74.69 57 SER B O 1
ATOM 3101 N N . GLU B 1 58 ? -18.312 12.516 -22.422 1 68.31 58 GLU B N 1
ATOM 3102 C CA . GLU B 1 58 ? -17.906 12.164 -21.062 1 68.31 58 GLU B CA 1
ATOM 3103 C C . GLU B 1 58 ? -18.359 13.227 -20.062 1 68.31 58 GLU B C 1
ATOM 3105 O O . GLU B 1 58 ? -18.016 13.156 -18.875 1 68.31 58 GLU B O 1
ATOM 3110 N N . GLY B 1 59 ? -19.141 14.117 -20.594 1 77.44 59 GLY B N 1
ATOM 3111 C CA . GLY B 1 59 ? -19.531 15.25 -19.781 1 77.44 59 GLY B CA 1
ATOM 3112 C C . GLY B 1 59 ? -18.922 16.562 -20.219 1 77.44 59 GLY B C 1
ATOM 3113 O O . GLY B 1 59 ? -18.719 16.781 -21.422 1 77.44 59 GLY B O 1
ATOM 3114 N N . MET B 1 60 ? -18.766 17.469 -19.297 1 83.5 60 MET B N 1
ATOM 3115 C CA . MET B 1 60 ? -18.125 18.734 -19.625 1 83.5 60 MET B CA 1
ATOM 3116 C C . MET B 1 60 ? -16.609 18.578 -19.594 1 83.5 60 MET B C 1
ATOM 3118 O O . MET B 1 60 ? -16.031 18.109 -18.609 1 83.5 60 MET B O 1
ATOM 3122 N N . THR B 1 61 ? -15.977 18.922 -20.656 1 87.38 61 THR B N 1
ATOM 3123 C CA . THR B 1 61 ? -14.531 18.797 -20.797 1 87.38 61 THR B CA 1
ATOM 3124 C C . THR B 1 61 ? -13.883 20.172 -20.969 1 87.38 61 THR B C 1
ATOM 3126 O O . THR B 1 61 ? -14.367 21 -21.734 1 87.38 61 THR B O 1
ATOM 3129 N N . PRO B 1 62 ? -12.797 20.422 -20.219 1 88.81 62 PRO B N 1
ATOM 3130 C CA . PRO B 1 62 ? -12.094 21.688 -20.391 1 88.81 62 PRO B CA 1
ATOM 3131 C C . PRO B 1 62 ? -11.484 21.844 -21.781 1 88.81 62 PRO B C 1
ATOM 3133 O O . PRO B 1 62 ? -11.031 20.859 -22.375 1 88.81 62 PRO B O 1
ATOM 3136 N N . THR B 1 63 ? -11.539 23.062 -22.312 1 89.94 63 THR B N 1
ATOM 3137 C CA . THR B 1 63 ? -10.82 23.359 -23.531 1 89.94 63 THR B CA 1
ATOM 3138 C C . THR B 1 63 ? -9.312 23.328 -23.297 1 89.94 63 THR B C 1
ATOM 3140 O O . THR B 1 63 ? -8.859 23.266 -22.156 1 89.94 63 THR B O 1
ATOM 3143 N N . GLU B 1 64 ? -8.594 23.328 -24.375 1 83.25 64 GLU B N 1
ATOM 3144 C CA . GLU B 1 64 ? -7.141 23.406 -24.266 1 83.25 64 GLU B CA 1
ATOM 3145 C C . GLU B 1 64 ? -6.703 24.641 -23.484 1 83.25 64 GLU B C 1
ATOM 3147 O O . GLU B 1 64 ? -5.816 24.547 -22.641 1 83.25 64 GLU B O 1
ATOM 3152 N N . ARG B 1 65 ? -7.336 25.719 -23.812 1 85.75 65 ARG B N 1
ATOM 3153 C CA . ARG B 1 65 ? -7.027 26.969 -23.125 1 85.75 65 ARG B CA 1
ATOM 3154 C C . ARG B 1 65 ? -7.34 26.859 -21.641 1 85.75 65 ARG B C 1
ATOM 3156 O O . ARG B 1 65 ? -6.562 27.328 -20.797 1 85.75 65 ARG B O 1
ATOM 3163 N N . ALA B 1 66 ? -8.461 26.281 -21.297 1 88.81 66 ALA B N 1
ATOM 3164 C CA . ALA B 1 66 ? -8.844 26.078 -19.891 1 88.81 66 ALA B CA 1
ATOM 3165 C C . ALA B 1 66 ? -7.82 25.234 -19.156 1 88.81 66 ALA B C 1
ATOM 3167 O O . ALA B 1 66 ? -7.477 25.516 -18 1 88.81 66 ALA B O 1
ATOM 3168 N N . GLY B 1 67 ? -7.383 24.281 -19.828 1 84.12 67 GLY B N 1
ATOM 3169 C CA . GLY B 1 67 ? -6.348 23.438 -19.266 1 84.12 67 GLY B CA 1
ATOM 3170 C C . GLY B 1 67 ? -5.066 24.188 -18.953 1 84.12 67 GLY B C 1
ATOM 3171 O O . GLY B 1 67 ? -4.426 23.938 -17.922 1 84.12 67 GLY B O 1
ATOM 3172 N N . GLU B 1 68 ? -4.766 25.125 -19.797 1 79.56 68 GLU B N 1
ATOM 3173 C CA . GLU B 1 68 ? -3.57 25.938 -19.625 1 79.56 68 GLU B CA 1
ATOM 3174 C C . GLU B 1 68 ? -3.758 26.953 -18.5 1 79.56 68 GLU B C 1
ATOM 3176 O O . GLU B 1 68 ? -2.797 27.297 -17.812 1 79.56 68 GLU B O 1
ATOM 3181 N N . LEU B 1 69 ? -4.91 27.375 -18.344 1 82.44 69 LEU B N 1
ATOM 3182 C CA . LEU B 1 69 ? -5.211 28.422 -17.375 1 82.44 69 LEU B CA 1
ATOM 3183 C C . LEU B 1 69 ? -5.266 27.859 -15.961 1 82.44 69 LEU B C 1
ATOM 3185 O O . LEU B 1 69 ? -4.941 28.547 -14.992 1 82.44 69 LEU B O 1
ATOM 3189 N N . GLN B 1 70 ? -5.648 26.609 -15.914 1 81.56 70 GLN B N 1
ATOM 3190 C CA . GLN B 1 70 ? -5.996 26.031 -14.617 1 81.56 70 GLN B CA 1
ATOM 3191 C C . GLN B 1 70 ? -4.816 26.078 -13.656 1 81.56 70 GLN B C 1
ATOM 3193 O O . GLN B 1 70 ? -4.941 26.578 -12.539 1 81.56 70 GLN B O 1
ATOM 3198 N N . PRO B 1 71 ? -3.658 25.719 -14.109 1 74 71 PRO B N 1
ATOM 3199 C CA . PRO B 1 71 ? -2.543 25.797 -13.164 1 74 71 PRO B CA 1
ATOM 3200 C C . PRO B 1 71 ? -2.203 27.25 -12.781 1 74 71 PRO B C 1
ATOM 3202 O O . PRO B 1 71 ? -1.84 27.516 -11.633 1 74 71 PRO B O 1
ATOM 3205 N N . ARG B 1 72 ? -2.348 28.125 -13.672 1 74.5 72 ARG B N 1
ATOM 3206 C CA . ARG B 1 72 ? -2.043 29.531 -13.414 1 74.5 72 ARG B CA 1
ATOM 3207 C C . ARG B 1 72 ? -3.062 30.156 -12.469 1 74.5 72 ARG B C 1
ATOM 3209 O O . ARG B 1 72 ? -2.697 30.906 -11.57 1 74.5 72 ARG B O 1
ATOM 3216 N N . ILE B 1 73 ? -4.262 29.797 -12.648 1 78.69 73 ILE B N 1
ATOM 3217 C CA . ILE B 1 73 ? -5.324 30.297 -11.781 1 78.69 73 ILE B CA 1
ATOM 3218 C C . ILE B 1 73 ? -5.105 29.797 -10.359 1 78.69 73 ILE B C 1
ATOM 3220 O O . ILE B 1 73 ? -5.223 30.562 -9.398 1 78.69 73 ILE B O 1
ATOM 3224 N N . ARG B 1 74 ? -4.812 28.656 -10.25 1 72.12 74 ARG B N 1
ATOM 3225 C CA . ARG B 1 74 ? -4.582 28.094 -8.922 1 72.12 74 ARG B CA 1
ATOM 3226 C C . ARG B 1 74 ? -3.41 28.781 -8.227 1 72.12 74 ARG B C 1
ATOM 3228 O O . ARG B 1 74 ? -3.461 29.031 -7.023 1 72.12 74 ARG B O 1
ATOM 3235 N N . GLU B 1 75 ? -2.402 29.031 -8.969 1 67.38 75 GLU B N 1
ATOM 3236 C CA . GLU B 1 75 ? -1.263 29.766 -8.43 1 67.38 75 GLU B CA 1
ATOM 3237 C C . GLU B 1 75 ? -1.685 31.141 -7.91 1 67.38 75 GLU B C 1
ATOM 3239 O O . GLU B 1 75 ? -1.314 31.531 -6.801 1 67.38 75 GLU B O 1
ATOM 3244 N N . ILE B 1 76 ? -2.441 31.734 -8.719 1 69.5 76 ILE B N 1
ATOM 3245 C CA . ILE B 1 76 ? -2.893 33.094 -8.375 1 69.5 76 ILE B CA 1
ATOM 3246 C C . ILE B 1 76 ? -3.775 33.031 -7.133 1 69.5 76 ILE B C 1
ATOM 3248 O O . ILE B 1 76 ? -3.605 33.812 -6.207 1 69.5 76 ILE B O 1
ATOM 3252 N N . LEU B 1 77 ? -4.648 32.094 -7.148 1 70.38 77 LEU B N 1
ATOM 3253 C CA . LEU B 1 77 ? -5.555 31.984 -6.008 1 70.38 77 LEU B CA 1
ATOM 3254 C C . LEU B 1 77 ? -4.789 31.625 -4.738 1 70.38 77 LEU B C 1
ATOM 3256 O O . LEU B 1 77 ? -5.113 32.125 -3.654 1 70.38 77 LEU B O 1
ATOM 3260 N N . SER B 1 78 ? -3.857 30.797 -4.914 1 67.06 78 SER B N 1
ATOM 3261 C CA . SER B 1 78 ? -2.988 30.484 -3.785 1 67.06 78 SER B CA 1
ATOM 3262 C C . SER B 1 78 ? -2.264 31.719 -3.277 1 67.06 78 SER B C 1
ATOM 3264 O O . SER B 1 78 ? -2.184 31.953 -2.07 1 67.06 78 SER B O 1
ATOM 3266 N N . ASP B 1 79 ? -1.809 32.5 -4.18 1 62.06 79 ASP B N 1
ATOM 3267 C CA . ASP B 1 79 ? -1.113 33.75 -3.836 1 62.06 79 ASP B CA 1
ATOM 3268 C C . ASP B 1 79 ? -2.055 34.719 -3.148 1 62.06 79 ASP B C 1
ATOM 3270 O O . ASP B 1 79 ? -1.681 35.375 -2.164 1 62.06 79 ASP B O 1
ATOM 3274 N N . VAL B 1 80 ? -3.205 34.781 -3.721 1 61.94 80 VAL B N 1
ATOM 3275 C CA . VAL B 1 80 ? -4.195 35.688 -3.154 1 61.94 80 VAL B CA 1
ATOM 3276 C C . VAL B 1 80 ? -4.582 35.219 -1.752 1 61.94 80 VAL B C 1
ATOM 3278 O O . VAL B 1 80 ? -4.711 36.031 -0.834 1 61.94 80 VAL B O 1
ATOM 3281 N N . SER B 1 81 ? -4.84 33.938 -1.697 1 61.31 81 SER B N 1
ATOM 3282 C CA . SER B 1 81 ? -5.145 33.375 -0.38 1 61.31 81 SER B CA 1
ATOM 3283 C C . SER B 1 81 ? -4.035 33.688 0.618 1 61.31 81 SER B C 1
ATOM 3285 O O . SER B 1 81 ? -4.309 34.062 1.76 1 61.31 81 SER B O 1
ATOM 3287 N N . ALA B 1 82 ? -2.943 33.531 0.118 1 57.59 82 ALA B N 1
ATOM 3288 C CA . ALA B 1 82 ? -1.788 33.844 0.96 1 57.59 82 ALA B CA 1
ATOM 3289 C C . ALA B 1 82 ? -1.756 35.312 1.353 1 57.59 82 ALA B C 1
ATOM 3291 O O . ALA B 1 82 ? -1.389 35.656 2.479 1 57.59 82 ALA B O 1
ATOM 3292 N N . LEU B 1 83 ? -2.084 36.062 0.379 1 54.06 83 LEU B N 1
ATOM 3293 C CA . LEU B 1 83 ? -2.107 37.5 0.612 1 54.06 83 LEU B CA 1
ATOM 3294 C C . LEU B 1 83 ? -3.199 37.875 1.61 1 54.06 83 LEU B C 1
ATOM 3296 O O . LEU B 1 83 ? -3.027 38.812 2.41 1 54.06 83 LEU B O 1
ATOM 3300 N N . LEU B 1 84 ? -4.34 37.281 1.351 1 51.78 84 LEU B N 1
ATOM 3301 C CA . LEU B 1 84 ? -5.492 37.594 2.186 1 51.78 84 LEU B CA 1
ATOM 3302 C C . LEU B 1 84 ? -5.391 36.906 3.543 1 51.78 84 LEU B C 1
ATOM 3304 O O . LEU B 1 84 ? -6.105 37.281 4.48 1 51.78 84 LEU B O 1
ATOM 3308 N N . GLU B 1 85 ? -4.832 35.719 3.389 1 49.5 85 GLU B N 1
ATOM 3309 C CA . GLU B 1 85 ? -4.613 35.156 4.719 1 49.5 85 GLU B CA 1
ATOM 3310 C C . GLU B 1 85 ? -3.955 36.156 5.648 1 49.5 85 GLU B C 1
ATOM 3312 O O . GLU B 1 85 ? -2.957 36.781 5.285 1 49.5 85 GLU B O 1
ATOM 3317 N N . PRO B 1 86 ? -4.793 36.875 6.309 1 45.94 86 PRO B N 1
ATOM 3318 C CA . PRO B 1 86 ? -4.07 37.75 7.25 1 45.94 86 PRO B CA 1
ATOM 3319 C C . PRO B 1 86 ? -2.689 37.188 7.605 1 45.94 86 PRO B C 1
ATOM 3321 O O . PRO B 1 86 ? -2.475 35.969 7.57 1 45.94 86 PRO B O 1
ATOM 3324 N N . ARG B 1 87 ? -1.624 37.906 7.258 1 49.38 87 ARG B N 1
ATOM 3325 C CA . ARG B 1 87 ? -0.33 37.562 7.828 1 49.38 87 ARG B CA 1
ATOM 3326 C C . ARG B 1 87 ? -0.501 36.812 9.156 1 49.38 87 ARG B C 1
ATOM 3328 O O . ARG B 1 87 ? 0.115 37.188 10.156 1 49.38 87 ARG B O 1
ATOM 3335 N N . THR B 1 88 ? -1.71 36.406 9.391 1 52.09 88 THR B N 1
ATOM 3336 C CA . THR B 1 88 ? -1.738 35.75 10.688 1 52.09 88 THR B CA 1
ATOM 3337 C C . THR B 1 88 ? -0.797 34.562 10.711 1 52.09 88 THR B C 1
ATOM 3339 O O . THR B 1 88 ? -0.73 33.781 9.742 1 52.09 88 THR B O 1
ATOM 3342 N N . GLU B 1 89 ? 0.169 34.719 11.414 1 66.69 89 GLU B N 1
ATOM 3343 C CA . GLU B 1 89 ? 1.199 33.75 11.75 1 66.69 89 GLU B CA 1
ATOM 3344 C C . GLU B 1 89 ? 0.601 32.344 11.93 1 66.69 89 GLU B C 1
ATOM 3346 O O . GLU B 1 89 ? -0.437 32.188 12.578 1 66.69 89 GLU B O 1
ATOM 3351 N N . PHE B 1 90 ? 0.768 31.5 10.945 1 82.31 90 PHE B N 1
ATOM 3352 C CA . PHE B 1 90 ? 0.382 30.109 11.164 1 82.31 90 PHE B CA 1
ATOM 3353 C C . PHE B 1 90 ? 0.703 29.672 12.586 1 82.31 90 PHE B C 1
ATOM 3355 O O . PHE B 1 90 ? 1.833 29.844 13.055 1 82.31 90 PHE B O 1
ATOM 3362 N N . ARG B 1 91 ? -0.365 29.359 13.258 1 86.56 91 ARG B N 1
ATOM 3363 C CA . ARG B 1 91 ? -0.221 28.859 14.625 1 86.56 91 ARG B CA 1
ATOM 3364 C C . ARG B 1 91 ? -0.453 27.359 14.68 1 86.56 91 ARG B C 1
ATOM 3366 O O . ARG B 1 91 ? -1.598 26.891 14.734 1 86.56 91 ARG B O 1
ATOM 3373 N N . PRO B 1 92 ? 0.592 26.609 14.773 1 89.5 92 PRO B N 1
ATOM 3374 C CA . PRO B 1 92 ? 0.495 25.141 14.711 1 89.5 92 PRO B CA 1
ATOM 3375 C C . PRO B 1 92 ? -0.409 24.562 15.797 1 89.5 92 PRO B C 1
ATOM 3377 O O . PRO B 1 92 ? -1.215 23.672 15.523 1 89.5 92 PRO B O 1
ATOM 3380 N N . TYR B 1 93 ? -0.354 25.109 16.906 1 88.88 93 TYR B N 1
ATOM 3381 C CA . TYR B 1 93 ? -1.038 24.5 18.047 1 88.88 93 TYR B CA 1
ATOM 3382 C C . TYR B 1 93 ? -2.551 24.594 17.891 1 88.88 93 TYR B C 1
ATOM 3384 O O . TYR B 1 93 ? -3.289 23.75 18.391 1 88.88 93 TYR B O 1
ATOM 3392 N N . SER B 1 94 ? -2.963 25.562 17.156 1 87.94 94 SER B N 1
ATOM 3393 C CA . SER B 1 94 ? -4.402 25.781 17.094 1 87.94 94 SER B CA 1
ATOM 3394 C C . SER B 1 94 ? -4.98 25.328 15.766 1 87.94 94 SER B C 1
ATOM 3396 O O . SER B 1 94 ? -6.199 25.328 15.578 1 87.94 94 SER B O 1
ATOM 3398 N N . THR B 1 95 ? -4.191 24.859 14.898 1 86.62 95 THR B N 1
ATOM 3399 C CA . THR B 1 95 ? -4.676 24.547 13.555 1 86.62 95 THR B CA 1
ATOM 3400 C C . THR B 1 95 ? -5.297 23.141 13.523 1 86.62 95 THR B C 1
ATOM 3402 O O . THR B 1 95 ? -4.855 22.25 14.25 1 86.62 95 THR B O 1
ATOM 3405 N N . SER B 1 96 ? -6.34 23 12.727 1 85.44 96 SER B N 1
ATOM 3406 C CA . SER B 1 96 ? -6.934 21.688 12.461 1 85.44 96 SER B CA 1
ATOM 3407 C C . SER B 1 96 ? -6.809 21.312 10.992 1 85.44 96 SER B C 1
ATOM 3409 O O . SER B 1 96 ? -7.625 20.547 10.469 1 85.44 96 SER B O 1
ATOM 3411 N N . ARG B 1 97 ? -5.828 21.797 10.43 1 87.25 97 ARG B N 1
ATOM 3412 C CA . ARG B 1 97 ? -5.609 21.609 8.992 1 87.25 97 ARG B CA 1
ATOM 3413 C C . ARG B 1 97 ? -5.32 20.156 8.664 1 87.25 97 ARG B C 1
ATOM 3415 O O . ARG B 1 97 ? -4.668 19.453 9.445 1 87.25 97 ARG B O 1
ATOM 3422 N N . VAL B 1 98 ? -5.797 19.797 7.426 1 89.06 98 VAL B N 1
ATOM 3423 C CA . VAL B 1 98 ? -5.488 18.484 6.871 1 89.06 98 VAL B CA 1
ATOM 3424 C C . VAL B 1 98 ? -4.293 18.578 5.93 1 89.06 98 VAL B C 1
ATOM 3426 O O . VAL B 1 98 ? -4.289 19.406 5.008 1 89.06 98 VAL B O 1
ATOM 3429 N N . PHE B 1 99 ? -3.287 17.859 6.227 1 93.75 99 PHE B N 1
ATOM 3430 C CA . PHE B 1 99 ? -2.172 17.719 5.297 1 93.75 99 PHE B CA 1
ATOM 3431 C C . PHE B 1 99 ? -2.232 16.375 4.574 1 93.75 99 PHE B C 1
ATOM 3433 O O . PHE B 1 99 ? -2.307 15.32 5.211 1 93.75 99 PHE B O 1
ATOM 3440 N N . ARG B 1 100 ? -2.223 16.406 3.268 1 93.81 100 ARG B N 1
ATOM 3441 C CA . ARG B 1 100 ? -2.205 15.211 2.438 1 93.81 100 ARG B CA 1
ATOM 3442 C C . ARG B 1 100 ? -0.797 14.914 1.926 1 93.81 100 ARG B C 1
ATOM 3444 O O . ARG B 1 100 ? -0.22 15.719 1.191 1 93.81 100 ARG B O 1
ATOM 3451 N N . ILE B 1 101 ? -0.325 13.758 2.344 1 95.56 101 ILE B N 1
ATOM 3452 C CA . ILE B 1 101 ? 1.062 13.414 2.045 1 95.56 101 ILE B CA 1
ATOM 3453 C C . ILE B 1 101 ? 1.115 12.07 1.319 1 95.56 101 ILE B C 1
ATOM 3455 O O . ILE B 1 101 ? 0.651 11.055 1.843 1 95.56 101 ILE B O 1
ATOM 3459 N N . MET B 1 102 ? 1.616 12.086 0.092 1 94.19 102 MET B N 1
ATOM 3460 C CA . MET B 1 102 ? 1.881 10.828 -0.59 1 94.19 102 MET B CA 1
ATOM 3461 C C . MET B 1 102 ? 3.205 10.227 -0.13 1 94.19 102 MET B C 1
ATOM 3463 O O . MET B 1 102 ? 4.238 10.891 -0.163 1 94.19 102 MET B O 1
ATOM 3467 N N . THR B 1 103 ? 3.15 9.031 0.336 1 92.75 103 THR B N 1
ATOM 3468 C CA . THR B 1 103 ? 4.352 8.344 0.804 1 92.75 103 THR B CA 1
ATOM 3469 C C . THR B 1 103 ? 4.332 6.879 0.391 1 92.75 103 THR B C 1
ATOM 3471 O O . THR B 1 103 ? 3.264 6.273 0.273 1 92.75 103 THR B O 1
ATOM 3474 N N . SER B 1 104 ? 5.547 6.363 0.135 1 89.06 104 SER B N 1
ATOM 3475 C CA . SER B 1 104 ? 5.684 4.914 0.044 1 89.06 104 SER B CA 1
ATOM 3476 C C . SER B 1 104 ? 5.562 4.262 1.416 1 89.06 104 SER B C 1
ATOM 3478 O O . SER B 1 104 ? 5.637 4.941 2.441 1 89.06 104 SER B O 1
ATOM 3480 N N . ASP B 1 105 ? 5.391 2.959 1.351 1 88.62 105 ASP B N 1
ATOM 3481 C CA . ASP B 1 105 ? 5.363 2.17 2.578 1 88.62 105 ASP B CA 1
ATOM 3482 C C . ASP B 1 105 ? 6.668 2.322 3.359 1 88.62 105 ASP B C 1
ATOM 3484 O O . ASP B 1 105 ? 6.66 2.318 4.59 1 88.62 105 ASP B O 1
ATOM 3488 N N . TYR B 1 106 ? 7.75 2.559 2.697 1 93 106 TYR B N 1
ATOM 3489 C CA . TYR B 1 106 ? 9.047 2.762 3.326 1 93 106 TYR B CA 1
ATOM 3490 C C . TYR B 1 106 ? 9.07 4.066 4.117 1 93 106 TYR B C 1
ATOM 3492 O O . TYR B 1 106 ? 9.398 4.07 5.305 1 93 106 TYR B O 1
ATOM 3500 N N . ALA B 1 107 ? 8.758 5.098 3.443 1 94 107 ALA B N 1
ATOM 3501 C CA . ALA B 1 107 ? 8.781 6.406 4.094 1 94 107 ALA B CA 1
ATOM 3502 C C . ALA B 1 107 ? 7.785 6.465 5.246 1 94 107 ALA B C 1
ATOM 3504 O O . ALA B 1 107 ? 8.062 7.062 6.289 1 94 107 ALA B O 1
ATOM 3505 N N . GLU B 1 108 ? 6.68 5.875 5.035 1 94.25 108 GLU B N 1
ATOM 3506 C CA . GLU B 1 108 ? 5.664 5.887 6.086 1 94.25 108 GLU B CA 1
ATOM 3507 C C . GLU B 1 108 ? 6.152 5.152 7.332 1 94.25 108 GLU B C 1
ATOM 3509 O O . GLU B 1 108 ? 6.043 5.672 8.445 1 94.25 108 GLU B O 1
ATOM 3514 N N . ALA B 1 109 ? 6.766 4.016 7.156 1 93.75 109 ALA B N 1
ATOM 3515 C CA . ALA B 1 109 ? 7.195 3.182 8.273 1 93.75 109 ALA B CA 1
ATOM 3516 C C . ALA B 1 109 ? 8.367 3.816 9.016 1 93.75 109 ALA B C 1
ATOM 3518 O O . ALA B 1 109 ? 8.516 3.645 10.227 1 93.75 109 ALA B O 1
ATOM 3519 N N . THR B 1 110 ? 9.188 4.562 8.328 1 95.62 110 THR B N 1
ATOM 3520 C CA . THR B 1 110 ? 10.453 4.977 8.914 1 95.62 110 THR B CA 1
ATOM 3521 C C . THR B 1 110 ? 10.375 6.414 9.414 1 95.62 110 THR B C 1
ATOM 3523 O O . THR B 1 110 ? 11.039 6.777 10.391 1 95.62 110 THR B O 1
ATOM 3526 N N . LEU B 1 111 ? 9.57 7.219 8.812 1 96.81 111 LEU B N 1
ATOM 3527 C CA . LEU B 1 111 ? 9.555 8.648 9.117 1 96.81 111 LEU B CA 1
ATOM 3528 C C . LEU B 1 111 ? 8.281 9.023 9.875 1 96.81 111 LEU B C 1
ATOM 3530 O O . LEU B 1 111 ? 8.336 9.797 10.836 1 96.81 111 LEU B O 1
ATOM 3534 N N . VAL B 1 112 ? 7.195 8.477 9.57 1 96.19 112 VAL B N 1
ATOM 3535 C CA . VAL B 1 112 ? 5.875 8.953 9.961 1 96.19 112 VAL B CA 1
ATOM 3536 C C . VAL B 1 112 ? 5.672 8.75 11.461 1 96.19 112 VAL B C 1
ATOM 3538 O O . VAL B 1 112 ? 5.129 9.617 12.148 1 96.19 112 VAL B O 1
ATOM 3541 N N . PRO B 1 113 ? 6.102 7.598 12.031 1 95.56 113 PRO B N 1
ATOM 3542 C CA . PRO B 1 113 ? 5.91 7.445 13.477 1 95.56 113 PRO B CA 1
ATOM 3543 C C . PRO B 1 113 ? 6.566 8.562 14.281 1 95.56 113 PRO B C 1
ATOM 3545 O O . PRO B 1 113 ? 5.977 9.062 15.242 1 95.56 113 PRO B O 1
ATOM 3548 N N . ARG B 1 114 ? 7.723 8.984 13.828 1 95.69 114 ARG B N 1
ATOM 3549 C CA . ARG B 1 114 ? 8.43 10.07 14.492 1 95.69 114 ARG B CA 1
ATOM 3550 C C . ARG B 1 114 ? 7.738 11.406 14.242 1 95.69 114 ARG B C 1
ATOM 3552 O O . ARG B 1 114 ? 7.691 12.266 15.125 1 95.69 114 ARG B O 1
ATOM 3559 N N . LEU B 1 115 ? 7.258 11.531 13.086 1 97.12 115 LEU B N 1
ATOM 3560 C CA . LEU B 1 1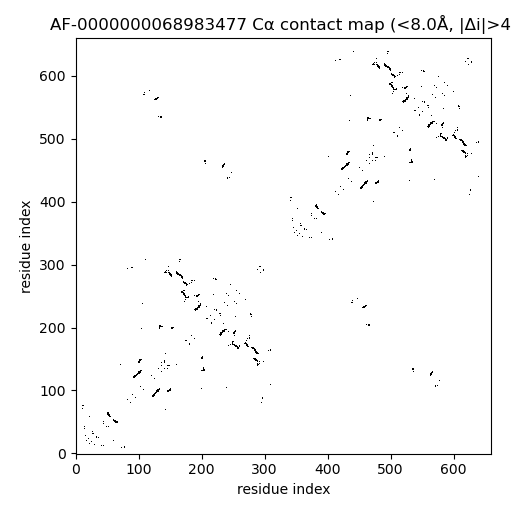15 ? 6.566 12.758 12.719 1 97.12 115 LEU B CA 1
ATOM 3561 C C . LEU B 1 115 ? 5.285 12.922 13.531 1 97.12 115 LEU B C 1
ATOM 3563 O O . LEU B 1 115 ? 5.008 14.008 14.047 1 97.12 115 LEU B O 1
ATOM 3567 N N . VAL B 1 116 ? 4.508 11.859 13.625 1 96.44 116 VAL B N 1
ATOM 3568 C CA . VAL B 1 116 ? 3.246 11.906 14.359 1 96.44 116 VAL B CA 1
ATOM 3569 C C . VAL B 1 116 ? 3.516 12.211 15.828 1 96.44 116 VAL B C 1
ATOM 3571 O O . VAL B 1 116 ? 2.781 12.977 16.453 1 96.44 116 VAL B O 1
ATOM 3574 N N . LYS B 1 117 ? 4.551 11.648 16.359 1 94.69 117 LYS B N 1
ATOM 3575 C CA . LYS B 1 117 ? 4.926 11.93 17.734 1 94.69 117 LYS B CA 1
ATOM 3576 C C . LYS B 1 117 ? 5.238 13.414 17.922 1 94.69 117 LYS B C 1
ATOM 3578 O O . LYS B 1 117 ? 4.758 14.039 18.875 1 94.69 117 LYS B O 1
ATOM 3583 N N . ALA B 1 118 ? 6.008 13.961 17.047 1 95 118 ALA B N 1
ATOM 3584 C CA . ALA B 1 118 ? 6.359 15.383 17.109 1 95 118 ALA B CA 1
ATOM 3585 C C . ALA B 1 118 ? 5.121 16.266 16.969 1 95 118 ALA B C 1
ATOM 3587 O O . ALA B 1 118 ? 4.984 17.266 17.672 1 95 118 ALA B O 1
ATOM 3588 N N . LEU B 1 119 ? 4.23 15.898 16.094 1 94.38 119 LEU B N 1
ATOM 3589 C CA . LEU B 1 119 ? 3.031 16.672 15.805 1 94.38 119 LEU B CA 1
ATOM 3590 C C . LEU B 1 119 ? 2.094 16.688 17 1 94.38 119 LEU B C 1
ATOM 3592 O O . LEU B 1 119 ? 1.375 17.672 17.219 1 94.38 119 LEU B O 1
ATOM 3596 N N . ARG B 1 120 ? 2.051 15.648 17.734 1 89.69 120 ARG B N 1
ATOM 3597 C CA . ARG B 1 120 ? 1.168 15.562 18.906 1 89.69 120 ARG B CA 1
ATOM 3598 C C . ARG B 1 120 ? 1.441 16.703 19.875 1 89.69 120 ARG B C 1
ATOM 3600 O O . ARG B 1 120 ? 0.518 17.219 20.516 1 89.69 120 ARG B O 1
ATOM 3607 N N . SER B 1 121 ? 2.654 17.094 19.969 1 88.75 121 SER B N 1
ATOM 3608 C CA . SER B 1 121 ? 3.051 18.156 20.875 1 88.75 121 SER B CA 1
ATOM 3609 C C . SER B 1 121 ? 2.918 19.531 20.219 1 88.75 121 SER B C 1
ATOM 3611 O O . SER B 1 121 ? 2.432 20.469 20.828 1 88.75 121 SER B O 1
ATOM 3613 N N . GLU B 1 122 ? 3.252 19.594 18.984 1 91.44 122 GLU B N 1
ATOM 3614 C CA . GLU B 1 122 ? 3.381 20.891 18.312 1 91.44 122 GLU B CA 1
ATOM 3615 C C . GLU B 1 122 ? 2.055 21.328 17.688 1 91.44 122 GLU B C 1
ATOM 3617 O O . GLU B 1 122 ? 1.744 22.516 17.641 1 91.44 122 GLU B O 1
ATOM 3622 N N . ALA B 1 123 ? 1.34 20.406 17.203 1 93.94 123 ALA B N 1
ATOM 3623 C CA . ALA B 1 123 ? 0.096 20.656 16.484 1 93.94 123 ALA B CA 1
ATOM 3624 C C . ALA B 1 123 ? -0.905 19.531 16.688 1 93.94 123 ALA B C 1
ATOM 3626 O O . ALA B 1 123 ? -1.248 18.812 15.734 1 93.94 123 ALA B O 1
ATOM 3627 N N . PRO B 1 124 ? -1.449 19.469 17.859 1 91.56 124 PRO B N 1
ATOM 3628 C CA . PRO B 1 124 ? -2.219 18.297 18.266 1 91.56 124 PRO B CA 1
ATOM 3629 C C . PRO B 1 124 ? -3.508 18.109 17.469 1 91.56 124 PRO B C 1
ATOM 3631 O O . PRO B 1 124 ? -4.098 17.031 17.484 1 91.56 124 PRO B O 1
ATOM 3634 N N . ASN B 1 125 ? -3.932 19.141 16.75 1 90.5 125 ASN B N 1
ATOM 3635 C CA . ASN B 1 125 ? -5.219 19.047 16.062 1 90.5 125 ASN B CA 1
ATOM 3636 C C . ASN B 1 125 ? -5.043 18.859 14.562 1 90.5 125 ASN B C 1
ATOM 3638 O O . ASN B 1 125 ? -6.023 18.766 13.828 1 90.5 125 ASN B O 1
ATOM 3642 N N . VAL B 1 126 ? -3.836 18.766 14.125 1 92.75 126 VAL B N 1
ATOM 3643 C CA . VAL B 1 126 ? -3.547 18.531 12.711 1 92.75 126 VAL B CA 1
ATOM 3644 C C . VAL B 1 126 ? -4 17.125 12.32 1 92.75 126 VAL B C 1
ATOM 3646 O O . VAL B 1 126 ? -3.871 16.172 13.109 1 92.75 126 VAL B O 1
ATOM 3649 N N . ILE B 1 127 ? -4.535 17.078 11.125 1 92.44 127 ILE B N 1
ATOM 3650 C CA . ILE B 1 127 ? -4.934 15.789 10.562 1 92.44 127 ILE B CA 1
ATOM 3651 C C . ILE B 1 127 ? -3.998 15.414 9.422 1 92.44 127 ILE B C 1
ATOM 3653 O O . ILE B 1 127 ? -3.734 16.234 8.531 1 92.44 127 ILE B O 1
ATOM 3657 N N . LEU B 1 128 ? -3.479 14.211 9.484 1 94.75 128 LEU B N 1
ATOM 3658 C CA . LEU B 1 128 ? -2.598 13.711 8.43 1 94.75 128 LEU B CA 1
ATOM 3659 C C . LEU B 1 128 ? -3.305 12.672 7.578 1 94.75 128 LEU B C 1
ATOM 3661 O O . LEU B 1 128 ? -3.852 11.695 8.102 1 94.75 128 LEU B O 1
ATOM 3665 N N . ASP B 1 129 ? -3.307 12.867 6.266 1 93.44 129 ASP B N 1
ATOM 3666 C CA . ASP B 1 129 ? -3.85 11.914 5.297 1 93.44 129 ASP B CA 1
ATOM 3667 C C . ASP B 1 129 ? -2.752 11.375 4.387 1 93.44 129 ASP B C 1
ATOM 3669 O O . ASP B 1 129 ? -2.352 12.039 3.424 1 93.44 129 ASP B O 1
ATOM 3673 N N . PHE B 1 130 ? -2.344 10.18 4.691 1 93.19 130 PHE B N 1
ATOM 3674 C CA . PHE B 1 130 ? -1.29 9.555 3.902 1 93.19 130 PHE B CA 1
ATOM 3675 C C . PHE B 1 130 ? -1.879 8.805 2.717 1 93.19 130 PHE B C 1
ATOM 3677 O O . PHE B 1 130 ? -2.746 7.941 2.891 1 93.19 130 PHE B O 1
ATOM 3684 N N . LEU B 1 131 ? -1.348 9.094 1.555 1 90.31 131 LEU B N 1
ATOM 3685 C CA . LEU B 1 131 ? -1.812 8.484 0.311 1 90.31 131 LEU B CA 1
ATOM 3686 C C . LEU B 1 131 ? -0.737 7.586 -0.287 1 90.31 131 LEU B C 1
ATOM 3688 O O . LEU B 1 131 ? 0.457 7.863 -0.158 1 90.31 131 LEU B O 1
ATOM 3692 N N . THR B 1 132 ? -1.242 6.562 -0.945 1 87.94 132 THR B N 1
ATOM 3693 C CA . THR B 1 132 ? -0.299 5.68 -1.62 1 87.94 132 THR B CA 1
ATOM 3694 C C . THR B 1 132 ? 0.124 6.262 -2.965 1 87.94 132 THR B C 1
ATOM 3696 O O . THR B 1 132 ? -0.656 6.961 -3.617 1 87.94 132 THR B O 1
ATOM 3699 N N . PRO B 1 133 ? 1.317 5.895 -3.373 1 87.19 133 PRO B N 1
ATOM 3700 C CA . PRO B 1 133 ? 1.813 6.441 -4.637 1 87.19 133 PRO B CA 1
ATOM 3701 C C . PRO B 1 133 ? 0.882 6.148 -5.812 1 87.19 133 PRO B C 1
ATOM 3703 O O . PRO B 1 133 ? 0.706 7 -6.691 1 87.19 133 PRO B O 1
ATOM 3706 N N . SER B 1 134 ? 0.252 5.055 -5.805 1 85.38 134 SER B N 1
ATOM 3707 C CA . SER B 1 134 ? -0.606 4.656 -6.914 1 85.38 134 SER B CA 1
ATOM 3708 C C . SER B 1 134 ? -1.884 5.488 -6.949 1 85.38 134 SER B C 1
ATOM 3710 O O . SER B 1 134 ? -2.576 5.527 -7.969 1 85.38 134 SER B O 1
ATOM 3712 N N . ASP B 1 135 ? -2.162 6.152 -5.852 1 84.81 135 ASP B N 1
ATOM 3713 C CA . ASP B 1 135 ? -3.41 6.898 -5.754 1 84.81 135 ASP B CA 1
ATOM 3714 C C . ASP B 1 135 ? -3.205 8.359 -6.137 1 84.81 135 ASP B C 1
ATOM 3716 O O . ASP B 1 135 ? -4.16 9.148 -6.152 1 84.81 135 ASP B O 1
ATOM 3720 N N . VAL B 1 136 ? -1.997 8.719 -6.414 1 84.19 136 VAL B N 1
ATOM 3721 C CA . VAL B 1 136 ? -1.681 10.125 -6.633 1 84.19 136 VAL B CA 1
ATOM 3722 C C . VAL B 1 136 ? -1.056 10.305 -8.016 1 84.19 136 VAL B C 1
ATOM 3724 O O . VAL B 1 136 ? -0.129 9.586 -8.383 1 84.19 136 VAL B O 1
ATOM 3727 N N . SER B 1 137 ? -1.561 11.211 -8.75 1 82.81 137 SER B N 1
ATOM 3728 C CA . SER B 1 137 ? -0.982 11.562 -10.047 1 82.81 137 SER B CA 1
ATOM 3729 C C . SER B 1 137 ? -0.123 12.82 -9.945 1 82.81 137 SER B C 1
ATOM 3731 O O . SER B 1 137 ? -0.208 13.562 -8.961 1 82.81 137 SER B O 1
ATOM 3733 N N . TYR B 1 138 ? 0.633 12.992 -10.969 1 81.38 138 TYR B N 1
ATOM 3734 C CA . TYR B 1 138 ? 1.401 14.234 -11.047 1 81.38 138 TYR B CA 1
ATOM 3735 C C . TYR B 1 138 ? 0.481 15.445 -11.055 1 81.38 138 TYR B C 1
ATOM 3737 O O . TYR B 1 138 ? 0.806 16.484 -10.469 1 81.38 138 TYR B O 1
ATOM 3745 N N . ARG B 1 139 ? -0.562 15.258 -11.68 1 81.69 139 ARG B N 1
ATOM 3746 C CA . ARG B 1 139 ? -1.533 16.344 -11.766 1 81.69 139 ARG B CA 1
ATOM 3747 C C . ARG B 1 139 ? -2.059 16.719 -10.383 1 81.69 139 ARG B C 1
ATOM 3749 O O . ARG B 1 139 ? -2.232 17.891 -10.07 1 81.69 139 ARG B O 1
ATOM 3756 N N . ASP B 1 140 ? -2.322 15.711 -9.539 1 83.81 140 ASP B N 1
ATOM 3757 C CA . ASP B 1 140 ? -2.762 15.945 -8.164 1 83.81 140 ASP B CA 1
ATOM 3758 C C . ASP B 1 140 ? -1.741 16.781 -7.395 1 83.81 140 ASP B C 1
ATOM 3760 O O . ASP B 1 140 ? -2.113 17.672 -6.621 1 83.81 140 ASP B O 1
ATOM 3764 N N . MET B 1 141 ? -0.535 16.547 -7.656 1 85.38 141 MET B N 1
ATOM 3765 C CA . MET B 1 141 ? 0.549 17.281 -7.004 1 85.38 141 MET B CA 1
ATOM 3766 C C . MET B 1 141 ? 0.663 18.703 -7.555 1 85.38 141 MET B C 1
ATOM 3768 O O . MET B 1 141 ? 0.825 19.656 -6.793 1 85.38 141 MET B O 1
ATOM 3772 N N . GLU B 1 142 ? 0.536 18.766 -8.797 1 82.31 142 GLU B N 1
ATOM 3773 C CA . GLU B 1 142 ? 0.677 20.062 -9.453 1 82.31 142 GLU B CA 1
ATOM 3774 C C . GLU B 1 142 ? -0.416 21.016 -9.008 1 82.31 142 GLU B C 1
ATOM 3776 O O . GLU B 1 142 ? -0.168 22.219 -8.852 1 82.31 142 GLU B O 1
ATOM 3781 N N . GLN B 1 143 ? -1.522 20.406 -8.758 1 76.69 143 GLN B N 1
ATOM 3782 C CA . GLN B 1 143 ? -2.678 21.234 -8.422 1 76.69 143 GLN B CA 1
ATOM 3783 C C . GLN B 1 143 ? -2.752 21.484 -6.918 1 76.69 143 GLN B C 1
ATOM 3785 O O . GLN B 1 143 ? -3.67 22.156 -6.438 1 76.69 143 GLN B O 1
ATOM 3790 N N . GLY B 1 144 ? -1.891 20.938 -6.227 1 78.5 144 GLY B N 1
ATOM 3791 C CA . GLY B 1 144 ? -1.833 21.172 -4.789 1 78.5 144 GLY B CA 1
ATOM 3792 C C . GLY B 1 144 ? -2.863 20.375 -4.016 1 78.5 144 GLY B C 1
ATOM 3793 O O . GLY B 1 144 ? -3.119 20.656 -2.842 1 78.5 144 GLY B O 1
ATOM 3794 N N . ARG B 1 145 ? -3.531 19.453 -4.66 1 82.88 145 ARG B N 1
ATOM 3795 C CA . ARG B 1 145 ? -4.457 18.578 -3.949 1 82.88 145 ARG B CA 1
ATOM 3796 C C . ARG B 1 145 ? -3.713 17.688 -2.955 1 82.88 145 ARG B C 1
ATOM 3798 O O . ARG B 1 145 ? -4.289 17.25 -1.956 1 82.88 145 ARG B O 1
ATOM 3805 N N . VAL B 1 146 ? -2.539 17.422 -3.324 1 91 146 VAL B N 1
ATOM 3806 C CA . VAL B 1 146 ? -1.603 16.734 -2.432 1 91 146 VAL B CA 1
ATOM 3807 C C . VAL B 1 146 ? -0.521 17.719 -1.98 1 91 146 VAL B C 1
ATOM 3809 O O . VAL B 1 146 ? 0.106 18.391 -2.807 1 91 146 VAL B O 1
ATOM 3812 N N . ASP B 1 147 ? -0.364 17.766 -0.677 1 92.5 147 ASP B N 1
ATOM 3813 C CA . ASP B 1 147 ? 0.533 18.781 -0.121 1 92.5 147 ASP B CA 1
ATOM 3814 C C . ASP B 1 147 ? 1.994 18.422 -0.392 1 92.5 147 ASP B C 1
ATOM 3816 O O . ASP B 1 147 ? 2.789 19.281 -0.762 1 92.5 147 ASP B O 1
ATOM 3820 N N . LEU B 1 148 ? 2.303 17.172 -0.128 1 94.94 148 LEU B N 1
ATOM 3821 C CA . LEU B 1 148 ? 3.686 16.719 -0.203 1 94.94 148 LEU B CA 1
ATOM 3822 C C . LEU B 1 148 ? 3.758 15.281 -0.719 1 94.94 148 LEU B C 1
ATOM 3824 O O . LEU B 1 148 ? 2.828 14.492 -0.518 1 94.94 148 LEU B O 1
ATOM 3828 N N . ALA B 1 149 ? 4.852 15.031 -1.404 1 95.19 149 ALA B N 1
ATOM 3829 C CA . ALA B 1 149 ? 5.23 13.656 -1.714 1 95.19 149 ALA B CA 1
ATOM 3830 C C . ALA B 1 149 ? 6.594 13.32 -1.119 1 95.19 149 ALA B C 1
ATOM 3832 O O . ALA B 1 149 ? 7.543 14.094 -1.244 1 95.19 149 ALA B O 1
ATOM 3833 N N . ILE B 1 150 ? 6.656 12.25 -0.39 1 96 150 ILE B N 1
ATOM 3834 C CA . ILE B 1 150 ? 7.918 11.75 0.151 1 96 150 ILE B CA 1
ATOM 3835 C C . ILE B 1 150 ? 8.18 10.344 -0.373 1 96 150 ILE B C 1
ATOM 3837 O O . ILE B 1 150 ? 7.484 9.391 0.004 1 96 150 ILE B O 1
ATOM 3841 N N . ASN B 1 151 ? 9.133 10.219 -1.207 1 93.44 151 ASN B N 1
ATOM 3842 C CA . ASN B 1 151 ? 9.414 8.945 -1.869 1 93.44 151 ASN B CA 1
ATOM 3843 C C . ASN B 1 151 ? 10.797 8.945 -2.52 1 93.44 151 ASN B C 1
ATOM 3845 O O . ASN B 1 151 ? 11.523 9.938 -2.436 1 93.44 151 ASN B O 1
ATOM 3849 N N . ARG B 1 152 ? 11.18 7.789 -2.967 1 91.19 152 ARG B N 1
ATOM 3850 C CA . ARG B 1 152 ? 12.273 7.691 -3.934 1 91.19 152 ARG B CA 1
ATOM 3851 C C . ARG B 1 152 ? 11.773 7.969 -5.348 1 91.19 152 ARG B C 1
ATOM 3853 O O . ARG B 1 152 ? 10.906 7.258 -5.855 1 91.19 152 ARG B O 1
ATOM 3860 N N . PHE B 1 153 ? 12.289 9.055 -5.945 1 85 153 PHE B N 1
ATOM 3861 C CA . PHE B 1 153 ? 11.852 9.43 -7.289 1 85 153 PHE B CA 1
ATOM 3862 C C . PHE B 1 153 ? 12.961 9.188 -8.305 1 85 153 PHE B C 1
ATOM 3864 O O . PHE B 1 153 ? 14.117 9.539 -8.062 1 85 153 PHE B O 1
ATOM 3871 N N . ASN B 1 154 ? 12.555 8.508 -9.367 1 76.56 154 ASN B N 1
ATOM 3872 C CA . ASN B 1 154 ? 13.523 8.422 -10.453 1 76.56 154 ASN B CA 1
ATOM 3873 C C . ASN B 1 154 ? 13.656 9.75 -11.195 1 76.56 154 ASN B C 1
ATOM 3875 O O . ASN B 1 154 ? 14.758 10.156 -11.547 1 76.56 154 ASN B O 1
ATOM 3879 N N . GLU B 1 155 ? 12.469 10.328 -11.406 1 78.94 155 GLU B N 1
ATOM 3880 C CA . GLU B 1 155 ? 12.398 11.633 -12.055 1 78.94 155 GLU B CA 1
ATOM 3881 C C . GLU B 1 155 ? 11.266 12.477 -11.477 1 78.94 155 GLU B C 1
ATOM 3883 O O . GLU B 1 155 ? 10.211 11.945 -11.109 1 78.94 155 GLU B O 1
ATOM 3888 N N . ILE B 1 156 ? 11.555 13.703 -11.211 1 78.31 156 ILE B N 1
ATOM 3889 C CA . ILE B 1 156 ? 10.555 14.68 -10.797 1 78.31 156 ILE B CA 1
ATOM 3890 C C . ILE B 1 156 ? 10.57 15.875 -11.742 1 78.31 156 ILE B C 1
ATOM 3892 O O . ILE B 1 156 ? 11.633 16.375 -12.102 1 78.31 156 ILE B O 1
ATOM 3896 N N . PRO B 1 157 ? 9.383 16.172 -12.148 1 80.88 157 PRO B N 1
ATOM 3897 C CA . PRO B 1 157 ? 9.367 17.375 -12.977 1 80.88 157 PRO B CA 1
ATOM 3898 C C . PRO B 1 157 ? 10.133 18.547 -12.352 1 80.88 157 PRO B C 1
ATOM 3900 O O . PRO B 1 157 ? 10.062 18.75 -11.141 1 80.88 157 PRO B O 1
ATOM 3903 N N . GLN B 1 158 ? 10.805 19.219 -13.156 1 80 158 GLN B N 1
ATOM 3904 C CA . GLN B 1 158 ? 11.664 20.312 -12.703 1 80 158 GLN B CA 1
ATOM 3905 C C . GLN B 1 158 ? 10.852 21.422 -12.062 1 80 158 GLN B C 1
ATOM 3907 O O . GLN B 1 158 ? 11.391 22.234 -11.297 1 80 158 GLN B O 1
ATOM 3912 N N . SER B 1 159 ? 9.656 21.406 -12.367 1 85.44 159 SER B N 1
ATOM 3913 C CA . SER B 1 159 ? 8.812 22.469 -11.828 1 85.44 159 SER B CA 1
ATOM 3914 C C . SER B 1 159 ? 8.547 22.266 -10.344 1 85.44 159 SER B C 1
ATOM 3916 O O . SER B 1 159 ? 8.141 23.203 -9.648 1 85.44 159 SER B O 1
ATOM 3918 N N . PHE B 1 160 ? 8.781 21.125 -9.898 1 90.81 160 PHE B N 1
ATOM 3919 C CA . PHE B 1 160 ? 8.539 20.844 -8.484 1 90.81 160 PHE B CA 1
ATOM 3920 C C . PHE B 1 160 ? 9.734 21.281 -7.645 1 90.81 160 PHE B C 1
ATOM 3922 O O . PHE B 1 160 ? 10.875 21.234 -8.109 1 90.81 160 PHE B O 1
ATOM 3929 N N . HIS B 1 161 ? 9.445 21.781 -6.488 1 93 161 HIS B N 1
ATOM 3930 C CA . HIS B 1 161 ? 10.492 21.875 -5.48 1 93 161 HIS B CA 1
ATOM 3931 C C . HIS B 1 161 ? 10.789 20.531 -4.848 1 93 161 HIS B C 1
ATOM 3933 O O . HIS B 1 161 ? 9.898 19.672 -4.762 1 93 161 HIS B O 1
ATOM 3939 N N . GLN B 1 162 ? 11.984 20.312 -4.484 1 94.56 162 GLN B N 1
ATOM 3940 C CA . GLN B 1 162 ? 12.359 19.062 -3.828 1 94.56 162 GLN B CA 1
ATOM 3941 C C . GLN B 1 162 ? 13.5 19.281 -2.836 1 94.56 162 GLN B C 1
ATOM 3943 O O . GLN B 1 162 ? 14.312 20.188 -3.01 1 94.56 162 GLN B O 1
ATOM 3948 N N . VAL B 1 163 ? 13.523 18.547 -1.807 1 96.56 163 VAL B N 1
ATOM 3949 C CA . VAL B 1 163 ? 14.594 18.562 -0.814 1 96.56 163 VAL B CA 1
ATOM 3950 C C . VAL B 1 163 ? 14.938 17.141 -0.394 1 96.56 163 VAL B C 1
ATOM 3952 O O . VAL B 1 163 ? 14.055 16.281 -0.297 1 96.56 163 VAL B O 1
ATOM 3955 N N . LEU B 1 164 ? 16.219 16.891 -0.178 1 97.12 164 LEU B N 1
ATOM 3956 C CA . LEU B 1 164 ? 16.688 15.602 0.324 1 97.12 164 LEU B CA 1
ATOM 3957 C C . LEU B 1 164 ? 16.266 15.406 1.778 1 97.12 164 LEU B C 1
ATOM 3959 O O . LEU B 1 164 ? 16.547 16.25 2.629 1 97.12 164 LEU B O 1
ATOM 3963 N N . VAL B 1 165 ? 15.547 14.32 2.068 1 98 165 VAL B N 1
ATOM 3964 C CA . VAL B 1 165 ? 15.172 13.977 3.436 1 98 165 VAL B CA 1
ATOM 3965 C C . VAL B 1 165 ? 16.312 13.195 4.102 1 98 165 VAL B C 1
ATOM 3967 O O . VAL B 1 165 ? 16.797 13.586 5.16 1 98 165 VAL B O 1
ATOM 3970 N N . TRP B 1 166 ? 16.703 12.039 3.488 1 98.06 166 TRP B N 1
ATOM 3971 C CA . TRP B 1 166 ? 17.891 11.312 3.928 1 98.06 166 TRP B CA 1
ATOM 3972 C C . TRP B 1 166 ? 18.375 10.344 2.855 1 98.06 166 TRP B C 1
ATOM 3974 O O . TRP B 1 166 ? 17.734 10.203 1.811 1 98.06 166 TRP B O 1
ATOM 3984 N N . ARG B 1 167 ? 19.531 9.844 3.035 1 97.12 167 ARG B N 1
ATOM 3985 C CA . ARG B 1 167 ? 20.062 8.727 2.266 1 97.12 167 ARG B CA 1
ATOM 3986 C C . ARG B 1 167 ? 20.016 7.434 3.074 1 97.12 167 ARG B C 1
ATOM 3988 O O . ARG B 1 167 ? 20.078 7.461 4.305 1 97.12 167 ARG B O 1
ATOM 3995 N N . ASP B 1 168 ? 19.828 6.391 2.383 1 96.81 168 ASP B N 1
ATOM 3996 C CA . ASP B 1 168 ? 19.797 5.082 3.027 1 96.81 168 ASP B CA 1
ATOM 3997 C C . ASP B 1 168 ? 20.516 4.035 2.172 1 96.81 168 ASP B C 1
ATOM 3999 O O . ASP B 1 168 ? 20.781 4.27 0.993 1 96.81 168 ASP B O 1
ATOM 4003 N N . THR B 1 169 ? 20.938 3.037 2.828 1 97 169 THR B N 1
ATOM 4004 C CA . THR B 1 169 ? 21.594 1.903 2.193 1 97 169 THR B CA 1
ATOM 4005 C C . THR B 1 169 ? 20.688 0.684 2.172 1 97 169 THR B C 1
ATOM 4007 O O . THR B 1 169 ? 19.484 0.797 2.443 1 97 169 THR B O 1
ATOM 4010 N N . PHE B 1 170 ? 21.266 -0.442 1.728 1 97.25 170 PHE B N 1
ATOM 4011 C CA . PHE B 1 170 ? 20.484 -1.671 1.656 1 97.25 170 PHE B CA 1
ATOM 4012 C C . PHE B 1 170 ? 21.031 -2.723 2.611 1 97.25 170 PHE B C 1
ATOM 4014 O O . PHE B 1 170 ? 22.234 -2.74 2.895 1 97.25 170 PHE B O 1
ATOM 4021 N N . SER B 1 171 ? 20.172 -3.553 3.088 1 98 171 SER B N 1
ATOM 4022 C CA . SER B 1 171 ? 20.5 -4.715 3.91 1 98 171 SER B CA 1
ATOM 4023 C C . SER B 1 171 ? 19.672 -5.926 3.506 1 98 171 SER B C 1
ATOM 4025 O O . SER B 1 171 ? 18.609 -5.785 2.885 1 98 171 SER B O 1
ATOM 4027 N N . CYS B 1 172 ? 20.188 -7.066 3.812 1 98.25 172 CYS B N 1
ATOM 4028 C CA . CYS B 1 172 ? 19.469 -8.312 3.521 1 98.25 172 CYS B CA 1
ATOM 4029 C C . CYS B 1 172 ? 18.812 -8.867 4.777 1 98.25 172 CYS B C 1
ATOM 4031 O O . CYS B 1 172 ? 19.438 -8.906 5.844 1 98.25 172 CYS B O 1
ATOM 4033 N N . LEU B 1 173 ? 17.594 -9.227 4.652 1 97.44 173 LEU B N 1
ATOM 4034 C CA . LEU B 1 173 ? 16.844 -9.898 5.703 1 97.44 173 LEU B CA 1
ATOM 4035 C C . LEU B 1 173 ? 16.734 -11.398 5.43 1 97.44 173 LEU B C 1
ATOM 4037 O O . LEU B 1 173 ? 16.328 -11.805 4.34 1 97.44 173 LEU B O 1
ATOM 4041 N N . LEU B 1 174 ? 17.172 -12.18 6.398 1 97.25 174 LEU B N 1
ATOM 4042 C CA . LEU B 1 174 ? 17.109 -13.641 6.328 1 97.25 174 LEU B CA 1
ATOM 4043 C C . LEU B 1 174 ? 16.438 -14.211 7.57 1 97.25 174 LEU B C 1
ATOM 4045 O O . LEU B 1 174 ? 16.453 -13.594 8.633 1 97.25 174 LEU B O 1
ATOM 4049 N N . SER B 1 175 ? 15.844 -15.383 7.371 1 96.62 175 SER B N 1
ATOM 4050 C CA . SER B 1 175 ? 15.469 -16.156 8.555 1 96.62 175 SER B CA 1
ATOM 4051 C C . SER B 1 175 ? 16.703 -16.531 9.383 1 96.62 175 SER B C 1
ATOM 4053 O O . SER B 1 175 ? 17.75 -16.844 8.828 1 96.62 175 SER B O 1
ATOM 4055 N N . ALA B 1 176 ? 16.531 -16.469 10.703 1 96.38 176 ALA B N 1
ATOM 4056 C CA . ALA B 1 176 ? 17.625 -16.906 11.586 1 96.38 176 ALA B CA 1
ATOM 4057 C C . ALA B 1 176 ? 18 -18.344 11.32 1 96.38 176 ALA B C 1
ATOM 4059 O O . ALA B 1 176 ? 19.141 -18.75 11.578 1 96.38 176 ALA B O 1
ATOM 4060 N N . ASP B 1 177 ? 17.109 -19.078 10.727 1 96.25 177 ASP B N 1
ATOM 4061 C CA . ASP B 1 177 ? 17.328 -20.5 10.445 1 96.25 177 ASP B CA 1
ATOM 4062 C C . ASP B 1 177 ? 17.734 -20.719 8.992 1 96.25 177 ASP B C 1
ATOM 4064 O O . ASP B 1 177 ? 17.75 -21.844 8.508 1 96.25 177 ASP B O 1
ATOM 4068 N N . SER B 1 178 ? 17.969 -19.656 8.328 1 96.88 178 SER B N 1
ATOM 4069 C CA . SER B 1 178 ? 18.391 -19.797 6.934 1 96.88 178 SER B CA 1
ATOM 4070 C C . SER B 1 178 ? 19.703 -20.562 6.816 1 96.88 178 SER B C 1
ATOM 4072 O O . SER B 1 178 ? 20.609 -20.375 7.613 1 96.88 178 SER B O 1
ATOM 4074 N N . PRO B 1 179 ? 19.812 -21.375 5.785 1 96.5 179 PRO B N 1
ATOM 4075 C CA . PRO B 1 179 ? 21.078 -22.078 5.566 1 96.5 179 PRO B CA 1
ATOM 4076 C C . PRO B 1 179 ? 22.203 -21.141 5.148 1 96.5 179 PRO B C 1
ATOM 4078 O O . PRO B 1 179 ? 23.375 -21.547 5.133 1 96.5 179 PRO B O 1
ATOM 4081 N N . TYR B 1 180 ? 21.859 -19.938 4.891 1 96.81 180 TYR B N 1
ATOM 4082 C CA . TYR B 1 180 ? 22.844 -19.031 4.312 1 96.81 180 TYR B CA 1
ATOM 4083 C C . TYR B 1 180 ? 23.406 -18.078 5.367 1 96.81 180 TYR B C 1
ATOM 4085 O O . TYR B 1 180 ? 24.328 -17.312 5.094 1 96.81 180 TYR B O 1
ATOM 4093 N N . VAL B 1 181 ? 22.906 -18.109 6.562 1 96.44 181 VAL B N 1
ATOM 4094 C CA . VAL B 1 181 ? 23.234 -17.109 7.578 1 96.44 181 VAL B CA 1
ATOM 4095 C C . VAL B 1 181 ? 24.734 -17.188 7.887 1 96.44 181 VAL B C 1
ATOM 4097 O O . VAL B 1 181 ? 25.406 -16.156 7.957 1 96.44 181 VAL B O 1
ATOM 4100 N N . SER B 1 182 ? 25.312 -18.312 8.016 1 95.62 182 SER B N 1
ATOM 4101 C CA . SER B 1 182 ? 26.688 -18.484 8.438 1 95.62 182 SER B CA 1
ATOM 4102 C C . SER B 1 182 ? 27.656 -18.234 7.285 1 95.62 182 SER B C 1
ATOM 4104 O O . SER B 1 182 ? 28.812 -17.844 7.508 1 95.62 182 SER B O 1
ATOM 4106 N N . ARG B 1 183 ? 27.25 -18.484 6.105 1 95.62 183 ARG B N 1
ATOM 4107 C CA . ARG B 1 183 ? 28.062 -18.25 4.922 1 95.62 183 ARG B CA 1
ATOM 4108 C C . ARG B 1 183 ? 27.328 -17.359 3.922 1 95.62 183 ARG B C 1
ATOM 4110 O O . ARG B 1 183 ? 27.047 -17.781 2.795 1 95.62 183 ARG B O 1
ATOM 4117 N N . PHE B 1 184 ? 27.203 -16.172 4.281 1 97.56 184 PHE B N 1
ATOM 4118 C CA . PHE B 1 184 ? 26.469 -15.242 3.438 1 97.56 184 PHE B CA 1
ATOM 4119 C C . PHE B 1 184 ? 27.422 -14.555 2.455 1 97.56 184 PHE B C 1
ATOM 4121 O O . PHE B 1 184 ? 28.172 -13.656 2.836 1 97.56 184 PHE B O 1
ATOM 4128 N N . ASN B 1 185 ? 27.484 -15.016 1.331 1 98.06 185 ASN B N 1
ATOM 4129 C CA . ASN B 1 185 ? 28.281 -14.5 0.226 1 98.06 185 ASN B CA 1
ATOM 4130 C C . ASN B 1 185 ? 27.469 -14.422 -1.064 1 98.06 185 ASN B C 1
ATOM 4132 O O . ASN B 1 185 ? 26.281 -14.758 -1.08 1 98.06 185 ASN B O 1
ATOM 4136 N N . LEU B 1 186 ? 28.094 -13.945 -2.143 1 98.19 186 LEU B N 1
ATOM 4137 C CA . LEU B 1 186 ? 27.375 -13.703 -3.385 1 98.19 186 LEU B CA 1
ATOM 4138 C C . LEU B 1 186 ? 26.828 -15.008 -3.957 1 98.19 186 LEU B C 1
ATOM 4140 O O . LEU B 1 186 ? 25.688 -15.047 -4.441 1 98.19 186 LEU B O 1
ATOM 4144 N N . LYS B 1 187 ? 27.625 -16.016 -3.881 1 97.88 187 LYS B N 1
ATOM 4145 C CA . LYS B 1 187 ? 27.219 -17.312 -4.41 1 97.88 187 LYS B CA 1
ATOM 4146 C C . LYS B 1 187 ? 25.938 -17.812 -3.73 1 97.88 187 LYS B C 1
ATOM 4148 O O . LYS B 1 187 ? 24.984 -18.188 -4.402 1 97.88 187 LYS B O 1
ATOM 4153 N N . ASN B 1 188 ? 25.938 -17.75 -2.398 1 97.88 188 ASN B N 1
ATOM 4154 C CA . ASN B 1 188 ? 24.781 -18.234 -1.643 1 97.88 188 ASN B CA 1
ATOM 4155 C C . ASN B 1 188 ? 23.594 -17.281 -1.779 1 97.88 188 ASN B C 1
ATOM 4157 O O . ASN B 1 188 ? 22.438 -17.703 -1.776 1 97.88 188 ASN B O 1
ATOM 4161 N N . TYR B 1 189 ? 23.891 -16 -1.92 1 98.31 189 TYR B N 1
ATOM 4162 C CA . TYR B 1 189 ? 22.859 -15.016 -2.213 1 98.31 189 TYR B CA 1
ATOM 4163 C C . TYR B 1 189 ? 22.125 -15.359 -3.502 1 98.31 189 TYR B C 1
ATOM 4165 O O . TYR B 1 189 ? 20.891 -15.289 -3.559 1 98.31 189 TYR B O 1
ATOM 4173 N N . LEU B 1 190 ? 22.844 -15.812 -4.457 1 97.44 190 LEU B N 1
ATOM 4174 C CA . LEU B 1 190 ? 22.266 -16.078 -5.77 1 97.44 190 LEU B CA 1
ATOM 4175 C C . LEU B 1 190 ? 21.547 -17.422 -5.793 1 97.44 190 LEU B C 1
ATOM 4177 O O . LEU B 1 190 ? 20.688 -17.656 -6.641 1 97.44 190 LEU B O 1
ATOM 4181 N N . LYS B 1 191 ? 21.938 -18.281 -4.871 1 96.5 191 LYS B N 1
ATOM 4182 C CA . LYS B 1 191 ? 21.281 -19.578 -4.773 1 96.5 191 LYS B CA 1
ATOM 4183 C C . LYS B 1 191 ? 19.922 -19.469 -4.098 1 96.5 191 LYS B C 1
ATOM 4185 O O . LYS B 1 191 ? 19.047 -20.312 -4.324 1 96.5 191 LYS B O 1
ATOM 4190 N N . ALA B 1 192 ? 19.75 -18.5 -3.355 1 96.5 192 ALA B N 1
ATOM 4191 C CA . ALA B 1 192 ? 18.547 -18.312 -2.561 1 96.5 192 ALA B CA 1
ATOM 4192 C C . ALA B 1 192 ? 17.375 -17.859 -3.436 1 96.5 192 ALA B C 1
ATOM 4194 O O . ALA B 1 192 ? 17.562 -17.484 -4.59 1 96.5 192 ALA B O 1
ATOM 4195 N N . GLN B 1 193 ? 16.172 -18.031 -2.859 1 95.31 193 GLN B N 1
ATOM 4196 C CA . GLN B 1 193 ? 14.984 -17.359 -3.383 1 95.31 193 GLN B CA 1
ATOM 4197 C C . GLN B 1 193 ? 14.852 -15.953 -2.791 1 95.31 193 GLN B C 1
ATOM 4199 O O . GLN B 1 193 ? 15.352 -15.688 -1.697 1 95.31 193 GLN B O 1
ATOM 4204 N N . HIS B 1 194 ? 14.172 -15.078 -3.572 1 96.19 194 HIS B N 1
ATOM 4205 C CA . HIS B 1 194 ? 14.164 -13.688 -3.127 1 96.19 194 HIS B CA 1
ATOM 4206 C C . HIS B 1 194 ? 12.758 -13.117 -3.125 1 96.19 194 HIS B C 1
ATOM 4208 O O . HIS B 1 194 ? 11.906 -13.539 -3.91 1 96.19 194 HIS B O 1
ATOM 4214 N N . VAL B 1 195 ? 12.57 -12.195 -2.207 1 95.88 195 VAL B N 1
ATOM 4215 C CA . VAL B 1 195 ? 11.414 -11.305 -2.197 1 95.88 195 VAL B CA 1
ATOM 4216 C C . VAL B 1 195 ? 11.812 -9.938 -2.762 1 95.88 195 VAL B C 1
ATOM 4218 O O . VAL B 1 195 ? 12.812 -9.359 -2.35 1 95.88 195 VAL B O 1
ATOM 4221 N N . TRP B 1 196 ? 11.094 -9.539 -3.754 1 93.38 196 TRP B N 1
ATOM 4222 C CA . TRP B 1 196 ? 11.25 -8.195 -4.305 1 93.38 196 TRP B CA 1
ATOM 4223 C C . TRP B 1 196 ? 10.188 -7.254 -3.748 1 93.38 196 TRP B C 1
ATOM 4225 O O . TRP B 1 196 ? 9 -7.559 -3.781 1 93.38 196 TRP B O 1
ATOM 4235 N N . VAL B 1 197 ? 10.672 -6.145 -3.148 1 90.56 197 VAL B N 1
ATOM 4236 C CA . VAL B 1 197 ? 9.758 -5.156 -2.586 1 90.56 197 VAL B CA 1
ATOM 4237 C C . VAL B 1 197 ? 10.031 -3.787 -3.201 1 90.56 197 VAL B C 1
ATOM 4239 O O . VAL B 1 197 ? 11.156 -3.281 -3.127 1 90.56 197 VAL B O 1
ATOM 4242 N N . SER B 1 198 ? 8.984 -3.252 -3.805 1 77.25 198 SER B N 1
ATOM 4243 C CA . SER B 1 198 ? 9.188 -1.881 -4.262 1 77.25 198 SER B CA 1
ATOM 4244 C C . SER B 1 198 ? 7.863 -1.229 -4.648 1 77.25 198 SER B C 1
ATOM 4246 O O . SER B 1 198 ? 6.973 -1.893 -5.184 1 77.25 198 SER B O 1
ATOM 4248 N N . LYS B 1 199 ? 7.715 -0.117 -4.195 1 72.81 199 LYS B N 1
ATOM 4249 C CA . LYS B 1 199 ? 6.754 0.818 -4.773 1 72.81 199 LYS B CA 1
ATOM 4250 C C . LYS B 1 199 ? 7.352 2.217 -4.898 1 72.81 199 LYS B C 1
ATOM 4252 O O . LYS B 1 199 ? 7.238 3.031 -3.98 1 72.81 199 LYS B O 1
ATOM 4257 N N . THR B 1 200 ? 8.141 2.459 -5.953 1 66.12 200 THR B N 1
ATOM 4258 C CA . THR B 1 200 ? 8.812 3.732 -6.184 1 66.12 200 THR B CA 1
ATOM 4259 C C . THR B 1 200 ? 8.008 4.609 -7.137 1 66.12 200 THR B C 1
ATOM 4261 O O . THR B 1 200 ? 7.062 4.137 -7.773 1 66.12 200 THR B O 1
ATOM 4264 N N . GLY B 1 201 ? 8.273 5.809 -7.094 1 66.94 201 GLY B N 1
ATOM 4265 C CA . GLY B 1 201 ? 7.652 6.734 -8.023 1 66.94 201 GLY B CA 1
ATOM 4266 C C . GLY B 1 201 ? 6.246 7.133 -7.621 1 66.94 201 GLY B C 1
ATOM 4267 O O . GLY B 1 201 ? 5.938 7.219 -6.43 1 66.94 201 GLY B O 1
ATOM 4268 N N . MET B 1 202 ? 5.539 7.562 -8.664 1 70.12 202 MET B N 1
ATOM 4269 C CA . MET B 1 202 ? 4.156 8 -8.492 1 70.12 202 MET B CA 1
ATOM 4270 C C . MET B 1 202 ? 3.268 7.438 -9.594 1 70.12 202 MET B C 1
ATOM 4272 O O . MET B 1 202 ? 3.729 7.207 -10.711 1 70.12 202 MET B O 1
ATOM 4276 N N . GLY B 1 203 ? 2.07 7.172 -9.141 1 70.38 203 GLY B N 1
ATOM 4277 C CA . GLY B 1 203 ? 1.102 6.719 -10.125 1 70.38 203 GLY B CA 1
ATOM 4278 C C . GLY B 1 203 ? 0.941 5.211 -10.156 1 70.38 203 GLY B C 1
ATOM 4279 O O . GLY B 1 203 ? 1.53 4.504 -9.336 1 70.38 203 GLY B O 1
ATOM 4280 N N . VAL B 1 204 ? 0.108 4.801 -11.078 1 67.75 204 VAL B N 1
ATOM 4281 C CA . VAL B 1 204 ? -0.225 3.389 -11.219 1 67.75 204 VAL B CA 1
ATOM 4282 C C . VAL B 1 204 ? 0.954 2.641 -11.844 1 67.75 204 VAL B C 1
ATOM 4284 O O . VAL B 1 204 ? 1.588 3.135 -12.773 1 67.75 204 VAL B O 1
ATOM 4287 N N . GLY B 1 205 ? 1.424 1.642 -11.227 1 65 205 GLY B N 1
ATOM 4288 C CA . GLY B 1 205 ? 2.424 0.734 -11.766 1 65 205 GLY B CA 1
ATOM 4289 C C . GLY B 1 205 ? 1.97 -0.713 -11.781 1 65 205 GLY B C 1
ATOM 4290 O O . GLY B 1 205 ? 1.728 -1.305 -10.727 1 65 205 GLY B O 1
ATOM 4291 N N . PHE B 1 206 ? 1.739 -1.043 -13.07 1 62.44 206 PHE B N 1
ATOM 4292 C CA . PHE B 1 206 ? 1.191 -2.389 -13.188 1 62.44 206 PHE B CA 1
ATOM 4293 C C . PHE B 1 206 ? 2.303 -3.432 -13.148 1 62.44 206 PHE B C 1
ATOM 4295 O O . PHE B 1 206 ? 3.344 -3.264 -13.781 1 62.44 206 PHE B O 1
ATOM 4302 N N . GLY B 1 207 ? 2.15 -4.52 -12.438 1 64.75 207 GLY B N 1
ATOM 4303 C CA . GLY B 1 207 ? 2.84 -5.785 -12.258 1 64.75 207 GLY B CA 1
ATOM 4304 C C . GLY B 1 207 ? 4.258 -5.777 -12.797 1 64.75 207 GLY B C 1
ATOM 4305 O O . GLY B 1 207 ? 4.707 -4.773 -13.359 1 64.75 207 GLY B O 1
ATOM 4306 N N . VAL B 1 208 ? 5.113 -6.668 -12.336 1 63.44 208 VAL B N 1
ATOM 4307 C CA . VAL B 1 208 ? 6.52 -6.816 -12.695 1 63.44 208 VAL B CA 1
ATOM 4308 C C . VAL B 1 208 ? 6.664 -7.887 -13.773 1 63.44 208 VAL B C 1
ATOM 4310 O O . VAL B 1 208 ? 5.859 -8.812 -13.852 1 63.44 208 VAL B O 1
ATOM 4313 N N . ASN B 1 209 ? 7.363 -7.562 -14.789 1 63.5 209 ASN B N 1
ATOM 4314 C CA . ASN B 1 209 ? 7.824 -8.633 -15.664 1 63.5 209 ASN B CA 1
ATOM 4315 C C . ASN B 1 209 ? 9.133 -9.234 -15.172 1 63.5 209 ASN B C 1
ATOM 4317 O O . ASN B 1 209 ? 10.195 -8.633 -15.328 1 63.5 209 ASN B O 1
ATOM 4321 N N . PRO B 1 210 ? 8.969 -10.398 -14.578 1 61.78 210 PRO B N 1
ATOM 4322 C CA . PRO B 1 210 ? 10.156 -10.992 -13.969 1 61.78 210 PRO B CA 1
ATOM 4323 C C . PRO B 1 210 ? 11.289 -11.203 -14.977 1 61.78 210 PRO B C 1
ATOM 4325 O O . PRO B 1 210 ? 12.453 -11.305 -14.586 1 61.78 210 PRO B O 1
ATOM 4328 N N . GLU B 1 211 ? 10.922 -11.336 -16.188 1 59.72 211 GLU B N 1
ATOM 4329 C CA . GLU B 1 211 ? 11.945 -11.617 -17.203 1 59.72 211 GLU B CA 1
ATOM 4330 C C . GLU B 1 211 ? 12.719 -10.352 -17.562 1 59.72 211 GLU B C 1
ATOM 4332 O O . GLU B 1 211 ? 13.82 -10.43 -18.109 1 59.72 211 GLU B O 1
ATOM 4337 N N . LYS B 1 212 ? 12.078 -9.281 -17.297 1 60 212 LYS B N 1
ATOM 4338 C CA . LYS B 1 212 ? 12.781 -8.031 -17.594 1 60 212 LYS B CA 1
ATOM 4339 C C . LYS B 1 212 ? 13.453 -7.473 -16.344 1 60 212 LYS B C 1
ATOM 4341 O O . LYS B 1 212 ? 12.797 -6.867 -15.5 1 60 212 LYS B O 1
ATOM 4346 N N . SER B 1 213 ? 14.773 -7.824 -16.094 1 52.03 213 SER B N 1
ATOM 4347 C CA . SER B 1 213 ? 15.547 -7.477 -14.898 1 52.03 213 SER B CA 1
ATOM 4348 C C . SER B 1 213 ? 15.68 -5.961 -14.75 1 52.03 213 SER B C 1
ATOM 4350 O O . SER B 1 213 ? 15.633 -5.434 -13.641 1 52.03 213 SER B O 1
ATOM 4352 N N . GLY B 1 214 ? 16.016 -5.297 -15.938 1 53.66 214 GLY B N 1
ATOM 4353 C CA . GLY B 1 214 ? 16.312 -3.873 -15.914 1 53.66 214 GLY B CA 1
ATOM 4354 C C . GLY B 1 214 ? 15.227 -3.045 -15.266 1 53.66 214 GLY B C 1
ATOM 4355 O O . GLY B 1 214 ? 15.492 -1.948 -14.766 1 53.66 214 GLY B O 1
ATOM 4356 N N . GLY B 1 215 ? 14.156 -3.695 -15.078 1 64.5 215 GLY B N 1
ATOM 4357 C CA . GLY B 1 215 ? 13.031 -2.912 -14.602 1 64.5 215 GLY B CA 1
ATOM 4358 C C . GLY B 1 215 ? 12.711 -3.15 -13.133 1 64.5 215 GLY B C 1
ATOM 4359 O O . GLY B 1 215 ? 11.734 -2.611 -12.609 1 64.5 215 GLY B O 1
ATOM 4360 N N . LEU B 1 216 ? 13.742 -3.852 -12.453 1 76.81 216 LEU B N 1
ATOM 4361 C CA . LEU B 1 216 ? 13.406 -4.262 -11.094 1 76.81 216 LEU B CA 1
ATOM 4362 C C . LEU B 1 216 ? 13.992 -3.287 -10.078 1 76.81 216 LEU B C 1
ATOM 4364 O O . LEU B 1 216 ? 13.586 -3.285 -8.914 1 76.81 216 LEU B O 1
ATOM 4368 N N . GLY B 1 217 ? 14.914 -2.416 -10.484 1 85.12 217 GLY B N 1
ATOM 4369 C CA . GLY B 1 217 ? 15.406 -1.4 -9.562 1 85.12 217 GLY B CA 1
ATOM 4370 C C . GLY B 1 217 ? 16.906 -1.467 -9.352 1 85.12 217 GLY B C 1
ATOM 4371 O O . GLY B 1 217 ? 17.609 -2.139 -10.102 1 85.12 217 GLY B O 1
ATOM 4372 N N . SER B 1 218 ? 17.453 -0.773 -8.375 1 87.69 218 SER B N 1
ATOM 4373 C CA . SER B 1 218 ? 18.875 -0.539 -8.148 1 87.69 218 SER B CA 1
ATOM 4374 C C . SER B 1 218 ? 19.578 -1.823 -7.746 1 87.69 218 SER B C 1
ATOM 4376 O O . SER B 1 218 ? 20.75 -2.033 -8.109 1 87.69 218 SER B O 1
ATOM 4378 N N . ILE B 1 219 ? 18.922 -2.682 -7.039 1 93.12 219 ILE B N 1
ATOM 4379 C CA . ILE B 1 219 ? 19.531 -3.924 -6.574 1 93.12 219 ILE B CA 1
ATOM 4380 C C . ILE B 1 219 ? 19.828 -4.828 -7.766 1 93.12 219 ILE B C 1
ATOM 4382 O O . ILE B 1 219 ? 20.938 -5.328 -7.91 1 93.12 219 ILE B O 1
ATOM 4386 N N . ASP B 1 220 ? 18.906 -4.977 -8.625 1 92.56 220 ASP B N 1
ATOM 4387 C CA . ASP B 1 220 ? 19.062 -5.875 -9.766 1 92.56 220 ASP B CA 1
ATOM 4388 C C . ASP B 1 220 ? 19.969 -5.262 -10.828 1 92.56 220 ASP B C 1
ATOM 4390 O O . ASP B 1 220 ? 20.688 -5.984 -11.523 1 92.56 220 ASP B O 1
ATOM 4394 N N . GLN B 1 221 ? 19.953 -3.926 -10.867 1 90.75 221 GLN B N 1
ATOM 4395 C CA . GLN B 1 221 ? 20.938 -3.262 -11.719 1 90.75 221 GLN B CA 1
ATOM 4396 C C . GLN B 1 221 ? 22.359 -3.535 -11.242 1 90.75 221 GLN B C 1
ATOM 4398 O O . GLN B 1 221 ? 23.266 -3.756 -12.055 1 90.75 221 GLN B O 1
ATOM 4403 N N . ALA B 1 222 ? 22.531 -3.518 -9.984 1 94.75 222 ALA B N 1
ATOM 4404 C CA . ALA B 1 222 ? 23.844 -3.807 -9.414 1 94.75 222 ALA B CA 1
ATOM 4405 C C . ALA B 1 222 ? 24.266 -5.242 -9.703 1 94.75 222 ALA B C 1
ATOM 4407 O O . ALA B 1 222 ? 25.422 -5.5 -10.039 1 94.75 222 ALA B O 1
ATOM 4408 N N . LEU B 1 223 ? 23.375 -6.176 -9.594 1 95.56 223 LEU B N 1
ATOM 4409 C CA . LEU B 1 223 ? 23.656 -7.574 -9.898 1 95.56 223 LEU B CA 1
ATOM 4410 C C . LEU B 1 223 ? 23.969 -7.754 -11.383 1 95.56 223 LEU B C 1
ATOM 4412 O O . LEU B 1 223 ? 24.891 -8.508 -11.734 1 95.56 223 LEU B O 1
ATOM 4416 N N . GLN B 1 224 ? 23.266 -7.031 -12.148 1 92.81 224 GLN B N 1
ATOM 4417 C CA . GL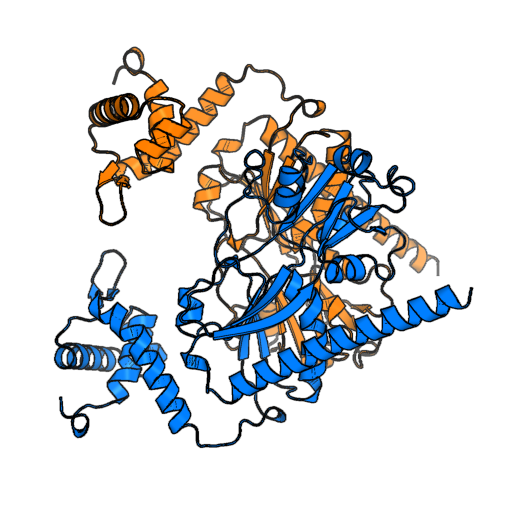N B 1 224 ? 23.469 -7.113 -13.586 1 92.81 224 GLN B CA 1
ATOM 4418 C C . GLN B 1 224 ? 24.859 -6.648 -13.977 1 92.81 224 GLN B C 1
ATOM 4420 O O . GLN B 1 224 ? 25.484 -7.207 -14.891 1 92.81 224 GLN B O 1
ATOM 4425 N N . ARG B 1 225 ? 25.328 -5.645 -13.312 1 93.75 225 ARG B N 1
ATOM 4426 C CA . ARG B 1 225 ? 26.672 -5.141 -13.555 1 93.75 225 ARG B CA 1
ATOM 4427 C C . ARG B 1 225 ? 27.719 -6.215 -13.273 1 93.75 225 ARG B C 1
ATOM 4429 O O . ARG B 1 225 ? 28.797 -6.203 -13.852 1 93.75 225 ARG B O 1
ATOM 4436 N N . LEU B 1 226 ? 27.391 -7.18 -12.453 1 95.19 226 LEU B N 1
ATOM 4437 C CA . LEU B 1 226 ? 28.281 -8.289 -12.125 1 95.19 226 LEU B CA 1
ATOM 4438 C C . LEU B 1 226 ? 27.984 -9.5 -13.008 1 95.19 226 LEU B C 1
ATOM 4440 O O . LEU B 1 226 ? 28.547 -10.578 -12.797 1 95.19 226 LEU B O 1
ATOM 4444 N N . GLY B 1 227 ? 27.031 -9.305 -13.914 1 94.62 227 GLY B N 1
ATOM 4445 C CA . GLY B 1 227 ? 26.625 -10.398 -14.781 1 94.62 227 GLY B CA 1
ATOM 4446 C C . GLY B 1 227 ? 25.797 -11.453 -14.07 1 94.62 227 GLY B C 1
ATOM 4447 O O . GLY B 1 227 ? 25.812 -12.625 -14.445 1 94.62 227 GLY B O 1
ATOM 4448 N N . GLN B 1 228 ? 25.172 -10.984 -12.953 1 95.31 228 GLN B N 1
ATOM 4449 C CA . GLN B 1 228 ? 24.422 -11.93 -12.133 1 95.31 228 GLN B CA 1
ATOM 4450 C C . GLN B 1 228 ? 22.938 -11.578 -12.102 1 95.31 228 GLN B C 1
ATOM 4452 O O . GLN B 1 228 ? 22.547 -10.453 -12.422 1 95.31 228 GLN B O 1
ATOM 4457 N N . LYS B 1 229 ? 22.125 -12.602 -11.805 1 93.69 229 LYS B N 1
ATOM 4458 C CA . LYS B 1 229 ? 20.672 -12.453 -11.656 1 93.69 229 LYS B CA 1
ATOM 4459 C C . LYS B 1 229 ? 20.156 -13.289 -10.5 1 93.69 229 LYS B C 1
ATOM 4461 O O . LYS B 1 229 ? 20.531 -14.453 -10.344 1 93.69 229 LYS B O 1
ATOM 4466 N N . ARG B 1 230 ? 19.359 -12.641 -9.734 1 94.25 230 ARG B N 1
ATOM 4467 C CA . ARG B 1 230 ? 18.766 -13.398 -8.633 1 94.25 230 ARG B CA 1
ATOM 4468 C C . ARG B 1 230 ? 17.422 -13.984 -9.023 1 94.25 230 ARG B C 1
ATOM 4470 O O . ARG B 1 230 ? 16.828 -13.586 -10.031 1 94.25 230 ARG B O 1
ATOM 4477 N N . GLN B 1 231 ? 17 -14.953 -8.242 1 92.25 231 GLN B N 1
ATOM 4478 C CA . GLN B 1 231 ? 15.719 -15.609 -8.469 1 92.25 231 GLN B CA 1
ATOM 4479 C C . GLN B 1 231 ? 14.648 -15.055 -7.535 1 92.25 231 GLN B C 1
ATOM 4481 O O . GLN B 1 231 ? 14.664 -15.336 -6.332 1 92.25 231 GLN B O 1
ATOM 4486 N N . ILE B 1 232 ? 13.703 -14.344 -8.117 1 93.31 232 ILE B N 1
ATOM 4487 C CA . ILE B 1 232 ? 12.656 -13.719 -7.309 1 93.31 232 ILE B CA 1
ATOM 4488 C C . ILE B 1 232 ? 11.383 -14.562 -7.367 1 93.31 232 ILE B C 1
ATOM 4490 O O . ILE B 1 232 ? 10.883 -14.859 -8.453 1 93.31 232 ILE B O 1
ATOM 4494 N N . SER B 1 233 ? 10.891 -14.938 -6.207 1 93.62 233 SER B N 1
ATOM 4495 C CA . SER B 1 233 ? 9.711 -15.797 -6.172 1 93.62 233 SER B CA 1
ATOM 4496 C C . SER B 1 233 ? 8.484 -15.039 -5.699 1 93.62 233 SER B C 1
ATOM 4498 O O . SER B 1 233 ? 7.348 -15.477 -5.914 1 93.62 233 SER B O 1
ATOM 4500 N N . VAL B 1 234 ? 8.719 -13.922 -4.988 1 94.62 234 VAL B N 1
ATOM 4501 C CA . VAL B 1 234 ? 7.609 -13.117 -4.484 1 94.62 234 VAL B CA 1
ATOM 4502 C C . VAL B 1 234 ? 7.855 -11.648 -4.785 1 94.62 234 VAL B C 1
ATOM 4504 O O . VAL B 1 234 ? 8.906 -11.102 -4.434 1 94.62 234 VAL B O 1
ATOM 4507 N N . PHE B 1 235 ? 6.918 -11.055 -5.449 1 92.81 235 PHE B N 1
ATOM 4508 C CA . PHE B 1 235 ? 6.879 -9.609 -5.648 1 92.81 235 PHE B CA 1
ATOM 4509 C C . PHE B 1 235 ? 5.789 -8.977 -4.789 1 92.81 235 PHE B C 1
ATOM 4511 O O . PHE B 1 235 ? 4.641 -9.422 -4.801 1 92.81 235 PHE B O 1
ATOM 4518 N N . THR B 1 236 ? 6.199 -7.992 -3.998 1 92.38 236 THR B N 1
ATOM 4519 C CA . THR B 1 236 ? 5.23 -7.277 -3.176 1 92.38 236 THR B CA 1
ATOM 4520 C C . THR B 1 236 ? 5.547 -5.785 -3.146 1 92.38 236 THR B C 1
ATOM 4522 O O . THR B 1 236 ? 6.609 -5.359 -3.6 1 92.38 236 THR B O 1
ATOM 4525 N N . ARG B 1 237 ? 4.559 -4.992 -2.666 1 89.19 237 ARG B N 1
ATOM 4526 C CA . ARG B 1 237 ? 4.723 -3.547 -2.559 1 89.19 237 ARG B CA 1
ATOM 4527 C C . ARG B 1 237 ? 4.762 -3.105 -1.101 1 89.19 237 ARG B C 1
ATOM 4529 O O . ARG B 1 237 ? 4.781 -1.908 -0.809 1 89.19 237 ARG B O 1
ATOM 4536 N N . HIS B 1 238 ? 4.77 -4.047 -0.223 1 89.88 238 HIS B N 1
ATOM 4537 C CA . HIS B 1 238 ? 4.738 -3.75 1.204 1 89.88 238 HIS B CA 1
ATOM 4538 C C . HIS B 1 238 ? 6.031 -4.18 1.887 1 89.88 238 HIS B C 1
ATOM 4540 O O . HIS B 1 238 ? 6.316 -5.375 1.985 1 89.88 238 HIS B O 1
ATOM 4546 N N . TYR B 1 239 ? 6.691 -3.248 2.449 1 90.06 239 TYR B N 1
ATOM 4547 C CA . TYR B 1 239 ? 8.023 -3.465 2.99 1 90.06 239 TYR B CA 1
ATOM 4548 C C . TYR B 1 239 ? 7.969 -4.258 4.289 1 90.06 239 TYR B C 1
ATOM 4550 O O . TYR B 1 239 ? 8.992 -4.754 4.77 1 90.06 239 TYR B O 1
ATOM 4558 N N . GLN B 1 240 ? 6.828 -4.473 4.812 1 87.38 240 GLN B N 1
ATOM 4559 C CA . GLN B 1 240 ? 6.73 -5.234 6.055 1 87.38 240 GLN B CA 1
ATOM 4560 C C . GLN B 1 240 ? 6.602 -6.73 5.777 1 87.38 240 GLN B C 1
ATOM 4562 O O . GLN B 1 240 ? 6.754 -7.551 6.684 1 87.38 240 GLN B O 1
ATOM 4567 N N . MET B 1 241 ? 6.398 -7.09 4.613 1 92.12 241 MET B N 1
ATOM 4568 C CA . MET B 1 241 ? 6.031 -8.461 4.258 1 92.12 241 MET B CA 1
ATOM 4569 C C . MET B 1 241 ? 7.219 -9.398 4.422 1 92.12 241 MET B C 1
ATOM 4571 O O . MET B 1 241 ? 7.066 -10.516 4.926 1 92.12 241 MET B O 1
ATOM 4575 N N . PRO B 1 242 ? 8.43 -9.016 4.117 1 93.31 242 PRO B N 1
ATOM 4576 C CA . PRO B 1 242 ? 9.547 -9.961 4.16 1 93.31 242 PRO B CA 1
ATOM 4577 C C . PRO B 1 242 ? 9.719 -10.609 5.531 1 93.31 242 PRO B C 1
ATOM 4579 O O . PRO B 1 242 ? 9.906 -11.82 5.621 1 93.31 242 PRO B O 1
ATOM 4582 N N . ALA B 1 243 ? 9.602 -9.875 6.57 1 92.44 243 ALA B N 1
ATOM 4583 C CA . ALA B 1 243 ? 9.758 -10.453 7.902 1 92.44 243 ALA B CA 1
ATOM 4584 C C . ALA B 1 243 ? 8.672 -11.492 8.18 1 92.44 243 ALA B C 1
ATOM 4586 O O . ALA B 1 243 ? 8.922 -12.484 8.875 1 92.44 243 ALA B O 1
ATOM 4587 N N . MET B 1 244 ? 7.539 -11.281 7.629 1 92.38 244 MET B N 1
ATOM 4588 C CA . MET B 1 244 ? 6.414 -12.188 7.844 1 92.38 244 MET B CA 1
ATOM 4589 C C . MET B 1 244 ? 6.598 -13.484 7.059 1 92.38 244 MET B C 1
ATOM 4591 O O . MET B 1 244 ? 5.918 -14.477 7.316 1 92.38 244 MET B O 1
ATOM 4595 N N . LEU B 1 245 ? 7.508 -13.477 6.121 1 93.81 245 LEU B N 1
ATOM 4596 C CA . LEU B 1 245 ? 7.746 -14.641 5.277 1 93.81 245 LEU B CA 1
ATOM 4597 C C . LEU B 1 245 ? 8.938 -15.445 5.785 1 93.81 245 LEU B C 1
ATOM 4599 O O . LEU B 1 245 ? 9.477 -16.281 5.062 1 93.81 245 LEU B O 1
ATOM 4603 N N . ALA B 1 246 ? 9.375 -15.266 7.027 1 87.94 246 ALA B N 1
ATOM 4604 C CA . ALA B 1 246 ? 10.594 -15.828 7.598 1 87.94 246 ALA B CA 1
ATOM 4605 C C . ALA B 1 246 ? 10.492 -17.344 7.715 1 87.94 246 ALA B C 1
ATOM 4607 O O . ALA B 1 246 ? 11.516 -18.031 7.855 1 87.94 246 ALA B O 1
ATOM 4608 N N . ALA B 1 247 ? 9.281 -17.891 7.668 1 86.5 247 ALA B N 1
ATOM 4609 C CA . ALA B 1 247 ? 9.117 -19.328 7.723 1 86.5 247 ALA B CA 1
ATOM 4610 C C . ALA B 1 247 ? 9.758 -20 6.516 1 86.5 247 ALA B C 1
ATOM 4612 O O . ALA B 1 247 ? 10.102 -21.188 6.566 1 86.5 247 ALA B O 1
ATOM 4613 N N . ASN B 1 248 ? 9.797 -19.281 5.469 1 91.19 248 ASN B N 1
ATOM 4614 C CA . ASN B 1 248 ? 10.539 -19.75 4.305 1 91.19 248 ASN B CA 1
ATOM 4615 C C . ASN B 1 248 ? 12.031 -19.438 4.43 1 91.19 248 ASN B C 1
ATOM 4617 O O . ASN B 1 248 ? 12.484 -18.375 4.035 1 91.19 248 ASN B O 1
ATOM 4621 N N . LYS B 1 249 ? 12.75 -20.422 4.777 1 93.5 249 LYS B N 1
ATOM 4622 C CA . LYS B 1 249 ? 14.094 -20.25 5.328 1 93.5 249 LYS B CA 1
ATOM 4623 C C . LYS B 1 249 ? 15.102 -19.906 4.234 1 93.5 249 LYS B C 1
ATOM 4625 O O . LYS B 1 249 ? 16.203 -19.438 4.52 1 93.5 249 LYS B O 1
ATOM 4630 N N . ASP B 1 250 ? 14.758 -20.109 3.023 1 92.75 250 ASP B N 1
ATOM 4631 C CA . ASP B 1 250 ? 15.688 -19.828 1.937 1 92.75 250 ASP B CA 1
ATOM 4632 C C . ASP B 1 250 ? 15.359 -18.5 1.25 1 92.75 250 ASP B C 1
ATOM 4634 O O . ASP B 1 250 ? 15.93 -18.188 0.209 1 92.75 250 ASP B O 1
ATOM 4638 N N . LEU B 1 251 ? 14.391 -17.828 1.812 1 95.94 251 LEU B N 1
ATOM 4639 C CA . LEU B 1 251 ? 13.984 -16.547 1.237 1 95.94 251 LEU B CA 1
ATOM 4640 C C . LEU B 1 251 ? 14.852 -15.406 1.776 1 95.94 251 LEU B C 1
ATOM 4642 O O . LEU B 1 251 ? 15.102 -15.336 2.98 1 95.94 251 LEU B O 1
ATOM 4646 N N . ILE B 1 252 ? 15.336 -14.609 0.849 1 97.62 252 ILE B N 1
ATOM 4647 C CA . ILE B 1 252 ? 16.094 -13.414 1.204 1 97.62 252 ILE B CA 1
ATOM 4648 C C . ILE B 1 252 ? 15.383 -12.172 0.667 1 97.62 252 ILE B C 1
ATOM 4650 O O . ILE B 1 252 ? 14.867 -12.188 -0.451 1 97.62 252 ILE B O 1
ATOM 4654 N N . ALA B 1 253 ? 15.32 -11.172 1.461 1 97.56 253 ALA B N 1
ATOM 4655 C CA . ALA B 1 253 ? 14.844 -9.867 1.008 1 97.56 253 ALA B CA 1
ATOM 4656 C C . ALA B 1 253 ? 15.922 -8.805 1.149 1 97.56 253 ALA B C 1
ATOM 4658 O O . ALA B 1 253 ? 16.5 -8.633 2.229 1 97.56 253 ALA B O 1
ATOM 4659 N N . THR B 1 254 ? 16.297 -8.172 0.082 1 97.25 254 THR B N 1
ATOM 4660 C CA . THR B 1 254 ? 17.172 -7.008 0.114 1 97.25 254 THR B CA 1
ATOM 4661 C C . THR B 1 254 ? 16.359 -5.719 0.163 1 97.25 254 THR B C 1
ATOM 4663 O O . THR B 1 254 ? 15.648 -5.391 -0.792 1 97.25 254 THR B O 1
ATOM 4666 N N . LEU B 1 255 ? 16.469 -5.039 1.312 1 96.19 255 LEU B N 1
ATOM 4667 C CA . LEU B 1 255 ? 15.625 -3.893 1.624 1 96.19 255 LEU B CA 1
ATOM 4668 C C . LEU B 1 255 ? 16.469 -2.689 2.029 1 96.19 255 LEU B C 1
ATOM 4670 O O . LEU B 1 255 ? 17.641 -2.84 2.4 1 96.19 255 LEU B O 1
ATOM 4674 N N . PRO B 1 256 ? 15.82 -1.456 1.933 1 96.31 256 PRO B N 1
ATOM 4675 C CA . PRO B 1 256 ? 16.484 -0.345 2.621 1 96.31 256 PRO B CA 1
ATOM 4676 C C . PRO B 1 256 ? 16.812 -0.665 4.078 1 96.31 256 PRO B C 1
ATOM 4678 O O . PRO B 1 256 ? 16.016 -1.304 4.77 1 96.31 256 PRO B O 1
ATOM 4681 N N . THR B 1 257 ? 17.922 -0.246 4.512 1 96.94 257 THR B N 1
ATOM 4682 C CA . THR B 1 257 ? 18.484 -0.667 5.793 1 96.94 257 THR B CA 1
ATOM 4683 C C . THR B 1 257 ? 17.562 -0.252 6.941 1 96.94 257 THR B C 1
ATOM 4685 O O . THR B 1 257 ? 17.344 -1.027 7.875 1 96.94 257 THR B O 1
ATOM 4688 N N . ARG B 1 258 ? 17 0.919 6.91 1 96.44 258 ARG B N 1
ATOM 4689 C CA . ARG B 1 258 ? 16.172 1.416 8.008 1 96.44 258 ARG B CA 1
ATOM 4690 C C . ARG B 1 258 ? 14.953 0.524 8.227 1 96.44 258 ARG B C 1
ATOM 4692 O O . ARG B 1 258 ? 14.617 0.2 9.367 1 96.44 258 ARG B O 1
ATOM 4699 N N . VAL B 1 259 ? 14.312 0.125 7.145 1 94.88 259 VAL B N 1
ATOM 4700 C CA . VAL B 1 259 ? 13.125 -0.716 7.297 1 94.88 259 VAL B CA 1
ATOM 4701 C C . VAL B 1 259 ? 13.547 -2.139 7.66 1 94.88 259 VAL B C 1
ATOM 4703 O O . VAL B 1 259 ? 12.859 -2.822 8.414 1 94.88 259 VAL B O 1
ATOM 4706 N N . ALA B 1 260 ? 14.688 -2.637 7.133 1 96.06 260 ALA B N 1
ATOM 4707 C CA . ALA B 1 260 ? 15.203 -3.949 7.52 1 96.06 260 ALA B CA 1
ATOM 4708 C C . ALA B 1 260 ? 15.43 -4.027 9.023 1 96.06 260 ALA B C 1
ATOM 4710 O O . ALA B 1 260 ? 15.016 -4.988 9.672 1 96.06 260 ALA B O 1
ATOM 4711 N N . LYS B 1 261 ? 16.031 -3.021 9.578 1 94.75 261 LYS B N 1
ATOM 4712 C CA . LYS B 1 261 ? 16.328 -2.98 11.008 1 94.75 261 LYS B CA 1
ATOM 4713 C C . LYS B 1 261 ? 15.039 -2.914 11.828 1 94.75 261 LYS B C 1
ATOM 4715 O O . LYS B 1 261 ? 14.953 -3.525 12.898 1 94.75 261 LYS B O 1
ATOM 4720 N N . LEU B 1 262 ? 14.141 -2.18 11.312 1 91.75 262 LEU B N 1
ATOM 4721 C CA . LEU B 1 262 ? 12.852 -2.088 11.992 1 91.75 262 LEU B CA 1
ATOM 4722 C C . LEU B 1 262 ? 12.188 -3.457 12.078 1 91.75 262 LEU B C 1
ATOM 4724 O O . LEU B 1 262 ? 11.617 -3.812 13.117 1 91.75 262 LEU B O 1
ATOM 4728 N N . GLN B 1 263 ? 12.211 -4.184 11 1 91.56 263 GLN B N 1
ATOM 4729 C CA . GLN B 1 263 ? 11.57 -5.492 10.961 1 91.56 263 GLN B CA 1
ATOM 4730 C C . GLN B 1 263 ? 12.289 -6.492 11.852 1 91.56 263 GLN B C 1
ATOM 4732 O O . GLN B 1 263 ? 11.672 -7.418 12.383 1 91.56 263 GLN B O 1
ATOM 4737 N N . ALA B 1 264 ? 13.516 -6.301 11.992 1 92.56 264 ALA B N 1
ATOM 4738 C CA . ALA B 1 264 ? 14.32 -7.223 12.789 1 92.56 264 ALA B CA 1
ATOM 4739 C C . ALA B 1 264 ? 14.25 -6.863 14.273 1 92.56 264 ALA B C 1
ATOM 4741 O O . ALA B 1 264 ? 14.617 -7.668 15.133 1 92.56 264 ALA B O 1
ATOM 4742 N N . HIS B 1 265 ? 13.797 -5.648 14.484 1 88.06 265 HIS B N 1
ATOM 4743 C CA . HIS B 1 265 ? 13.773 -5.18 15.867 1 88.06 265 HIS B CA 1
ATOM 4744 C C . HIS B 1 265 ? 12.883 -6.066 16.734 1 88.06 265 HIS B C 1
ATOM 4746 O O . HIS B 1 265 ? 11.703 -6.262 16.422 1 88.06 265 HIS B O 1
ATOM 4752 N N . ASN B 1 266 ? 13.43 -6.664 17.781 1 80.81 266 ASN B N 1
ATOM 4753 C CA . ASN B 1 266 ? 12.75 -7.531 18.734 1 80.81 266 ASN B CA 1
ATOM 4754 C C . ASN B 1 266 ? 12.172 -8.773 18.062 1 80.81 266 ASN B C 1
ATOM 4756 O O . ASN B 1 266 ? 11.094 -9.234 18.422 1 80.81 266 ASN B O 1
ATOM 4760 N N . ASN B 1 267 ? 12.75 -9.195 16.969 1 89.19 267 ASN B N 1
ATOM 4761 C CA . ASN B 1 267 ? 12.352 -10.406 16.25 1 89.19 267 ASN B CA 1
ATOM 4762 C C . ASN B 1 267 ? 13.516 -11.383 16.109 1 89.19 267 ASN B C 1
ATOM 4764 O O . ASN B 1 267 ? 14.305 -11.266 15.172 1 89.19 267 ASN B O 1
ATOM 4768 N N . PRO B 1 268 ? 13.578 -12.312 16.922 1 90.81 268 PRO B N 1
ATOM 4769 C CA . PRO B 1 268 ? 14.727 -13.227 16.906 1 90.81 268 PRO B CA 1
ATOM 4770 C C . PRO B 1 268 ? 14.719 -14.156 15.695 1 90.81 268 PRO B C 1
ATOM 4772 O O . PRO B 1 268 ? 15.711 -14.836 15.438 1 90.81 268 PRO B O 1
ATOM 4775 N N . GLN B 1 269 ? 13.688 -14.164 14.984 1 92.44 269 GLN B N 1
ATOM 4776 C CA . GLN B 1 269 ? 13.57 -15.07 13.852 1 92.44 269 GLN B CA 1
ATOM 4777 C C . GLN B 1 269 ? 14.234 -14.484 12.609 1 92.44 269 GLN B C 1
ATOM 4779 O O . GLN B 1 269 ? 14.398 -15.172 11.602 1 92.44 269 GLN B O 1
ATOM 4784 N N . ILE B 1 270 ? 14.633 -13.266 12.711 1 94.81 270 ILE B N 1
ATOM 4785 C CA . ILE B 1 270 ? 15.141 -12.547 11.547 1 94.81 270 ILE B CA 1
ATOM 4786 C C . ILE B 1 270 ? 16.562 -12.062 11.82 1 94.81 270 ILE B C 1
ATOM 4788 O O . ILE B 1 270 ? 16.875 -11.594 12.914 1 94.81 270 ILE B O 1
ATOM 4792 N N . VAL B 1 271 ? 17.391 -12.203 10.867 1 96.31 271 VAL B N 1
ATOM 4793 C CA . VAL B 1 271 ? 18.766 -11.688 10.922 1 96.31 271 VAL B CA 1
ATOM 4794 C C . VAL B 1 271 ? 18.984 -10.688 9.781 1 96.31 271 VAL B C 1
ATOM 4796 O O . VAL B 1 271 ? 18.453 -10.875 8.68 1 96.31 271 VAL B O 1
ATOM 4799 N N . VAL B 1 272 ? 19.734 -9.625 10.086 1 97.62 272 VAL B N 1
ATOM 4800 C CA . VAL B 1 272 ? 20.078 -8.602 9.102 1 97.62 272 VAL B CA 1
ATOM 4801 C C . VAL B 1 272 ? 21.547 -8.734 8.703 1 97.62 272 VAL B C 1
ATOM 4803 O O . VAL B 1 272 ? 22.422 -8.828 9.57 1 97.62 272 VAL B O 1
ATOM 4806 N N . LYS B 1 273 ? 21.859 -8.812 7.391 1 98 273 LYS B N 1
ATOM 4807 C CA . LYS B 1 273 ? 23.219 -8.938 6.875 1 98 273 LYS B CA 1
ATOM 4808 C C . LYS B 1 273 ? 23.5 -7.867 5.82 1 98 273 LYS B C 1
ATOM 4810 O O . LYS B 1 273 ? 22.578 -7.398 5.145 1 98 273 LYS B O 1
ATOM 4815 N N . GLU B 1 274 ? 24.75 -7.492 5.77 1 97.88 274 GLU B N 1
ATOM 4816 C CA . GLU B 1 274 ? 25.172 -6.645 4.656 1 97.88 274 GLU B CA 1
ATOM 4817 C C . GLU B 1 274 ? 25.094 -7.398 3.332 1 97.88 274 GLU B C 1
ATOM 4819 O O . GLU B 1 274 ? 25.453 -8.578 3.258 1 97.88 274 GLU B O 1
ATOM 4824 N N . PRO B 1 275 ? 24.562 -6.691 2.299 1 98.38 275 PRO B N 1
ATOM 4825 C CA . PRO B 1 275 ? 24.578 -7.371 1.002 1 98.38 275 PRO B CA 1
ATOM 4826 C C . PRO B 1 275 ? 25.984 -7.805 0.581 1 98.38 275 PRO B C 1
ATOM 4828 O O . PRO B 1 275 ? 26.953 -7.086 0.824 1 98.38 275 PRO B O 1
ATOM 4831 N N . PRO B 1 276 ? 26.141 -8.953 -0.044 1 98.44 276 PRO B N 1
ATOM 4832 C CA . PRO B 1 276 ? 27.453 -9.445 -0.457 1 98.44 276 PRO B CA 1
ATOM 4833 C C . PRO B 1 276 ? 27.922 -8.844 -1.78 1 98.44 276 PRO B C 1
ATOM 4835 O O . PRO B 1 276 ? 28.688 -9.469 -2.506 1 98.44 276 PRO B O 1
ATOM 4838 N N . PHE B 1 277 ? 27.406 -7.738 -2.215 1 97.88 277 PHE B N 1
ATOM 4839 C CA . PHE B 1 277 ? 27.812 -6.926 -3.355 1 97.88 277 PHE B CA 1
ATOM 4840 C C . PHE B 1 277 ? 27.469 -5.461 -3.127 1 97.88 277 PHE B C 1
ATOM 4842 O O . PHE B 1 277 ? 26.703 -5.133 -2.229 1 97.88 277 PHE B O 1
ATOM 4849 N N . PHE B 1 278 ? 28.078 -4.641 -3.896 1 97.06 278 PHE B N 1
ATOM 4850 C CA . PHE B 1 278 ? 27.891 -3.207 -3.697 1 97.06 278 PHE B CA 1
ATOM 4851 C C . PHE B 1 278 ? 26.594 -2.732 -4.316 1 97.06 278 PHE B C 1
ATOM 4853 O O . PHE B 1 278 ? 26.328 -2.992 -5.492 1 97.06 278 PHE B O 1
ATOM 4860 N N . ILE B 1 279 ? 25.75 -2.1 -3.512 1 96.75 279 ILE B N 1
ATOM 4861 C CA . ILE B 1 279 ? 24.531 -1.431 -3.961 1 96.75 279 ILE B CA 1
ATOM 4862 C C . ILE B 1 279 ? 24.594 0.052 -3.602 1 96.75 279 ILE B C 1
ATOM 4864 O O . ILE B 1 279 ? 24.734 0.407 -2.428 1 96.75 279 ILE B O 1
ATOM 4868 N N . PRO B 1 280 ? 24.531 0.907 -4.539 1 95.25 280 PRO B N 1
ATOM 4869 C CA . PRO B 1 280 ? 24.562 2.336 -4.219 1 95.25 280 PRO B CA 1
ATOM 4870 C C . PRO B 1 280 ? 23.453 2.746 -3.264 1 95.25 280 PRO B C 1
ATOM 4872 O O . PRO B 1 280 ? 22.359 2.172 -3.303 1 95.25 280 PRO B O 1
ATOM 4875 N N . GLU B 1 281 ? 23.766 3.729 -2.449 1 95.94 281 GLU B N 1
ATOM 4876 C CA . GLU B 1 281 ? 22.719 4.293 -1.597 1 95.94 281 GLU B CA 1
ATOM 4877 C C . GLU B 1 281 ? 21.641 4.992 -2.428 1 95.94 281 GLU B C 1
ATOM 4879 O O . GLU B 1 281 ? 21.859 5.289 -3.604 1 95.94 281 GLU B O 1
ATOM 4884 N N . PHE B 1 282 ? 20.5 5.152 -1.848 1 93.56 282 PHE B N 1
ATOM 4885 C CA . PHE B 1 282 ? 19.438 5.891 -2.531 1 93.56 282 PHE B CA 1
ATOM 4886 C C . PHE B 1 282 ? 19 7.098 -1.709 1 93.56 282 PHE B C 1
ATOM 4888 O O . PHE B 1 282 ? 19.344 7.207 -0.53 1 93.56 282 PHE B O 1
ATOM 4895 N N . GLU B 1 283 ? 18.281 7.969 -2.379 1 94.62 283 GLU B N 1
ATOM 4896 C CA . GLU B 1 283 ? 17.844 9.211 -1.748 1 94.62 283 GLU B CA 1
ATOM 4897 C C . GLU B 1 283 ? 16.328 9.203 -1.535 1 94.62 283 GLU B C 1
ATOM 4899 O O . GLU B 1 283 ? 15.57 8.891 -2.453 1 94.62 283 GLU B O 1
ATOM 4904 N N . LEU B 1 284 ? 15.953 9.43 -0.314 1 96.19 284 LEU B N 1
ATOM 4905 C CA . LEU B 1 284 ? 14.57 9.789 -0.027 1 96.19 284 LEU B CA 1
ATOM 4906 C C . LEU B 1 284 ? 14.367 11.297 -0.128 1 96.19 284 LEU B C 1
ATOM 4908 O O . LEU B 1 284 ? 15.055 12.07 0.541 1 96.19 284 LEU B O 1
ATOM 4912 N N . THR B 1 285 ? 13.352 11.656 -0.938 1 96.19 285 THR B N 1
ATOM 4913 C CA . THR B 1 285 ? 13.18 13.07 -1.235 1 96.19 285 THR B CA 1
ATOM 4914 C C . THR B 1 285 ? 11.758 13.516 -0.919 1 96.19 285 THR B C 1
ATOM 4916 O O . THR B 1 285 ? 10.82 12.727 -0.993 1 96.19 285 THR B O 1
ATOM 4919 N N . MET B 1 286 ? 11.641 14.719 -0.491 1 97 286 MET B N 1
ATOM 4920 C CA . MET B 1 286 ? 10.367 15.414 -0.326 1 97 286 MET B CA 1
ATOM 4921 C C . MET B 1 286 ? 10.125 16.391 -1.467 1 97 286 MET B C 1
ATOM 4923 O O . MET B 1 286 ? 11 17.219 -1.775 1 97 286 MET B O 1
ATOM 4927 N N . ALA B 1 287 ? 9.016 16.297 -2.141 1 95.88 287 ALA B N 1
ATOM 4928 C CA . ALA B 1 287 ? 8.688 17.156 -3.279 1 95.88 287 ALA B CA 1
ATOM 4929 C C . ALA B 1 287 ? 7.32 17.797 -3.105 1 95.88 287 ALA B C 1
ATOM 4931 O O . ALA B 1 287 ? 6.426 17.219 -2.484 1 95.88 287 ALA B O 1
ATOM 4932 N N . TRP B 1 288 ? 7.156 18.953 -3.646 1 94.56 288 TRP B N 1
ATOM 4933 C CA . TRP B 1 288 ? 5.875 19.656 -3.576 1 94.56 288 TRP B CA 1
ATOM 4934 C C . TRP B 1 288 ? 5.734 20.641 -4.723 1 94.56 288 TRP B C 1
ATOM 4936 O O . TRP B 1 288 ? 6.715 20.969 -5.395 1 94.56 288 TRP B O 1
ATOM 4946 N N . SER B 1 289 ? 4.57 21.094 -4.918 1 90 289 SER B N 1
ATOM 4947 C CA . SER B 1 289 ? 4.242 22.047 -5.973 1 90 289 SER B CA 1
ATOM 4948 C C . SER B 1 289 ? 4.754 23.438 -5.641 1 90 289 SER B C 1
ATOM 4950 O O . SER B 1 289 ? 4.707 23.859 -4.484 1 90 289 SER B O 1
ATOM 4952 N N . PRO B 1 290 ? 5.125 24.219 -6.637 1 83.94 290 PRO B N 1
ATOM 4953 C CA . PRO B 1 290 ? 5.48 25.625 -6.41 1 83.94 290 PRO B CA 1
ATOM 4954 C C . PRO B 1 290 ? 4.344 26.422 -5.793 1 83.94 290 PRO B C 1
ATOM 4956 O O . PRO B 1 290 ? 4.59 27.391 -5.074 1 83.94 290 PRO B O 1
ATOM 4959 N N . LEU B 1 291 ? 3.16 26.016 -5.988 1 79.62 291 LEU B N 1
ATOM 4960 C CA . LEU B 1 291 ? 1.988 26.688 -5.445 1 79.62 291 LEU B CA 1
ATOM 4961 C C . LEU B 1 291 ? 2.057 26.75 -3.922 1 79.62 291 LEU B C 1
ATOM 4963 O O . LEU B 1 291 ? 1.49 27.656 -3.309 1 79.62 291 LEU B O 1
ATOM 4967 N N . LEU B 1 292 ? 2.762 25.812 -3.379 1 87.19 292 LEU B N 1
ATOM 4968 C CA . LEU B 1 292 ? 2.75 25.688 -1.927 1 87.19 292 LEU B CA 1
ATOM 4969 C C . LEU B 1 292 ? 4.062 26.172 -1.324 1 87.19 292 LEU B C 1
ATOM 4971 O O . LEU B 1 292 ? 4.223 26.188 -0.101 1 87.19 292 LEU B O 1
ATOM 4975 N N . GLN B 1 293 ? 4.945 26.703 -2.105 1 85.56 293 GLN B N 1
ATOM 4976 C CA . GLN B 1 293 ? 6.301 27.047 -1.687 1 85.56 293 GLN B CA 1
ATOM 4977 C C . GLN B 1 293 ? 6.277 28.047 -0.543 1 85.56 293 GLN B C 1
ATOM 4979 O O . GLN B 1 293 ? 7.055 27.938 0.409 1 85.56 293 GLN B O 1
ATOM 4984 N N . HIS B 1 294 ? 5.34 28.969 -0.578 1 81.38 294 HIS B N 1
ATOM 4985 C CA . HIS B 1 294 ? 5.391 30.062 0.384 1 81.38 294 HIS B CA 1
ATOM 4986 C C . HIS B 1 294 ? 4.199 30.016 1.337 1 81.38 294 HIS B C 1
ATOM 4988 O O . HIS B 1 294 ? 3.977 30.953 2.104 1 81.38 294 HIS B O 1
ATOM 4994 N N . HIS B 1 295 ? 3.422 28.969 1.212 1 81.06 295 HIS B N 1
ATOM 4995 C CA . HIS B 1 295 ? 2.309 28.812 2.141 1 81.06 295 HIS B CA 1
ATOM 4996 C C . HIS B 1 295 ? 2.807 28.547 3.557 1 81.06 295 HIS B C 1
ATOM 4998 O O . HIS B 1 295 ? 3.549 27.578 3.787 1 81.06 295 HIS B O 1
ATOM 5004 N N . PRO B 1 296 ? 2.482 29.344 4.547 1 85.25 296 PRO B N 1
ATOM 5005 C CA . PRO B 1 296 ? 3.074 29.266 5.887 1 85.25 296 PRO B CA 1
ATOM 5006 C C . PRO B 1 296 ? 2.877 27.891 6.539 1 85.25 296 PRO B C 1
ATOM 5008 O O . PRO B 1 296 ? 3.812 27.344 7.121 1 85.25 296 PRO B O 1
ATOM 5011 N N . ALA B 1 297 ? 1.677 27.328 6.469 1 88.88 297 ALA B N 1
ATOM 5012 C CA . ALA B 1 297 ? 1.415 26.031 7.062 1 88.88 297 ALA B CA 1
ATOM 5013 C C . ALA B 1 297 ? 2.27 24.953 6.406 1 88.88 297 ALA B C 1
ATOM 5015 O O . ALA B 1 297 ? 2.797 24.062 7.086 1 88.88 297 ALA B O 1
ATOM 5016 N N . HIS B 1 298 ? 2.373 25.047 5.117 1 91.19 298 HIS B N 1
ATOM 5017 C CA . HIS B 1 298 ? 3.174 24.094 4.371 1 91.19 298 HIS B CA 1
ATOM 5018 C C . HIS B 1 298 ? 4.656 24.219 4.707 1 91.19 298 HIS B C 1
ATOM 5020 O O . HIS B 1 298 ? 5.344 23.219 4.902 1 91.19 298 HIS B O 1
ATOM 5026 N N . ARG B 1 299 ? 5.121 25.422 4.773 1 91.5 299 ARG B N 1
ATOM 5027 C CA . ARG B 1 299 ? 6.508 25.672 5.152 1 91.5 299 ARG B CA 1
ATOM 5028 C C . ARG B 1 299 ? 6.805 25.094 6.535 1 91.5 299 ARG B C 1
ATOM 5030 O O . ARG B 1 299 ? 7.848 24.469 6.742 1 91.5 299 ARG B O 1
ATOM 5037 N N . TRP B 1 300 ? 5.902 25.375 7.391 1 94.06 300 TRP B N 1
ATOM 5038 C CA . TRP B 1 300 ? 6.051 24.859 8.742 1 94.06 300 TRP B CA 1
ATOM 5039 C C . TRP B 1 300 ? 6.164 23.344 8.734 1 94.06 300 TRP B C 1
ATOM 5041 O O . TRP B 1 300 ? 7.062 22.781 9.367 1 94.06 300 TRP B O 1
ATOM 5051 N N . LEU B 1 301 ? 5.297 22.625 8.023 1 96.56 301 LEU B N 1
ATOM 5052 C CA . LEU B 1 301 ? 5.309 21.156 7.969 1 96.56 301 LEU B CA 1
ATOM 5053 C C . LEU B 1 301 ? 6.609 20.656 7.359 1 96.56 301 LEU B C 1
ATOM 5055 O O . LEU B 1 301 ? 7.199 19.688 7.859 1 96.56 301 LEU B O 1
ATOM 5059 N N . ARG B 1 302 ? 7.035 21.25 6.285 1 97.5 302 ARG B N 1
ATOM 5060 C CA . ARG B 1 302 ? 8.281 20.844 5.645 1 97.5 302 ARG B CA 1
ATOM 5061 C C . ARG B 1 302 ? 9.453 20.953 6.613 1 97.5 302 ARG B C 1
ATOM 5063 O O . ARG B 1 302 ? 10.312 20.078 6.668 1 97.5 302 ARG B O 1
ATOM 5070 N N . GLN B 1 303 ? 9.492 22.031 7.336 1 96.81 303 GLN B N 1
ATOM 5071 C CA . GLN B 1 303 ? 10.562 22.234 8.305 1 96.81 303 GLN B CA 1
ATOM 5072 C C . GLN B 1 303 ? 10.5 21.188 9.422 1 96.81 303 GLN B C 1
ATOM 5074 O O . GLN B 1 303 ? 11.531 20.672 9.859 1 96.81 303 GLN B O 1
ATOM 5079 N N . LEU B 1 304 ? 9.328 20.922 9.859 1 97.31 304 LEU B N 1
ATOM 5080 C CA . LEU B 1 304 ? 9.164 19.906 10.898 1 97.31 304 LEU B CA 1
ATOM 5081 C C . LEU B 1 304 ? 9.633 18.547 10.398 1 97.31 304 LEU B C 1
ATOM 5083 O O . LEU B 1 304 ? 10.312 17.828 11.125 1 97.31 304 LEU B O 1
ATOM 5087 N N . ILE B 1 305 ? 9.25 18.125 9.203 1 98.12 305 ILE B N 1
ATOM 5088 C CA . ILE B 1 305 ? 9.633 16.859 8.617 1 98.12 305 ILE B CA 1
ATOM 5089 C C . ILE B 1 305 ? 11.156 16.766 8.531 1 98.12 305 ILE B C 1
ATOM 5091 O O . ILE B 1 305 ? 11.742 15.742 8.898 1 98.12 305 ILE B O 1
ATOM 5095 N N . LEU B 1 306 ? 11.781 17.859 8.109 1 98.19 306 LEU B N 1
ATOM 5096 C CA . LEU B 1 306 ? 13.234 17.859 7.996 1 98.19 306 LEU B CA 1
ATOM 5097 C C . LEU B 1 306 ? 13.891 17.781 9.375 1 98.19 306 LEU B C 1
ATOM 5099 O O . LEU B 1 306 ? 14.922 17.125 9.539 1 98.19 306 LEU B O 1
ATOM 5103 N N . HIS B 1 307 ? 13.32 18.469 10.328 1 97.62 307 HIS B N 1
ATOM 5104 C CA . HIS B 1 307 ? 13.82 18.406 11.695 1 97.62 307 HIS B CA 1
ATOM 5105 C C . HIS B 1 307 ? 13.766 16.969 12.227 1 97.62 307 HIS B C 1
ATOM 5107 O O . HIS B 1 307 ? 14.742 16.469 12.781 1 97.62 307 HIS B O 1
ATOM 5113 N N . VAL B 1 308 ? 12.664 16.297 12.031 1 97.44 308 VAL B N 1
ATOM 5114 C CA . VAL B 1 308 ? 12.477 14.914 12.461 1 97.44 308 VAL B CA 1
ATOM 5115 C C . VAL B 1 308 ? 13.469 14 11.75 1 97.44 308 VAL B C 1
ATOM 5117 O O . VAL B 1 308 ? 14.062 13.117 12.367 1 97.44 308 VAL B O 1
ATOM 5120 N N . ALA B 1 309 ? 13.609 14.188 10.484 1 98.12 309 ALA B N 1
ATOM 5121 C CA . ALA B 1 309 ? 14.555 13.391 9.703 1 98.12 309 ALA B CA 1
ATOM 5122 C C . ALA B 1 309 ? 15.969 13.523 10.258 1 98.12 309 ALA B C 1
ATOM 5124 O O . ALA B 1 309 ? 16.688 12.531 10.375 1 98.12 309 ALA B O 1
ATOM 5125 N N . ARG B 1 310 ? 16.359 14.695 10.578 1 97.25 310 ARG B N 1
ATOM 5126 C CA . ARG B 1 310 ? 17.688 14.945 11.133 1 97.25 310 ARG B CA 1
ATOM 5127 C C . ARG B 1 310 ? 17.875 14.227 12.461 1 97.25 310 ARG B C 1
ATOM 5129 O O . ARG B 1 310 ? 18.969 13.742 12.766 1 97.25 310 ARG B O 1
ATOM 5136 N N . GLN B 1 311 ? 16.844 14.195 13.234 1 96.38 311 GLN B N 1
ATOM 5137 C CA . GLN B 1 311 ? 16.906 13.484 14.508 1 96.38 311 GLN B CA 1
ATOM 5138 C C . GLN B 1 311 ? 17.125 11.984 14.289 1 96.38 311 GLN B C 1
ATOM 5140 O O . GLN B 1 311 ? 17.891 11.352 15.008 1 96.38 311 GLN B O 1
ATOM 5145 N N . VAL B 1 312 ? 16.406 11.453 13.328 1 95.38 312 VAL B N 1
ATOM 5146 C CA . VAL B 1 312 ? 16.547 10.039 13.008 1 95.38 312 VAL B CA 1
ATOM 5147 C C . VAL B 1 312 ? 17.984 9.742 12.602 1 95.38 312 VAL B C 1
ATOM 5149 O O . VAL B 1 312 ? 18.594 8.781 13.086 1 95.38 312 VAL B O 1
ATOM 5152 N N . ILE B 1 313 ? 18.547 10.602 11.781 1 96.12 313 ILE B N 1
ATOM 5153 C CA . ILE B 1 313 ? 19.922 10.445 11.312 1 96.12 313 ILE B CA 1
ATOM 5154 C C . ILE B 1 313 ? 20.891 10.523 12.484 1 96.12 313 ILE B C 1
ATOM 5156 O O . ILE B 1 313 ? 21.797 9.703 12.617 1 96.12 313 ILE B O 1
ATOM 5160 N N . ALA B 1 314 ? 20.688 11.477 13.336 1 95.19 314 ALA B N 1
ATOM 5161 C CA . ALA B 1 314 ? 21.562 11.695 14.484 1 95.19 314 ALA B CA 1
ATOM 5162 C C . ALA B 1 314 ? 21.531 10.5 15.43 1 95.19 314 ALA B C 1
ATOM 5164 O O . ALA B 1 314 ? 22.562 10.094 15.961 1 95.19 314 ALA B O 1
ATOM 5165 N N . GLU B 1 315 ? 20.375 9.961 15.633 1 93.62 315 GLU B N 1
ATOM 5166 C CA . GLU B 1 315 ? 20.234 8.797 16.5 1 93.62 315 GLU B CA 1
ATOM 5167 C C . GLU B 1 315 ? 20.953 7.586 15.922 1 93.62 315 GLU B C 1
ATOM 5169 O O . GLU B 1 315 ? 21.562 6.812 16.656 1 93.62 315 GLU B O 1
ATOM 5174 N N . GLU B 1 316 ? 20.844 7.438 14.672 1 92.06 316 GLU B N 1
ATOM 5175 C CA . GLU B 1 316 ? 21.531 6.328 14.008 1 92.06 316 GLU B CA 1
ATOM 5176 C C . GLU B 1 316 ? 23.047 6.473 14.102 1 92.06 316 GLU B C 1
ATOM 5178 O O . GLU B 1 316 ? 23.75 5.488 14.32 1 92.06 316 GLU B O 1
ATOM 5183 N N . GLU B 1 317 ? 23.547 7.68 13.898 1 91.56 317 GLU B N 1
ATOM 5184 C CA . GLU B 1 317 ? 24.984 7.949 13.992 1 91.56 317 GLU B CA 1
ATOM 5185 C C . GLU B 1 317 ? 25.5 7.719 15.414 1 91.56 317 GLU B C 1
ATOM 5187 O O . GLU B 1 317 ? 26.594 7.18 15.602 1 91.56 317 GLU B O 1
ATOM 5192 N N . ALA B 1 318 ? 24.734 8.078 16.344 1 90.06 318 ALA B N 1
ATOM 5193 C CA . ALA B 1 318 ? 25.094 7.875 17.734 1 90.06 318 ALA B CA 1
ATOM 5194 C C . ALA B 1 318 ? 25.172 6.387 18.078 1 90.06 318 ALA B C 1
ATOM 5196 O O . ALA B 1 318 ? 26.062 5.949 18.812 1 90.06 318 ALA B O 1
ATOM 5197 N N . ALA B 1 319 ? 24.188 5.688 17.578 1 86.81 319 ALA B N 1
ATOM 5198 C CA . ALA B 1 319 ? 24.156 4.246 17.812 1 86.81 319 ALA B CA 1
ATOM 5199 C C . ALA B 1 319 ? 25.375 3.562 17.188 1 86.81 319 ALA B C 1
ATOM 5201 O O . ALA B 1 319 ? 25.938 2.633 17.766 1 86.81 319 ALA B O 1
ATOM 5202 N N . LEU B 1 320 ? 25.766 3.992 16.031 1 84.25 320 LEU B N 1
ATOM 5203 C CA . LEU B 1 320 ? 26.922 3.432 15.336 1 84.25 320 LEU B CA 1
ATOM 5204 C C . LEU B 1 320 ? 28.203 3.742 16.078 1 84.25 320 LEU B C 1
ATOM 5206 O O . LEU B 1 320 ? 29.094 2.891 16.172 1 84.25 320 LEU B O 1
ATOM 5210 N N . GLN B 1 321 ? 28.266 4.906 16.594 1 87.06 321 GLN B N 1
ATOM 5211 C CA . GLN B 1 321 ? 29.453 5.309 17.359 1 87.06 321 GLN B CA 1
ATOM 5212 C C . GLN B 1 321 ? 29.562 4.512 18.656 1 87.06 321 GLN B C 1
ATOM 5214 O O . GLN B 1 321 ? 30.656 4.117 19.047 1 87.06 321 GLN B O 1
ATOM 5219 N N . SER B 1 322 ? 28.469 4.336 19.25 1 84.06 322 SER B N 1
ATOM 5220 C CA . SER B 1 322 ? 28.453 3.561 20.484 1 84.06 322 SER B CA 1
ATOM 5221 C C . SER B 1 322 ? 28.844 2.109 20.234 1 84.06 322 SER B C 1
ATOM 5223 O O . SER B 1 322 ? 29.578 1.516 21.031 1 84.06 322 SER B O 1
ATOM 5225 N N . ALA B 1 323 ? 28.344 1.634 19.156 1 76.94 323 ALA B N 1
ATOM 5226 C CA . ALA B 1 323 ? 28.672 0.255 18.797 1 76.94 323 ALA B CA 1
ATOM 5227 C C . ALA B 1 323 ? 30.156 0.109 18.484 1 76.94 323 ALA B C 1
ATOM 5229 O O . ALA B 1 323 ? 30.781 -0.908 18.812 1 76.94 323 ALA B O 1
ATOM 5230 N N . ARG B 1 324 ? 30.766 1.135 17.938 1 74.88 324 ARG B N 1
ATOM 5231 C CA . ARG B 1 324 ? 32.188 1.133 17.609 1 74.88 324 ARG B CA 1
ATOM 5232 C C . ARG B 1 324 ? 33.062 1.225 18.859 1 74.88 324 ARG B C 1
ATOM 5234 O O . ARG B 1 324 ? 34.094 0.593 18.953 1 74.88 324 ARG B O 1
ATOM 5241 N N . LEU B 1 325 ? 32.562 1.955 19.734 1 74.81 325 LEU B N 1
ATOM 5242 C CA . LEU B 1 325 ? 33.281 2.131 20.984 1 74.81 325 LEU B CA 1
ATOM 5243 C C . LEU B 1 325 ? 33.312 0.836 21.781 1 74.81 325 LEU B C 1
ATOM 5245 O O . LEU B 1 325 ? 34.312 0.499 22.406 1 74.81 325 LEU B O 1
ATOM 5249 N N . ILE B 1 326 ? 32.25 0.214 21.719 1 71.06 326 ILE B N 1
ATOM 5250 C CA . ILE B 1 326 ? 32.156 -1.048 22.438 1 71.06 326 ILE B CA 1
ATOM 5251 C C . ILE B 1 326 ? 33.062 -2.098 21.766 1 71.06 326 ILE B C 1
ATOM 5253 O O . ILE B 1 326 ? 33.719 -2.869 22.453 1 71.06 326 ILE B O 1
ATOM 5257 N N . LYS B 1 327 ? 33.094 -2.113 20.547 1 72.88 327 LYS B N 1
ATOM 5258 C CA . LYS B 1 327 ? 33.938 -3.084 19.828 1 72.88 327 LYS B CA 1
ATOM 5259 C C . LYS B 1 327 ? 35.406 -2.795 20.016 1 72.88 327 LYS B C 1
ATOM 5261 O O . LYS B 1 327 ? 36.219 -3.717 20.047 1 72.88 327 LYS B O 1
ATOM 5266 N N . SER B 1 328 ? 35.719 -1.579 20.078 1 71.44 328 SER B N 1
ATOM 5267 C CA . SER B 1 328 ? 37.094 -1.205 20.312 1 71.44 328 SER B CA 1
ATOM 5268 C C . SER B 1 328 ? 37.531 -1.497 21.734 1 71.44 328 SER B C 1
ATOM 5270 O O . SER B 1 328 ? 38.719 -1.698 22.016 1 71.44 328 SER B O 1
ATOM 5272 N N . SER B 1 329 ? 36.562 -1.468 22.531 1 65.06 329 SER B N 1
ATOM 5273 C CA . SER B 1 329 ? 36.906 -1.741 23.922 1 65.06 329 SER B CA 1
ATOM 5274 C C . SER B 1 329 ? 37 -3.24 24.172 1 65.06 329 SER B C 1
ATOM 5276 O O . SER B 1 329 ? 37.5 -3.66 25.219 1 65.06 329 SER B O 1
ATOM 5278 N N . THR B 1 330 ? 36.5 -4.062 23.25 1 53.5 330 THR B N 1
ATOM 5279 C CA . THR B 1 330 ? 36.656 -5.492 23.453 1 53.5 330 THR B CA 1
ATOM 5280 C C . THR B 1 330 ? 37.781 -6.031 22.578 1 53.5 330 THR B C 1
ATOM 5282 O O . THR B 1 330 ? 37.875 -5.668 21.406 1 53.5 330 THR B O 1
#

Foldseek 3Di:
DPPVPDPLVLLVLLLLCQVVLDLCVSCVVVVHHSVVSVVSLVVVCVVVVHNQWDQDPVHTHGDPVVVVCNLVSLLVVLVVCLVPVPVPQDQQQPDQEEAEEEEALVCCVQQVVLLLVVSCVRHVNYHYHYDYQAVDDPVCQSSCVHFKYKFFAPDDPPQKDKDFQDKWDKKKKFFPLAPCVVPPAPVLQQVFEEEQEDDGDHHDDDDDDLVPQVVRDQVSVQQVVVVGGHHYDHYDHHLLVVLVVNVRRRYMYMGTPSSSCVNCVVPNRMDIGHHNGDGDMGTIMMIGHPSCVPPSVSVVSVVSSSVSSVVSVVVVVVVVVVVVVVVVVD/DPPVPDPLVLLVLLLLCQVVLDLCVSCVVVVHHSVVSVVSLVVVCVVVVHNQWDQDPVHTHGDPVVVVCNLVSLLVVLVVCLVPVPVPQDQQQPDQEEAEEEEALVCCVQQVVLLLVVSCVRHVNYHYHYDYQAVDDPVCQSSCVHFKYKFFAPDDPPQKDKDFQDKWDKKKKFFPPAPCPVPPAPVLQQVFEEEQEADGDHHDDDDDDLVPQVVRDQVSVQQVVVVGGHHYDHYDHHLLVVLVVNVRRRYMYMGTPSSSCVNCVVPNRMDIGHHNGDGDMTTIMMIGHPSCVPPNVSVVSVVSSSVSSVVSVVVVVVVVVVVVVVVVVD

Solvent-accessible surface area (backbone atoms only — not comparable to full-atom values): 35600 Å² total; per-residue (Å²): 133,66,68,89,78,51,66,68,66,52,52,58,53,47,52,42,33,68,71,58,37,30,62,59,59,26,10,58,74,69,72,48,50,49,70,56,39,51,52,48,50,52,50,48,20,61,72,66,70,41,75,43,55,42,84,49,98,90,37,46,39,67,35,73,65,37,58,60,41,47,63,54,48,50,38,50,50,43,49,47,46,56,63,63,38,60,86,60,69,71,50,52,61,77,33,65,52,76,46,30,33,31,29,27,59,60,47,42,70,70,46,41,42,58,46,52,52,54,34,55,75,52,21,61,48,40,24,41,39,46,35,49,31,34,40,37,47,70,64,39,31,64,69,53,74,30,56,35,35,35,38,44,64,91,75,71,66,81,73,41,47,69,46,81,60,49,73,46,44,62,24,27,40,32,14,58,75,17,87,43,65,89,58,69,34,52,70,50,58,44,70,28,40,25,43,44,64,59,62,69,49,68,27,64,64,68,79,82,56,83,84,50,51,85,74,70,44,69,65,48,45,40,32,44,76,71,73,43,72,71,46,68,36,34,36,34,52,50,75,69,48,59,66,62,39,36,85,39,35,56,38,34,27,69,34,52,33,71,61,47,51,57,59,34,55,92,30,83,56,40,39,81,42,75,56,64,60,81,56,81,64,50,57,35,32,38,36,33,27,61,64,46,62,79,37,59,63,53,43,51,50,53,51,50,53,49,51,49,40,50,49,55,52,50,52,51,52,49,51,52,49,52,52,49,53,52,53,70,71,97,131,65,65,89,77,49,67,68,65,51,53,59,52,46,52,42,34,68,70,57,38,30,64,58,59,26,10,59,74,70,72,48,52,50,70,57,40,52,51,50,51,52,50,50,20,63,73,67,71,40,75,44,56,42,84,47,99,89,37,45,39,66,35,72,66,36,58,62,42,47,62,54,48,51,38,49,50,42,50,46,47,56,63,62,38,58,86,61,70,71,51,52,61,76,33,65,54,74,47,32,33,33,30,26,57,62,48,43,69,69,46,41,43,59,45,53,53,53,32,55,75,51,21,60,48,36,23,40,38,45,34,50,32,34,38,39,49,71,64,40,30,65,69,52,73,31,56,35,35,34,38,44,64,91,75,71,67,81,75,41,47,71,46,80,57,49,72,46,44,62,23,28,40,32,14,59,76,17,88,42,66,90,58,70,35,52,70,49,57,45,69,29,40,25,43,43,63,60,63,69,51,69,28,65,63,66,79,81,57,85,86,50,52,85,76,68,43,68,65,49,47,40,34,44,76,70,76,41,76,73,44,69,37,35,36,35,54,49,75,70,49,60,65,62,40,34,86,39,35,54,40,34,27,71,34,52,33,71,60,46,51,57,60,34,55,91,29,82,57,41,38,80,41,76,56,65,60,81,56,80,65,47,59,36,32,37,34,33,26,61,66,45,64,79,36,59,63,53,44,51,50,54,51,50,54,49,52,49,40,50,50,54,53,51,50,51,53,51,53,52,51,52,54,50,51,52,52,70,71,97

Organism: NCBI:txid743974

InterPro domains:
  IPR000847 LysR, HTH, N-terminal domain [PF00126] (8-66)
  IPR000847 LysR, HTH, N-terminal domain [PR00039] (23-34)
  IPR000847 LysR, HTH, N-terminal domain [PR00039] (34-44)
  IPR000847 LysR, HTH, N-terminal domain [PR00039] (44-55)
  IPR000847 LysR, HTH, N-terminal domain [PS50931] (6-63)
  IPR005119 LysR, substrate-binding [PF03466] (96-308)
  IPR036388 Winged helix-like DNA-binding domain superfamily [G3DSA:1.10.10.10] (1-85)
  IPR036390 Winged helix DNA-binding domain superfamily [SSF46785] (2-84)
  IPR037402 HTH-type transcriptional regulator YidZ, PBP2 domain [cd08417] (98-308)
  IPR050389 LysR-type Transcriptional Regulators [PTHR30118] (1-312)

Sequence (660 aa):
MNLQKVDLNLLVYLDVLLREKNVTRAAEQLGITQPAMSNILRRLRSLFNDPLLVRSSEGMTPTERAGELQPRIREILSDVSALLEPRTEFRPYSTSRVFRIMTSDYAEATLVPRLVKALRSEAPNVILDFLTPSDVSYRDMEQGRVDLAINRFNEIPQSFHQVLVWRDTFSCLLSADSPYVSRFNLKNYLKAQHVWVSKTGMGVGFGVNPEKSGGLGSIDQALQRLGQKRQISVFTRHYQMPAMLAANKDLIATLPTRVAKLQAHNNPQIVVKEPPFFIPEFELTMAWSPLLQHHPAHRWLRQLILHVARQVIAEEEAALQSARLIKSSTMNLQKVDLNLLVYLDVLLREKNVTRAAEQLGITQPAMSNILRRLRSLFNDPLLVRSSEGMTPTERAGELQPRIREILSDVSALLEPRTEFRPYSTSRVFRIMTSDYAEATLVPRLVKALRSEAPNVILDFLTPSDVSYRDMEQGRVDLAINRFNEIPQSFHQVLVWRDTFSCLLSADSPYVSRFNLKNYLKAQHVWVSKTGMGVGFGVNPEKSGGLGSIDQALQRLGQKRQISVFTRHYQMPAMLAANKDLIATLPTRVAKLQAHNNPQIVVKEPPFFIPEFELTMAWSPLLQHHPAHRWLRQLILHVARQVIAEEEAALQSARLIKSST

Secondary structure (DSSP, 8-state):
--GGGS-THHHHHHHHHHHH--HHHHHHHHT--HHHHHHHHHHHHHHHTS-SEEEETTEEEE-HHHHHHHHHHHHHHHHHHHHHS-S----GGG--PEEEEEE-HHHHHHHHHHHHHHHHHH-TT-EEEEE-GGG--HHHHHTTSS-EEEE--S---TTSEEEEEEEE-EEEEEETT-TTSTT-SHHHHHHSEEEEE---SSS------TT-GGGS-HHHHHHHHTT---EEEEEES-TTHHHHTTTSTTEEEEEEHHHHHHHHTT-TTEEEE--SS----EEEEEEE-GGGTT-HHHHHHHHHHHHHHHHHHHHHHHHHHHHHHHHHH-/--GGGS-THHHHHHHHHHHH--HHHHHHHHT--HHHHHHHHHHHHHHHTS-SEEEETTEEEE-HHHHHHHHHHHHHHHHHHHHHS-S----GGG--PEEEEEE-HHHHHHHHHHHHHHHHHH-TT-EEEEE-GGG--HHHHHTTSS-EEEE--S---TTSEEEEEEEE-EEEEEETT-TTSTT-SHHHHHHSEEEEE---SSS------TT-GGGS-HHHHHHHHTT---EEEEEES-TTHHHHTTTSTTEEEEEEHHHHHHHHTT-TTEEEE--SS----EEEEEEE-GGGTT-HHHHHHHHHHHHHHHHHHHHHHHHHHHHHHHHHH-

Radius of gyration: 27.41 Å; Cα contacts (8 Å, |Δi|>4): 1104; chains: 2; bounding box: 65×79×81 Å